Protein AF-0000000079467406 (afdb_homodimer)

Radius of gyration: 28.87 Å; Cα contacts (8 Å, |Δi|>4): 754; chains: 2; bounding box: 60×162×86 Å

Solvent-accessible surface area (backbone atoms only — not comparable to full-atom values): 26014 Å² total; per-residue (Å²): 136,84,80,78,80,78,80,77,78,78,77,77,76,76,75,75,72,66,78,73,75,73,67,76,72,80,72,79,80,71,73,61,84,83,63,51,71,75,78,33,42,40,59,38,72,35,51,70,74,73,52,88,86,34,72,64,40,50,50,39,55,52,47,38,54,50,42,61,73,66,59,46,72,68,56,49,53,51,21,52,52,51,70,72,53,88,57,74,70,81,43,25,80,51,52,29,94,80,60,38,57,88,82,30,59,48,44,38,51,44,49,49,52,49,48,46,42,42,47,37,26,34,52,51,27,13,69,71,62,46,32,64,21,50,44,75,79,38,70,81,53,70,45,78,66,84,84,66,68,60,44,48,20,31,34,27,57,69,18,16,43,32,33,18,50,26,32,53,50,11,69,60,15,59,81,38,8,50,49,30,28,42,48,21,51,51,55,28,48,21,34,39,66,23,34,51,38,46,64,68,16,37,53,48,6,39,30,49,10,37,42,48,32,53,56,44,68,69,32,69,72,51,40,53,43,48,50,48,19,39,54,52,32,48,73,69,65,46,36,109,136,84,80,78,78,78,80,79,77,77,76,78,76,76,77,76,73,66,76,73,76,73,69,78,71,80,72,77,80,71,73,60,85,85,64,51,72,74,78,34,42,41,57,39,73,35,51,69,75,73,51,88,85,33,71,64,40,50,49,38,54,52,46,40,54,52,41,62,72,65,59,46,73,67,54,49,53,52,19,54,52,50,70,73,54,87,56,73,69,81,42,23,79,50,52,31,93,79,59,38,56,87,82,31,60,48,45,40,50,43,50,49,51,50,48,46,41,42,48,37,26,34,52,50,27,13,69,71,63,46,31,63,21,51,45,74,79,38,71,81,53,69,45,78,66,84,82,66,69,59,43,49,21,30,34,26,57,69,18,16,42,33,32,19,49,26,31,53,50,10,70,60,15,58,82,37,7,50,49,31,28,44,48,21,51,52,55,28,48,23,33,39,66,22,32,51,37,46,66,67,15,37,52,46,6,39,31,50,9,37,43,49,32,53,54,43,68,69,33,70,72,50,38,54,43,47,51,49,18,38,53,52,32,46,74,69,65,46,36,109

InterPro domains:
  IPR000326 Phosphatidic acid phosphatase type 2/haloperoxidase [PF01569] (124-214)
  IPR000326 Phosphatidic acid phosphatase type 2/haloperoxidase [SM00014] (108-217)
  IPR001011 Acid phosphatase, class A, bacterial [PIRSF000897] (13-237)
  IPR001011 Acid phosphatase, class A, bacterial [PR00483] (125-143)
  IPR001011 Acid phosphatase, class A, bacterial [PR00483] (180-204)
  IPR001011 Acid phosphatase, class A, bacterial [PR00483] (214-232)
  IPR036938 Phosphatidic acid phosphatase type 2/haloperoxidase superfamily [SSF48317] (39-234)

Sequence (480 aa):
MIAKRLLLTATVTLLLTGPALAGEAPKPKATAIFLSATELDAARFLPPPPPSGSAIATAELAELHAIEKARTPEMLAQAKSDDVTKDASIFADAMGPGFDLKALPATAKLMAEVRNEEKVAADTAKAAFKRPRPWIIDPSVQSCSRGDEPLSSYPSGHATMGYSMAIVLADIAPAKAAALMSRASVYGGSRLVCGMHFRSDIVAAQALGTAVAIDLLHNPAFRADRDAAAAELRAAHLADMIAKRLLLTATVTLLLTGPALAGEAPKPKATAIFLSATELDAARFLPPPPPSGSAIATAELAELHAIEKARTPEMLAQAKSDDVTKDASIFADAMGPGFDLKALPATAKLMAEVRNEEKVAADTAKAAFKRPRPWIIDPSVQSCSRGDEPLSSYPSGHATMGYSMAIVLADIAPAKAAALMSRASVYGGSRLVCGMHFRSDIVAAQALGTAVAIDLLHNPAFRADRDAAAAELRAAHLAD

Nearest PDB structures (foldseek):
  7f18-assembly3_C  TM=8.687E-01  e=2.288E-11  Pseudomonas aeruginosa
  7f17-assembly3_C  TM=8.686E-01  e=3.525E-11  Pseudomonas aeruginosa
  1iw8-assembly1_E  TM=8.806E-01  e=1.171E-10  Shimwellia blattae
  1eoi-assembly1_A  TM=8.962E-01  e=2.084E-10  Shimwellia blattae
  9jq0-assembly1_A  TM=8.757E-01  e=1.014E-10  Klebsiella pneumoniae 342

pLDDT: mean 89.74, std 18.09, range [31.5, 98.88]

Secondary structure (DSSP, 8-state):
---------------------------PPP--SS--HHHH-GGGTSPPPPPTTSHHHHHHHHHHHHHHHH--HHHHHHHHHHHH--SGGGGHHHH-TT--TTT-HHHHHHHHHHHHHHHHHHHHHHHHH-PPPHHHH-TTS--S---S-TT--SS-HHHHHHHHHHHHHHHH-GGGHHHHHHHHHHHHHHHHHTT-S-HHHHHHHHHHHHHHHHHHHT-HHHHHHHHHHHHHHHHTT---/---------------------------PPP--SS--HHHH-GGGTSPPPPPTTSHHHHHHHHHHHHHHHH--HHHHHHHHHHHH--SGGGGHHHH-TT--TTT-HHHHHHHHHHHHHHHHHHHHHHHHH-PPPHHHH-TTS--S---S-TT--SS-HHHHHHHHHHHHHHHH-GGGHHHHHHHHHHHHHHHHHTT-S-HHHHHHHHHHHHHHHHHHHT-HHHHHHHHHHHHHHHHTT---

Structure (mmCIF, N/CA/C/O backbone):
data_AF-0000000079467406-model_v1
#
loop_
_entity.id
_entity.type
_entity.pdbx_description
1 polymer 'Acid phosphatase'
#
loop_
_atom_site.group_PDB
_atom_site.id
_atom_site.type_symbol
_atom_site.label_atom_id
_atom_site.label_alt_id
_atom_site.label_comp_id
_atom_site.label_asym_id
_atom_site.label_entity_id
_atom_site.label_seq_id
_atom_site.pdbx_PDB_ins_code
_atom_site.Cartn_x
_atom_site.Cartn_y
_atom_site.Cartn_z
_atom_site.occupancy
_atom_site.B_iso_or_equiv
_atom_site.auth_seq_id
_atom_site.auth_comp_id
_atom_site.auth_asym_id
_atom_site.auth_atom_id
_atom_site.pdbx_PDB_model_num
ATOM 1 N N . MET A 1 1 ? -37.594 78.625 -42.969 1 31.55 1 MET A N 1
ATOM 2 C CA . MET A 1 1 ? -37.062 77.25 -43.188 1 31.55 1 MET A CA 1
ATOM 3 C C . MET A 1 1 ? -36 76.938 -42.156 1 31.55 1 MET A C 1
ATOM 5 O O . MET A 1 1 ? -34.844 77.312 -42.312 1 31.55 1 MET A O 1
ATOM 9 N N . ILE A 1 2 ? -36.375 76.938 -40.844 1 37.47 2 ILE A N 1
ATOM 10 C CA . ILE A 1 2 ? -35.594 76.75 -39.625 1 37.47 2 ILE A CA 1
ATOM 11 C C . ILE A 1 2 ? -35.031 75.312 -39.594 1 37.47 2 ILE A C 1
ATOM 13 O O . ILE A 1 2 ? -35.812 74.375 -39.594 1 37.47 2 ILE A O 1
ATOM 17 N N . ALA A 1 3 ? -33.812 75.062 -40.062 1 35.19 3 ALA A N 1
ATOM 18 C CA . ALA A 1 3 ? -33.031 73.812 -40.094 1 35.19 3 ALA A CA 1
ATOM 19 C C . ALA A 1 3 ? -32.812 73.312 -38.656 1 35.19 3 ALA A C 1
ATOM 21 O O . ALA A 1 3 ? -32.219 73.938 -37.812 1 35.19 3 ALA A O 1
ATOM 22 N N . LYS A 1 4 ? -33.75 72.5 -38.156 1 38.97 4 LYS A N 1
ATOM 23 C CA . LYS A 1 4 ? -33.625 71.75 -36.906 1 38.97 4 LYS A CA 1
ATOM 24 C C . LYS A 1 4 ? -32.406 70.812 -36.938 1 38.97 4 LYS A C 1
ATOM 26 O O . LYS A 1 4 ? -32.312 69.938 -37.781 1 38.97 4 LYS A O 1
ATOM 31 N N . ARG A 1 5 ? -31.203 71.25 -36.406 1 37.16 5 ARG A N 1
ATOM 32 C CA . ARG A 1 5 ? -30.016 70.438 -36.219 1 37.16 5 ARG A CA 1
ATOM 33 C C . ARG A 1 5 ? -30.297 69.25 -35.344 1 37.16 5 ARG A C 1
ATOM 35 O O . ARG A 1 5 ? -30.797 69.375 -34.219 1 37.16 5 ARG A O 1
ATOM 42 N N . LEU A 1 6 ? -30.594 68.062 -35.906 1 39.25 6 LEU A N 1
ATOM 43 C CA . LEU A 1 6 ? -30.734 66.75 -35.25 1 39.25 6 LEU A CA 1
ATOM 44 C C . LEU A 1 6 ? -29.453 66.375 -34.531 1 39.25 6 LEU A C 1
ATOM 46 O O . LEU A 1 6 ? -28.391 66.312 -35.156 1 39.25 6 LEU A O 1
ATOM 50 N N . LEU A 1 7 ? -29.297 66.75 -33.219 1 37.97 7 LEU A N 1
ATOM 51 C CA . LEU A 1 7 ? -28.203 66.312 -32.375 1 37.97 7 LEU A CA 1
ATOM 52 C C . LEU A 1 7 ? -28.188 64.75 -32.281 1 37.97 7 LEU A C 1
ATOM 54 O O . LEU A 1 7 ? -29.156 64.188 -31.812 1 37.97 7 LEU A O 1
ATOM 58 N N . LEU A 1 8 ? -27.5 64.062 -33.188 1 40.22 8 LEU A N 1
ATOM 59 C CA . LEU A 1 8 ? -27.266 62.625 -33.062 1 40.22 8 LEU A CA 1
ATOM 60 C C . LEU A 1 8 ? -26.438 62.312 -31.828 1 40.22 8 LEU A C 1
ATOM 62 O O . LEU A 1 8 ? -25.312 62.781 -31.688 1 40.22 8 LEU A O 1
ATOM 66 N N . THR A 1 9 ? -27.109 62 -30.703 1 40.66 9 THR A N 1
ATOM 67 C CA . THR A 1 9 ? -26.422 61.531 -29.516 1 40.66 9 THR A CA 1
ATOM 68 C C . THR A 1 9 ? -25.781 60.156 -29.797 1 40.66 9 THR A C 1
ATOM 70 O O . THR A 1 9 ? -26.469 59.219 -30.156 1 40.66 9 THR A O 1
ATOM 73 N N . ALA A 1 10 ? -24.531 60.094 -30.203 1 40.81 10 ALA A N 1
ATOM 74 C CA . ALA A 1 10 ? -23.75 58.875 -30.266 1 40.81 10 ALA A CA 1
ATOM 75 C C . ALA A 1 10 ? -23.656 58.188 -28.906 1 40.81 10 ALA A C 1
ATOM 77 O O . ALA A 1 10 ? -23.188 58.812 -27.938 1 40.81 10 ALA A O 1
ATOM 78 N N . THR A 1 11 ? -24.594 57.312 -28.609 1 42.91 11 THR A N 1
ATOM 79 C CA . THR A 1 11 ? -24.453 56.469 -27.438 1 42.91 11 THR A CA 1
ATOM 80 C C . THR A 1 11 ? -23.203 55.625 -27.547 1 42.91 11 THR A C 1
ATOM 82 O O . THR A 1 11 ? -23.062 54.812 -28.469 1 42.91 11 THR A O 1
ATOM 85 N N . VAL A 1 12 ? -22.078 56.094 -27.078 1 41.97 12 VAL A N 1
ATOM 86 C CA . VAL A 1 12 ? -20.891 55.25 -26.906 1 41.97 12 VAL A CA 1
ATOM 87 C C . VAL A 1 12 ? -21.203 54.094 -25.969 1 41.97 12 VAL A C 1
ATOM 89 O O . VAL A 1 12 ? -21.516 54.312 -24.797 1 41.97 12 VAL A O 1
ATOM 92 N N . THR A 1 13 ? -21.688 53 -26.5 1 42.12 13 THR A N 1
ATOM 93 C CA . THR A 1 13 ? -21.734 51.781 -25.719 1 42.12 13 THR A CA 1
ATOM 94 C C . THR A 1 13 ? -20.344 51.375 -25.234 1 42.12 13 THR A C 1
ATOM 96 O O . THR A 1 13 ? -19.453 51.094 -26.047 1 42.12 13 THR A O 1
ATOM 99 N N . LEU A 1 14 ? -19.953 51.875 -24.094 1 40.91 14 LEU A N 1
ATOM 100 C CA . LEU A 1 14 ? -18.766 51.312 -23.453 1 40.91 14 LEU A CA 1
ATOM 101 C C . LEU A 1 14 ? -18.906 49.812 -23.219 1 40.91 14 LEU A C 1
ATOM 103 O O . LEU A 1 14 ? -19.781 49.375 -22.469 1 40.91 14 LEU A O 1
ATOM 107 N N . LEU A 1 15 ? -18.5 49.062 -24.234 1 42.12 15 LEU A N 1
ATOM 108 C CA . LEU A 1 15 ? -18.281 47.625 -23.953 1 42.12 15 LEU A CA 1
ATOM 109 C C . LEU A 1 15 ? -17.312 47.438 -22.781 1 42.12 15 LEU A C 1
ATOM 111 O O . LEU A 1 15 ? -16.141 47.812 -22.891 1 42.12 15 LEU A O 1
ATOM 115 N N . LEU A 1 16 ? -17.828 47.5 -21.562 1 38.69 16 LEU A N 1
ATOM 116 C CA . LEU A 1 16 ? -17.016 47 -20.453 1 38.69 16 LEU A CA 1
ATOM 117 C C . LEU A 1 16 ? -16.531 45.562 -20.719 1 38.69 16 LEU A C 1
ATOM 119 O O . LEU A 1 16 ? -17.328 44.625 -20.719 1 38.69 16 LEU A O 1
ATOM 123 N N . THR A 1 17 ? -15.547 45.438 -21.562 1 42.84 17 THR A N 1
ATOM 124 C CA . THR A 1 17 ? -14.898 44.125 -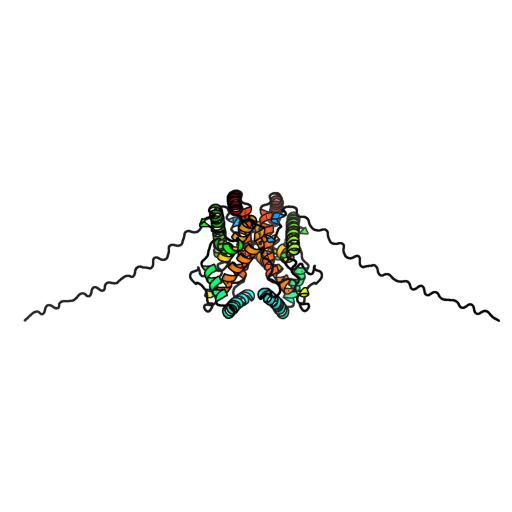21.547 1 42.84 17 THR A CA 1
ATOM 125 C C . THR A 1 17 ? -14.477 43.75 -20.125 1 42.84 17 THR A C 1
ATOM 127 O O . THR A 1 17 ? -13.734 44.5 -19.484 1 42.84 17 THR A O 1
ATOM 130 N N . GLY A 1 18 ? -15.336 43.094 -19.391 1 40.28 18 GLY A N 1
ATOM 131 C CA . GLY A 1 18 ? -14.906 42.531 -18.125 1 40.28 18 GLY A CA 1
ATOM 132 C C . GLY A 1 18 ? -13.547 41.844 -18.203 1 40.28 18 GLY A C 1
ATOM 133 O O . GLY A 1 18 ? -13.125 41.406 -19.266 1 40.28 18 GLY A O 1
ATOM 134 N N . PRO A 1 19 ? -12.617 42.281 -17.406 1 37.59 19 PRO A N 1
ATOM 135 C CA . PRO A 1 19 ? -11.336 41.562 -17.438 1 37.59 19 PRO A CA 1
ATOM 136 C C . PRO A 1 19 ? -11.5 40.062 -17.594 1 37.59 19 PRO A C 1
ATOM 138 O O . PRO A 1 19 ? -12.469 39.469 -17.109 1 37.59 19 PRO A O 1
ATOM 141 N N . ALA A 1 20 ? -11.062 39.5 -18.75 1 42.84 20 ALA A N 1
ATOM 142 C CA . ALA A 1 20 ? -10.867 38.062 -18.781 1 42.84 20 ALA A CA 1
ATOM 143 C C . ALA A 1 20 ? -10.289 37.531 -17.469 1 42.84 20 ALA A C 1
ATOM 145 O O . ALA A 1 20 ? -9.305 38.094 -16.969 1 42.84 20 ALA A O 1
ATOM 146 N N . LEU A 1 21 ? -11.039 36.938 -16.641 1 39.75 21 LEU A N 1
ATOM 147 C CA . LEU A 1 21 ? -10.461 36.188 -15.523 1 39.75 21 LEU A CA 1
ATOM 148 C C . LEU A 1 21 ? -9.141 35.531 -15.938 1 39.75 21 LEU A C 1
ATOM 150 O O . LEU A 1 21 ? -9.109 34.719 -16.859 1 39.75 21 LEU A O 1
ATOM 154 N N . ALA A 1 22 ? -8.047 36.219 -15.875 1 38.28 22 ALA A N 1
ATOM 155 C CA . ALA A 1 22 ? -6.77 35.531 -16.047 1 38.28 22 ALA A CA 1
ATOM 156 C C . ALA A 1 22 ? -6.801 34.156 -15.398 1 38.28 22 ALA A C 1
ATOM 158 O O . ALA A 1 22 ? -7.02 34.031 -14.188 1 38.28 22 ALA A O 1
ATOM 159 N N . GLY A 1 23 ? -7.223 33.125 -16.062 1 40.06 23 GLY A N 1
ATOM 160 C CA . GLY A 1 23 ? -7.023 31.766 -15.547 1 40.06 23 GLY A CA 1
ATOM 161 C C . GLY A 1 23 ? -5.734 31.625 -14.758 1 40.06 23 GLY A C 1
ATOM 162 O O . GLY A 1 23 ? -4.73 32.25 -15.07 1 40.06 23 GLY A O 1
ATOM 163 N N . GLU A 1 24 ? -5.75 31.406 -13.508 1 39.62 24 GLU A N 1
ATOM 164 C CA . GLU A 1 24 ? -4.555 31.141 -12.711 1 39.62 24 GLU A CA 1
ATOM 165 C C . GLU A 1 24 ? -3.504 30.391 -13.523 1 39.62 24 GLU A C 1
ATOM 167 O O . GLU A 1 24 ? -3.82 29.422 -14.219 1 39.62 24 GLU A O 1
ATOM 172 N N . ALA A 1 25 ? -2.43 31.016 -13.828 1 43.19 25 ALA A N 1
ATOM 173 C CA . ALA A 1 25 ? -1.279 30.391 -14.469 1 43.19 25 ALA A CA 1
ATOM 174 C C . ALA A 1 25 ? -1.005 29.016 -13.859 1 43.19 25 ALA A C 1
ATOM 176 O O . ALA A 1 25 ? -1.114 28.828 -12.641 1 43.19 25 ALA A O 1
ATOM 177 N N . PRO A 1 26 ? -0.996 27.953 -14.719 1 47 26 PRO A N 1
ATOM 178 C CA . PRO A 1 26 ? -0.694 26.625 -14.18 1 47 26 PRO A CA 1
ATOM 179 C C . PRO A 1 26 ? 0.537 26.609 -13.281 1 47 26 PRO A C 1
ATOM 181 O O . PRO A 1 26 ? 1.53 27.281 -13.578 1 47 26 PRO A O 1
ATOM 184 N N . LYS A 1 27 ? 0.37 26.578 -11.984 1 52.84 27 LYS A N 1
ATOM 185 C CA . LYS A 1 27 ? 1.495 26.422 -11.07 1 52.84 27 LYS A CA 1
ATOM 186 C C . LYS A 1 27 ? 2.578 25.531 -11.672 1 52.84 27 LYS A C 1
ATOM 188 O O . LYS A 1 27 ? 2.275 24.547 -12.344 1 52.84 27 LYS A O 1
ATOM 193 N N . PRO A 1 28 ? 3.791 26 -11.703 1 55.75 28 PRO A N 1
ATOM 194 C CA . PRO A 1 28 ? 4.891 25.203 -12.258 1 55.75 28 PRO A CA 1
ATOM 195 C C . PRO A 1 28 ? 4.906 23.766 -11.734 1 55.75 28 PRO A C 1
ATOM 197 O O . PRO A 1 28 ? 4.574 23.531 -10.57 1 55.75 28 PRO A O 1
ATOM 200 N N . LYS A 1 29 ? 5.082 22.891 -12.625 1 70.94 29 LYS A N 1
ATOM 201 C CA . LYS A 1 29 ? 5.156 21.469 -12.297 1 70.94 29 LYS A CA 1
ATOM 202 C C . LYS A 1 29 ? 6.359 21.172 -11.406 1 70.94 29 LYS A C 1
ATOM 204 O O . LYS A 1 29 ? 7.484 21.578 -11.719 1 70.94 29 LYS A O 1
ATOM 209 N N . ALA A 1 30 ? 6.105 20.703 -10.195 1 75.69 30 ALA A N 1
ATOM 210 C CA . ALA A 1 30 ? 7.168 20.312 -9.273 1 75.69 30 ALA A CA 1
ATOM 211 C C . ALA A 1 30 ? 8.133 19.328 -9.93 1 75.69 30 ALA A C 1
ATOM 213 O O . ALA A 1 30 ? 7.719 18.484 -10.719 1 75.69 30 ALA A O 1
ATOM 214 N N . THR A 1 31 ? 9.469 19.594 -9.719 1 88.75 31 THR A N 1
ATOM 215 C CA . THR A 1 31 ? 10.5 18.656 -10.188 1 88.75 31 THR A CA 1
ATOM 216 C C . THR A 1 31 ? 11.109 17.906 -9.016 1 88.75 31 THR A C 1
ATOM 218 O O . THR A 1 31 ? 11.352 18.484 -7.949 1 88.75 31 THR A O 1
ATOM 221 N N . ALA A 1 32 ? 11.305 16.625 -9.219 1 91.56 32 ALA A N 1
ATOM 222 C CA . ALA A 1 32 ? 11.867 15.789 -8.164 1 91.56 32 ALA A CA 1
ATOM 223 C C . ALA A 1 32 ? 13.289 16.219 -7.828 1 91.56 32 ALA A C 1
ATOM 225 O O . ALA A 1 32 ? 14.047 16.625 -8.711 1 91.56 32 ALA A O 1
ATOM 226 N N . ILE A 1 33 ? 13.641 16.109 -6.59 1 92.88 33 ILE A N 1
ATOM 227 C CA . ILE A 1 33 ? 14.945 16.516 -6.078 1 92.88 33 ILE A CA 1
ATOM 228 C C . ILE A 1 33 ? 15.812 15.289 -5.828 1 92.88 33 ILE A C 1
ATOM 230 O O . ILE A 1 33 ? 17 15.273 -6.176 1 92.88 33 ILE A O 1
ATOM 234 N N . PHE A 1 34 ? 15.266 14.25 -5.258 1 95.19 34 PHE A N 1
ATOM 235 C CA . PHE A 1 34 ? 16.031 13.109 -4.762 1 95.19 34 PHE A CA 1
ATOM 236 C C . PHE A 1 34 ? 15.781 11.883 -5.629 1 95.19 34 PHE A C 1
ATOM 238 O O . PHE A 1 34 ? 16.703 11.102 -5.883 1 95.19 34 PHE A O 1
ATOM 245 N N . LEU A 1 35 ? 14.586 11.703 -6.062 1 94.25 35 LEU A N 1
ATOM 246 C CA . LEU A 1 35 ? 14.18 10.445 -6.672 1 94.25 35 LEU A CA 1
ATOM 247 C C . LEU A 1 35 ? 14.273 10.516 -8.195 1 94.25 35 LEU A C 1
ATOM 249 O O . LEU A 1 35 ? 14.016 11.57 -8.781 1 94.25 35 LEU A O 1
ATOM 253 N N . SER A 1 36 ? 14.594 9.391 -8.82 1 93.38 36 SER A N 1
ATOM 254 C CA . SER A 1 36 ? 14.695 9.273 -10.266 1 93.38 36 SER A CA 1
ATOM 255 C C . SER A 1 36 ? 13.32 9.07 -10.898 1 93.38 36 SER A C 1
ATOM 257 O O . SER A 1 36 ? 12.352 8.766 -10.203 1 93.38 36 SER A O 1
ATOM 259 N N . ALA A 1 37 ? 13.312 9.141 -12.242 1 89.31 37 ALA A N 1
ATOM 260 C CA . ALA A 1 37 ? 12.078 8.93 -13 1 89.31 37 ALA A CA 1
ATOM 261 C C . ALA A 1 37 ? 11.57 7.5 -12.82 1 89.31 37 ALA A C 1
ATOM 263 O O . ALA A 1 37 ? 10.367 7.27 -12.75 1 89.31 37 ALA A O 1
ATOM 264 N N . THR A 1 38 ? 12.523 6.594 -12.719 1 86.19 38 THR A N 1
ATOM 265 C CA . THR A 1 38 ? 12.148 5.195 -12.539 1 86.19 38 THR A CA 1
ATOM 266 C C . THR A 1 38 ? 11.516 4.973 -11.172 1 86.19 38 THR A C 1
ATOM 268 O O . THR A 1 38 ? 10.523 4.258 -11.047 1 86.19 38 THR A O 1
ATOM 271 N N . GLU A 1 39 ? 12.047 5.629 -10.172 1 87.31 39 GLU A N 1
ATOM 272 C CA . GLU A 1 39 ? 11.516 5.508 -8.82 1 87.31 39 GLU A CA 1
ATOM 273 C C . GLU A 1 39 ? 10.156 6.18 -8.688 1 87.31 39 GLU A C 1
ATOM 275 O O . GLU A 1 39 ? 9.344 5.797 -7.84 1 87.31 39 GLU A O 1
ATOM 280 N N . LEU A 1 40 ? 9.891 7.027 -9.586 1 87.94 40 LEU A N 1
ATOM 281 C CA . LEU A 1 40 ? 8.664 7.816 -9.508 1 87.94 40 LEU A CA 1
ATOM 282 C C . LEU A 1 40 ? 7.582 7.238 -10.414 1 87.94 40 LEU A C 1
ATOM 284 O O . LEU A 1 40 ? 6.43 7.672 -10.367 1 87.94 40 LEU A O 1
ATOM 288 N N . ASP A 1 41 ? 7.902 6.234 -11.203 1 90.62 41 ASP A N 1
ATOM 289 C CA . ASP A 1 41 ? 6.957 5.656 -12.148 1 90.62 41 ASP A CA 1
ATOM 290 C C . ASP A 1 41 ? 6 4.691 -11.453 1 90.62 41 ASP A C 1
ATOM 292 O O . ASP A 1 41 ? 6.254 3.484 -11.406 1 90.62 41 ASP A O 1
ATOM 296 N N . ALA A 1 42 ? 4.906 5.215 -11.117 1 89.69 42 ALA A N 1
ATOM 297 C CA . ALA A 1 42 ? 3.934 4.488 -10.305 1 89.69 42 ALA A CA 1
ATOM 298 C C . ALA A 1 42 ? 3.357 3.301 -11.078 1 89.69 42 ALA A C 1
ATOM 300 O O . ALA A 1 42 ? 2.865 2.344 -10.469 1 89.69 42 ALA A O 1
ATOM 301 N N . ALA A 1 43 ? 3.373 3.322 -12.336 1 85.88 43 ALA A N 1
ATOM 302 C CA . ALA A 1 43 ? 2.812 2.244 -13.148 1 85.88 43 ALA A CA 1
ATOM 303 C C . ALA A 1 43 ? 3.582 0.942 -12.938 1 85.88 43 ALA A C 1
ATOM 305 O O . ALA A 1 43 ? 3.08 -0.14 -13.25 1 85.88 43 ALA A O 1
ATOM 306 N N . ARG A 1 44 ? 4.762 1.09 -12.336 1 86.69 44 ARG A N 1
ATOM 307 C CA . ARG A 1 44 ? 5.582 -0.093 -12.094 1 86.69 44 ARG A CA 1
ATOM 308 C C . ARG A 1 44 ? 5.148 -0.81 -10.82 1 86.69 44 ARG A C 1
ATOM 310 O O . ARG A 1 44 ? 5.496 -1.972 -10.602 1 86.69 44 ARG A O 1
ATOM 317 N N . PHE A 1 45 ? 4.344 -0.081 -10.016 1 89.81 45 PHE A N 1
ATOM 318 C CA . PHE A 1 45 ? 4.129 -0.762 -8.742 1 89.81 45 PHE A CA 1
ATOM 319 C C . PHE A 1 45 ? 2.695 -0.57 -8.258 1 89.81 45 PHE A C 1
ATOM 321 O O . PHE A 1 45 ? 2.324 -1.055 -7.191 1 89.81 45 PHE A O 1
ATOM 328 N N . LEU A 1 46 ? 1.914 0.111 -9.078 1 95.62 46 LEU A N 1
ATOM 329 C CA . LEU A 1 46 ? 0.491 0.193 -8.766 1 95.62 46 LEU A CA 1
ATOM 330 C C . LEU A 1 46 ? -0.333 -0.585 -9.789 1 95.62 46 LEU A C 1
ATOM 332 O O . LEU A 1 46 ? -0.039 -0.553 -10.984 1 95.62 46 LEU A O 1
ATOM 336 N N . PRO A 1 47 ? -1.373 -1.273 -9.305 1 94.69 47 PRO A N 1
ATOM 337 C CA . PRO A 1 47 ? -2.359 -1.751 -10.273 1 94.69 47 PRO A CA 1
ATOM 338 C C . PRO A 1 47 ? -3.109 -0.611 -10.961 1 94.69 47 PRO A C 1
ATOM 340 O O . PRO A 1 47 ? -3.217 0.485 -10.406 1 94.69 47 PRO A O 1
ATOM 343 N N . PRO A 1 48 ? -3.549 -0.886 -12.242 1 95.25 48 PRO A N 1
ATOM 344 C CA . PRO A 1 48 ? -4.484 0.093 -12.797 1 95.25 48 PRO A CA 1
ATOM 345 C C . PRO A 1 48 ? -5.754 0.239 -11.961 1 95.25 48 PRO A C 1
ATOM 347 O O . PRO A 1 48 ? -6.113 -0.677 -11.219 1 95.25 48 PRO A O 1
ATOM 350 N N . PRO A 1 49 ? -6.34 1.466 -12.016 1 97.25 49 PRO A N 1
ATOM 351 C CA . PRO A 1 49 ? -7.609 1.584 -11.297 1 97.25 49 PRO A CA 1
ATOM 352 C C . PRO A 1 49 ? -8.688 0.647 -11.836 1 97.25 49 PRO A C 1
ATOM 354 O O . PRO A 1 49 ? -8.578 0.167 -12.969 1 97.25 49 PRO A O 1
ATOM 357 N N . PRO A 1 50 ? -9.703 0.36 -10.977 1 95.31 50 PRO A N 1
ATOM 358 C CA . PRO A 1 50 ? -10.812 -0.453 -11.492 1 95.31 50 PRO A CA 1
ATOM 359 C C . PRO A 1 50 ? -11.414 0.116 -12.773 1 95.31 50 PRO A C 1
ATOM 361 O O . PRO A 1 50 ? -11.648 1.324 -12.867 1 95.31 50 PRO A O 1
ATOM 364 N N . PRO A 1 51 ? -11.625 -0.765 -13.742 1 93.62 51 PRO A N 1
ATOM 365 C CA . PRO A 1 51 ? -12.219 -0.288 -15 1 93.62 51 PRO A CA 1
ATOM 366 C C . PRO A 1 51 ? -13.617 0.295 -14.805 1 93.62 51 PRO A C 1
ATOM 368 O O . PRO A 1 51 ? -14.383 -0.19 -13.969 1 93.62 51 PRO A O 1
ATOM 371 N N . SER A 1 52 ? -13.883 1.287 -15.672 1 91.75 52 SER A N 1
ATOM 372 C CA . SER A 1 52 ? -15.227 1.848 -15.656 1 91.75 52 SER A CA 1
ATOM 373 C C . SER A 1 52 ? -16.281 0.768 -15.906 1 91.75 52 SER A C 1
ATOM 375 O O . SER A 1 52 ? -16.109 -0.085 -16.781 1 91.75 52 SER A O 1
ATOM 377 N N . GLY A 1 53 ? -17.312 0.767 -15.102 1 90.88 53 GLY A N 1
ATOM 378 C CA . GLY A 1 53 ? -18.406 -0.166 -15.297 1 90.88 53 GLY A CA 1
ATOM 379 C C . GLY A 1 53 ? -18.188 -1.5 -14.609 1 90.88 53 GLY A C 1
ATOM 380 O O . GLY A 1 53 ? -19.094 -2.336 -14.555 1 90.88 53 GLY A O 1
ATOM 381 N N . SER A 1 54 ? -17 -1.701 -14.117 1 92.56 54 SER A N 1
ATOM 382 C CA . SER A 1 54 ? -16.734 -2.945 -13.398 1 92.56 54 SER A CA 1
ATOM 383 C C . SER A 1 54 ? -17.531 -3.018 -12.102 1 92.56 54 SER A C 1
ATOM 385 O O . SER A 1 54 ? -18.062 -2.006 -11.633 1 92.56 54 SER A O 1
ATOM 387 N N . ALA A 1 55 ? -17.625 -4.184 -11.547 1 89.69 55 ALA A N 1
ATOM 388 C CA . ALA A 1 55 ? -18.328 -4.387 -10.281 1 89.69 55 ALA A CA 1
ATOM 389 C C . ALA A 1 55 ? -17.672 -3.598 -9.156 1 89.69 55 ALA A C 1
ATOM 391 O O . ALA A 1 55 ? -18.344 -3.027 -8.305 1 89.69 55 ALA A O 1
ATOM 392 N N . ILE A 1 56 ? -16.375 -3.559 -9.211 1 91.38 56 ILE A N 1
ATOM 393 C CA . ILE A 1 56 ? -15.633 -2.85 -8.172 1 91.38 56 ILE A CA 1
ATOM 394 C C . ILE A 1 56 ? -15.898 -1.349 -8.281 1 91.38 56 ILE A C 1
ATOM 396 O O . ILE A 1 56 ? -16.156 -0.681 -7.277 1 91.38 56 ILE A O 1
ATOM 400 N N . ALA A 1 57 ? -15.844 -0.827 -9.484 1 95.56 57 ALA A N 1
ATOM 401 C CA . ALA A 1 57 ? -16.109 0.597 -9.688 1 95.56 57 ALA A CA 1
ATOM 402 C C . ALA A 1 57 ? -17.516 0.969 -9.227 1 95.56 57 ALA A C 1
ATOM 404 O O . ALA A 1 57 ? -17.703 2.002 -8.586 1 95.56 57 ALA A O 1
ATOM 405 N N . THR A 1 58 ? -18.438 0.13 -9.531 1 94.94 58 THR A N 1
ATOM 406 C CA . THR A 1 58 ? -19.812 0.354 -9.125 1 94.94 58 THR A CA 1
ATOM 407 C C . THR A 1 58 ? -19.953 0.337 -7.609 1 94.94 58 THR A C 1
ATOM 409 O O . THR A 1 58 ? -20.625 1.187 -7.027 1 94.94 58 THR A O 1
ATOM 412 N N . ALA A 1 59 ? -19.312 -0.571 -7.016 1 93 59 ALA A N 1
ATOM 413 C CA . ALA A 1 59 ? -19.359 -0.7 -5.559 1 93 59 ALA A CA 1
ATOM 414 C C . ALA A 1 59 ? -18.719 0.51 -4.879 1 93 59 ALA A C 1
ATOM 416 O O . ALA A 1 59 ? -19.188 0.954 -3.828 1 93 59 ALA A O 1
ATOM 417 N N . GLU A 1 60 ? -17.688 1.009 -5.434 1 96.88 60 GLU A N 1
ATOM 418 C CA . GLU A 1 60 ? -17.016 2.15 -4.824 1 96.88 60 GLU A CA 1
ATOM 419 C C . GLU A 1 60 ? -17.875 3.412 -4.922 1 96.88 60 GLU A C 1
ATOM 421 O O . GLU A 1 60 ? -17.859 4.246 -4.016 1 96.88 60 GLU A O 1
ATOM 426 N N . LEU A 1 61 ? -18.531 3.541 -6.047 1 97.31 61 LEU A N 1
ATOM 427 C CA . LEU A 1 61 ? -19.438 4.672 -6.16 1 97.31 61 LEU A CA 1
ATOM 428 C C . LEU A 1 61 ? -20.578 4.559 -5.148 1 97.31 61 LEU A C 1
ATOM 430 O O . LEU A 1 61 ? -20.953 5.547 -4.504 1 97.31 61 LEU A O 1
ATOM 434 N N . ALA A 1 62 ? -21.125 3.363 -4.996 1 96 62 ALA A N 1
ATOM 435 C CA . ALA A 1 62 ? -22.172 3.127 -4.004 1 96 62 ALA A CA 1
ATOM 436 C C . ALA A 1 62 ? -21.672 3.436 -2.596 1 96 62 ALA A C 1
ATOM 438 O O . ALA A 1 62 ? -22.422 3.938 -1.759 1 96 62 ALA A O 1
ATOM 439 N N . GLU A 1 63 ? -20.438 3.135 -2.344 1 95.44 63 GLU A N 1
ATOM 440 C CA . GLU A 1 63 ? -19.844 3.432 -1.048 1 95.44 63 GLU A CA 1
ATOM 441 C C . GLU A 1 63 ? -19.828 4.934 -0.772 1 95.44 63 GLU A C 1
ATOM 443 O O . GLU A 1 63 ? -20.109 5.363 0.35 1 95.44 63 GLU A O 1
ATOM 448 N N . LEU A 1 64 ? -19.516 5.711 -1.767 1 97.62 64 LEU A N 1
ATOM 449 C CA . LEU A 1 64 ? -19.5 7.16 -1.591 1 97.62 64 LEU A CA 1
ATOM 450 C C . LEU A 1 64 ? -20.891 7.668 -1.224 1 97.62 64 LEU A C 1
ATOM 452 O O . LEU A 1 64 ? -21.031 8.5 -0.324 1 97.62 64 LEU A O 1
ATOM 456 N N . HIS A 1 65 ? -21.875 7.129 -1.862 1 97.69 65 HIS A N 1
ATOM 457 C CA . HIS A 1 65 ? -23.234 7.535 -1.554 1 97.69 65 HIS A CA 1
ATOM 458 C C . HIS A 1 65 ? -23.641 7.09 -0.153 1 97.69 65 HIS A C 1
ATOM 460 O O . HIS A 1 65 ? -24.344 7.816 0.556 1 97.69 65 HIS A O 1
ATOM 466 N N . ALA A 1 66 ? -23.234 5.93 0.232 1 95.62 66 ALA A N 1
ATOM 467 C CA . ALA A 1 66 ? -23.516 5.445 1.579 1 95.62 66 ALA A CA 1
ATOM 468 C C . ALA A 1 66 ? -22.859 6.328 2.635 1 95.62 66 ALA A C 1
ATOM 470 O O . ALA A 1 66 ? -23.469 6.629 3.668 1 95.62 66 ALA A O 1
ATOM 471 N N . ILE A 1 67 ? -21.656 6.742 2.391 1 96.62 67 ILE A N 1
ATOM 472 C CA . ILE A 1 67 ? -20.922 7.613 3.309 1 96.62 67 ILE A CA 1
ATOM 473 C C . ILE A 1 67 ? -21.625 8.969 3.395 1 96.62 67 ILE A C 1
ATOM 475 O O . ILE A 1 67 ? -21.797 9.523 4.484 1 96.62 67 ILE A O 1
ATOM 479 N N . GLU A 1 68 ? -21.984 9.445 2.258 1 96.69 68 GLU A N 1
ATOM 480 C CA . GLU A 1 68 ? -22.703 10.719 2.213 1 96.69 68 GLU A CA 1
ATOM 481 C C . GLU A 1 68 ? -23.953 10.68 3.088 1 96.69 68 GLU A C 1
ATOM 483 O O . GLU A 1 68 ? -24.25 11.648 3.789 1 96.69 68 GLU A O 1
ATOM 488 N N . LYS A 1 69 ? -24.641 9.617 3.094 1 95.94 69 LYS A N 1
ATOM 489 C CA . LYS A 1 69 ? -25.875 9.469 3.857 1 95.94 69 LYS A CA 1
ATOM 490 C C . LYS A 1 69 ? -25.594 9.305 5.344 1 95.94 69 LYS A C 1
ATOM 492 O O . LYS A 1 69 ? -26.375 9.75 6.188 1 95.94 69 LYS A O 1
ATOM 497 N N . ALA A 1 70 ? -24.453 8.781 5.629 1 94.75 70 ALA A N 1
ATOM 498 C CA . ALA A 1 70 ? -24.188 8.359 7.004 1 94.75 70 ALA A CA 1
ATOM 499 C C . ALA A 1 70 ? -23.312 9.375 7.734 1 94.75 70 ALA A C 1
ATOM 501 O O . ALA A 1 70 ? -23.219 9.359 8.961 1 94.75 70 ALA A O 1
ATOM 502 N N . ARG A 1 71 ? -22.594 10.242 6.961 1 94.5 71 ARG A N 1
ATOM 503 C CA . ARG A 1 71 ? -21.594 11.078 7.625 1 94.5 71 ARG A CA 1
ATOM 504 C C . ARG A 1 71 ? -22.25 12.133 8.508 1 94.5 71 ARG A C 1
ATOM 506 O O . ARG A 1 71 ? -23.312 12.672 8.148 1 94.5 71 ARG A O 1
ATOM 513 N N . THR A 1 72 ? -21.625 12.391 9.68 1 96.5 72 THR A N 1
ATOM 514 C CA . THR A 1 72 ? -22.078 13.398 10.633 1 96.5 72 THR A CA 1
ATOM 515 C C . THR A 1 72 ? -21.469 14.758 10.312 1 96.5 72 THR A C 1
ATOM 517 O O . THR A 1 72 ? -20.516 14.852 9.539 1 96.5 72 THR A O 1
ATOM 520 N N . PRO A 1 73 ? -22.047 15.766 10.922 1 96.75 73 PRO A N 1
ATOM 521 C CA . PRO A 1 73 ? -21.453 17.078 10.75 1 96.75 73 PRO A CA 1
ATOM 522 C C . PRO A 1 73 ? -20 17.141 11.227 1 96.75 73 PRO A C 1
ATOM 524 O O . PRO A 1 73 ? -19.172 17.844 10.641 1 96.75 73 PRO A O 1
ATOM 527 N N . GLU A 1 74 ? -19.719 16.391 12.266 1 97.19 74 GLU A N 1
ATOM 528 C CA . GLU A 1 74 ? -18.359 16.344 12.781 1 97.19 74 GLU A CA 1
ATOM 529 C C . GLU A 1 74 ? -17.406 15.68 11.789 1 97.19 74 GLU A C 1
ATOM 531 O O . GLU A 1 74 ? -16.297 16.156 11.578 1 97.19 74 GLU A O 1
ATOM 536 N N . MET A 1 75 ? -17.875 14.609 11.18 1 96.25 75 MET A N 1
ATOM 537 C CA . MET A 1 75 ? -17.078 13.93 10.164 1 96.25 75 MET A CA 1
ATOM 538 C C . MET A 1 75 ? -16.797 14.844 8.977 1 96.25 75 MET A C 1
ATOM 540 O O . MET A 1 75 ? -15.68 14.898 8.469 1 96.25 75 MET A O 1
ATOM 544 N N . LEU A 1 76 ? -17.797 15.57 8.578 1 97.38 76 LEU A N 1
ATOM 545 C CA . LEU A 1 76 ? -17.672 16.469 7.438 1 97.38 76 LEU A CA 1
ATOM 546 C C . LEU A 1 76 ? -16.734 17.625 7.758 1 97.38 76 LEU A C 1
ATOM 548 O O . LEU A 1 76 ? -15.922 18.031 6.918 1 97.38 76 LEU A O 1
ATOM 552 N N . ALA A 1 77 ? -16.844 18.156 8.969 1 97.69 77 ALA A N 1
ATOM 553 C CA . ALA A 1 77 ? -15.977 19.25 9.375 1 97.69 77 ALA A CA 1
ATOM 554 C C . ALA A 1 77 ? -14.516 18.828 9.375 1 97.69 77 ALA A C 1
ATOM 556 O O . ALA A 1 77 ? -13.648 19.562 8.898 1 97.69 77 ALA A O 1
ATOM 557 N N . GLN A 1 78 ? -14.25 17.672 9.891 1 97.12 78 GLN A N 1
ATOM 558 C CA . GLN A 1 78 ? -12.891 17.141 9.883 1 97.12 78 GLN A CA 1
ATOM 559 C C . GLN A 1 78 ? -12.391 16.922 8.453 1 97.12 78 GLN A C 1
ATOM 561 O O . GLN A 1 78 ? -11.242 17.25 8.141 1 97.12 78 GLN A O 1
ATOM 566 N N . ALA A 1 79 ? -13.219 16.359 7.633 1 98 79 ALA A N 1
ATOM 567 C CA . ALA A 1 79 ? -12.844 16.078 6.246 1 98 79 ALA A CA 1
ATOM 568 C C . ALA A 1 79 ? -12.539 17.375 5.496 1 98 79 ALA A C 1
ATOM 570 O O . ALA A 1 79 ? -11.602 17.422 4.695 1 98 79 ALA A O 1
ATOM 571 N N . LYS A 1 80 ? -13.297 18.406 5.762 1 97.75 80 LYS A N 1
ATOM 572 C CA . LYS A 1 80 ? -13.055 19.703 5.137 1 97.75 80 LYS A CA 1
ATOM 573 C C . LYS A 1 80 ? -11.742 20.312 5.629 1 97.75 80 LYS A C 1
ATOM 575 O O . LYS A 1 80 ? -11 20.906 4.848 1 97.75 80 LYS A O 1
ATOM 580 N N . SER A 1 81 ? -11.516 20.203 6.887 1 97.81 81 SER A N 1
ATOM 581 C CA . SER A 1 81 ? -10.25 20.656 7.434 1 97.81 81 SER A CA 1
ATOM 582 C C . SER A 1 81 ? -9.07 19.922 6.805 1 97.81 81 SER A C 1
ATOM 584 O O . SER A 1 81 ? -8.062 20.531 6.445 1 97.81 81 SER A O 1
ATOM 586 N N . ASP A 1 82 ? -9.195 18.609 6.684 1 98 82 ASP A N 1
ATOM 587 C CA . ASP A 1 82 ? -8.156 17.797 6.062 1 98 82 ASP A CA 1
ATOM 588 C C . ASP A 1 82 ? -7.961 18.172 4.598 1 98 82 ASP A C 1
ATOM 590 O O . ASP A 1 82 ? -6.848 18.094 4.074 1 98 82 ASP A O 1
ATOM 594 N N . ASP A 1 83 ? -8.992 18.547 3.967 1 97 83 ASP A N 1
ATOM 595 C CA . ASP A 1 83 ? -8.961 18.906 2.553 1 97 83 ASP A CA 1
ATOM 596 C C . ASP A 1 83 ? -8.078 20.125 2.314 1 97 83 ASP A C 1
ATOM 598 O O . ASP A 1 83 ? -7.379 20.203 1.3 1 97 83 ASP A O 1
ATOM 602 N N . VAL A 1 84 ? -8.078 21.047 3.264 1 96.25 84 VAL A N 1
ATOM 603 C CA . VAL A 1 84 ? -7.387 22.312 3.016 1 96.25 84 VAL A CA 1
ATOM 604 C C . VAL A 1 84 ? -6 22.281 3.654 1 96.25 84 VAL A C 1
ATOM 606 O O . VAL A 1 84 ? -5.164 23.141 3.377 1 96.25 84 VAL A O 1
ATOM 609 N N . THR A 1 85 ? -5.73 21.297 4.52 1 97.38 85 THR A N 1
ATOM 610 C CA . THR A 1 85 ? -4.43 21.188 5.168 1 97.38 85 THR A CA 1
ATOM 611 C C . THR A 1 85 ? -3.508 20.25 4.387 1 97.38 85 THR A C 1
ATOM 613 O O . THR A 1 85 ? -3.645 19.031 4.457 1 97.38 85 THR A O 1
ATOM 616 N N . LYS A 1 86 ? -2.502 20.812 3.748 1 97.62 86 LYS A N 1
ATOM 617 C CA . LYS A 1 86 ? -1.67 20.031 2.836 1 97.62 86 LYS A CA 1
ATOM 618 C C . LYS A 1 86 ? -0.205 20.062 3.264 1 97.62 86 LYS A C 1
ATOM 620 O O . LYS A 1 86 ? 0.68 20.312 2.445 1 97.62 86 LYS A O 1
ATOM 625 N N . ASP A 1 87 ? 0.015 19.891 4.516 1 98.19 87 ASP A N 1
ATOM 626 C CA . ASP A 1 87 ? 1.362 19.781 5.066 1 98.19 87 ASP A CA 1
ATOM 627 C C . ASP A 1 87 ? 1.369 18.938 6.344 1 98.19 87 ASP A C 1
ATOM 629 O O . ASP A 1 87 ? 0.346 18.359 6.719 1 98.19 87 ASP A O 1
ATOM 633 N N . ALA A 1 88 ? 2.475 18.859 6.973 1 98.75 88 ALA A N 1
ATOM 634 C CA . ALA A 1 88 ? 2.697 17.891 8.055 1 98.75 88 ALA A CA 1
ATOM 635 C C . ALA A 1 88 ? 1.967 18.328 9.32 1 98.75 88 ALA A C 1
ATOM 637 O O . ALA A 1 88 ? 1.866 17.547 10.273 1 98.75 88 ALA A O 1
ATOM 638 N N . SER A 1 89 ? 1.351 19.516 9.336 1 98.5 89 SER A N 1
ATOM 639 C CA . SER A 1 89 ? 0.618 19.938 10.523 1 98.5 89 SER A CA 1
ATOM 640 C C . SER A 1 89 ? -0.57 19.031 10.797 1 98.5 89 SER A C 1
ATOM 642 O O . SER A 1 89 ? -1.124 19.031 11.898 1 98.5 89 SER A O 1
ATOM 644 N N . ILE A 1 90 ? -0.97 18.203 9.852 1 98.25 90 ILE A N 1
ATOM 645 C CA . ILE A 1 90 ? -2.053 17.25 10.078 1 98.25 90 ILE A CA 1
ATOM 646 C C . ILE A 1 90 ? -1.653 16.266 11.164 1 98.25 90 ILE A C 1
ATOM 648 O O . ILE A 1 90 ? -2.51 15.594 11.75 1 98.25 90 ILE A O 1
ATOM 652 N N . PHE A 1 91 ? -0.359 16.156 11.461 1 98.62 91 PHE A N 1
ATOM 653 C CA . PHE A 1 91 ? 0.121 15.156 12.406 1 98.62 91 PHE A CA 1
ATOM 654 C C . PHE A 1 91 ? 0.371 15.781 13.773 1 98.62 91 PHE A C 1
ATOM 656 O O . PHE A 1 91 ? 0.955 15.141 14.656 1 98.62 91 PHE A O 1
ATOM 663 N N . ALA A 1 92 ? -0.064 17 13.992 1 98 92 ALA A N 1
ATOM 664 C CA . ALA A 1 92 ? 0.215 17.719 15.234 1 98 92 ALA A CA 1
ATOM 665 C C . ALA A 1 92 ? -0.284 16.922 16.438 1 98 92 ALA A C 1
ATOM 667 O O . ALA A 1 92 ? 0.435 16.781 17.438 1 98 92 ALA A O 1
ATOM 668 N N . ASP A 1 93 ? -1.494 16.375 16.406 1 96.75 93 ASP A N 1
ATOM 669 C CA . ASP A 1 93 ? -2.057 15.633 17.531 1 96.75 93 ASP A CA 1
ATOM 670 C C . ASP A 1 93 ? -1.282 14.344 17.781 1 96.75 93 ASP A C 1
ATOM 672 O O . ASP A 1 93 ? -1.098 13.938 18.922 1 96.75 93 ASP A O 1
ATOM 676 N N . ALA A 1 94 ? -0.856 13.688 16.719 1 97.12 94 ALA A N 1
ATOM 677 C CA . ALA A 1 94 ? -0.12 12.438 16.859 1 97.12 94 ALA A CA 1
ATOM 678 C C . ALA A 1 94 ? 1.277 12.672 17.422 1 97.12 94 ALA A C 1
ATOM 680 O O . ALA A 1 94 ? 1.802 11.844 18.172 1 97.12 94 ALA A O 1
ATOM 681 N N . MET A 1 95 ? 1.874 13.711 17.031 1 97.62 95 MET A N 1
ATOM 682 C CA . MET A 1 95 ? 3.242 14.008 17.438 1 97.62 95 MET A CA 1
ATOM 683 C C . MET A 1 95 ? 3.273 14.594 18.859 1 97.62 95 MET A C 1
ATOM 685 O O . MET A 1 95 ? 4.219 14.359 19.609 1 97.62 95 MET A O 1
ATOM 689 N N . GLY A 1 96 ? 2.197 15.32 19.234 1 94.75 96 GLY A N 1
ATOM 690 C CA . GLY A 1 96 ? 2.123 15.875 20.562 1 94.75 96 GLY A CA 1
ATOM 691 C C . GLY A 1 96 ? 2.223 17.391 20.594 1 94.75 96 GLY A C 1
ATOM 692 O O . GLY A 1 96 ? 2.465 18.016 19.562 1 94.75 96 GLY A O 1
ATOM 693 N N . PRO A 1 97 ? 2.088 17.797 21.891 1 89.94 97 PRO A N 1
ATOM 694 C CA . PRO A 1 97 ? 2.123 19.266 22.047 1 89.94 97 PRO A CA 1
ATOM 695 C C . PRO A 1 97 ? 3.469 19.859 21.656 1 89.94 97 PRO A C 1
ATOM 697 O O . PRO A 1 97 ? 4.516 19.266 21.906 1 89.94 97 PRO A O 1
ATOM 700 N N . GLY A 1 98 ? 3.602 20.828 20.812 1 92.31 98 GLY A N 1
ATOM 701 C CA . GLY A 1 98 ? 4.836 21.484 20.406 1 92.31 98 GLY A CA 1
ATOM 702 C C . GLY A 1 98 ? 5.168 21.266 18.938 1 92.31 98 GLY A C 1
ATOM 703 O O . GLY A 1 98 ? 6.066 21.906 18.391 1 92.31 98 GLY A O 1
ATOM 704 N N . PHE A 1 99 ? 4.488 20.234 18.438 1 97.62 99 PHE A N 1
ATOM 705 C CA . PHE A 1 99 ? 4.73 20.031 17 1 97.62 99 PHE A CA 1
ATOM 706 C C . PHE A 1 99 ? 4.172 21.188 16.188 1 97.62 99 PHE A C 1
ATOM 708 O O . PHE A 1 99 ? 3.027 21.141 15.734 1 97.62 99 PHE A O 1
ATOM 715 N N . ASP A 1 100 ? 4.984 22.172 16.062 1 97.5 100 ASP A N 1
ATOM 716 C CA . ASP A 1 100 ? 4.73 23.375 15.281 1 97.5 100 ASP A CA 1
ATOM 717 C C . ASP A 1 100 ? 5.816 23.594 14.227 1 97.5 100 ASP A C 1
ATOM 719 O O . ASP A 1 100 ? 6.961 23.906 14.562 1 97.5 100 ASP A O 1
ATOM 723 N N . LEU A 1 101 ? 5.441 23.438 13.008 1 97.88 101 LEU A N 1
ATOM 724 C CA . LEU A 1 101 ? 6.414 23.469 11.922 1 97.88 101 LEU A CA 1
ATOM 725 C C . LEU A 1 101 ? 7.145 24.812 11.875 1 97.88 101 LEU A C 1
ATOM 727 O O . LEU A 1 101 ? 8.281 24.875 11.406 1 97.88 101 LEU A O 1
ATOM 731 N N . LYS A 1 102 ? 6.531 25.891 12.383 1 97.56 102 LYS A N 1
ATOM 732 C CA . LYS A 1 102 ? 7.188 27.188 12.438 1 97.56 102 LYS A CA 1
ATOM 733 C C . LYS A 1 102 ? 8.352 27.188 13.43 1 97.56 102 LYS A C 1
ATOM 735 O O . LYS A 1 102 ? 9.344 27.891 13.234 1 97.56 102 LYS A O 1
ATOM 740 N N . ALA A 1 103 ? 8.273 26.359 14.453 1 97.88 103 ALA A N 1
ATOM 741 C CA . ALA A 1 103 ? 9.297 26.281 15.492 1 97.88 103 ALA A CA 1
ATOM 742 C C . ALA A 1 103 ? 10.258 25.125 15.227 1 97.88 103 ALA A C 1
ATOM 744 O O . ALA A 1 103 ? 11.219 24.922 15.969 1 97.88 103 ALA A O 1
ATOM 745 N N . LEU A 1 104 ? 10.031 24.375 14.203 1 98.5 104 LEU A N 1
ATOM 746 C CA . LEU A 1 104 ? 10.828 23.203 13.867 1 98.5 104 LEU A CA 1
ATOM 747 C C . LEU A 1 104 ? 11.312 23.281 12.422 1 98.5 104 LEU A C 1
ATOM 749 O O . LEU A 1 104 ? 10.922 22.453 11.594 1 98.5 104 LEU A O 1
ATOM 753 N N . PRO A 1 105 ? 12.242 24.172 12.133 1 98.5 105 PRO A N 1
ATOM 754 C CA . PRO A 1 105 ? 12.594 24.453 10.742 1 98.5 105 PRO A CA 1
ATOM 755 C C . PRO A 1 105 ? 13.211 23.25 10.039 1 98.5 105 PRO A C 1
ATOM 757 O O . PRO A 1 105 ? 13.016 23.062 8.828 1 98.5 105 PRO A O 1
ATOM 760 N N . ALA A 1 106 ? 14.016 22.391 10.711 1 98.75 106 ALA A N 1
ATOM 761 C CA . ALA A 1 106 ? 14.578 21.203 10.07 1 98.75 106 ALA A CA 1
ATOM 762 C C . ALA A 1 106 ? 13.492 20.203 9.711 1 98.75 106 ALA A C 1
ATOM 764 O O . ALA A 1 106 ? 13.531 19.578 8.641 1 98.75 106 ALA A O 1
ATOM 765 N N . THR A 1 107 ? 12.547 20.062 10.602 1 98.81 107 THR A N 1
ATOM 766 C CA . THR A 1 107 ? 11.414 19.172 10.352 1 98.81 107 THR A CA 1
ATOM 767 C C . THR A 1 107 ? 10.547 19.703 9.219 1 98.81 107 THR A C 1
ATOM 769 O O . THR A 1 107 ? 10.109 18.953 8.352 1 98.81 107 THR A O 1
ATOM 772 N N . ALA A 1 108 ? 10.305 21.031 9.234 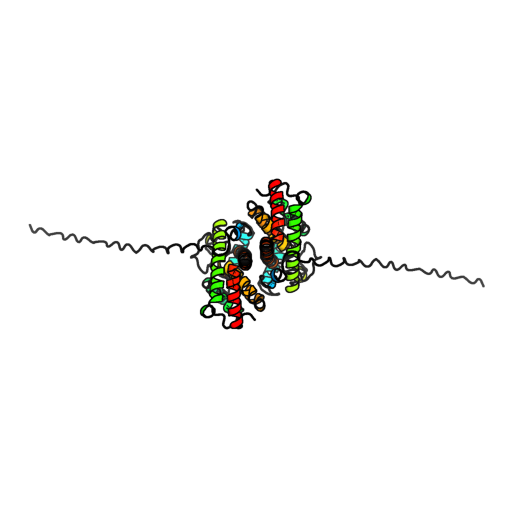1 98.81 108 ALA A N 1
ATOM 773 C CA . ALA A 1 108 ? 9.531 21.672 8.172 1 98.81 108 ALA A CA 1
ATOM 774 C C . ALA A 1 108 ? 10.188 21.453 6.812 1 98.81 108 ALA A C 1
ATOM 776 O O . ALA A 1 108 ? 9.5 21.156 5.828 1 98.81 108 ALA A O 1
ATOM 777 N N . LYS A 1 109 ? 11.461 21.609 6.742 1 98.69 109 LYS A N 1
ATOM 778 C CA . LYS A 1 109 ? 12.195 21.391 5.492 1 98.69 109 LYS A CA 1
ATOM 779 C C . LYS A 1 109 ? 12.055 19.953 5.02 1 98.69 109 LYS A C 1
ATOM 781 O O . LYS A 1 109 ? 11.812 19.703 3.838 1 98.69 109 LYS A O 1
ATOM 786 N N . LEU A 1 110 ? 12.281 19.031 5.934 1 98.88 110 LEU A N 1
ATOM 787 C CA . LEU A 1 110 ? 12.203 17.609 5.598 1 98.88 110 LEU A CA 1
ATOM 788 C C . LEU A 1 110 ? 10.828 17.25 5.043 1 98.88 110 LEU A C 1
ATOM 790 O O . LEU A 1 110 ? 10.719 16.547 4.039 1 98.88 110 LEU A O 1
ATOM 794 N N . MET A 1 111 ? 9.797 17.75 5.699 1 98.88 111 MET A N 1
ATOM 795 C CA . MET A 1 111 ? 8.43 17.453 5.285 1 98.88 111 MET A CA 1
ATOM 796 C C . MET A 1 111 ? 8.109 18.109 3.953 1 98.88 111 MET A C 1
ATOM 798 O O . MET A 1 111 ? 7.359 17.562 3.145 1 98.88 111 MET A O 1
ATOM 802 N N . ALA A 1 112 ? 8.664 19.281 3.705 1 98.62 112 ALA A N 1
ATOM 803 C CA . ALA A 1 112 ? 8.5 19.922 2.406 1 98.62 112 ALA A CA 1
ATOM 804 C C . ALA A 1 112 ? 9.148 19.094 1.296 1 98.62 112 ALA A C 1
ATOM 806 O O . ALA A 1 112 ? 8.641 19.047 0.172 1 98.62 112 ALA A O 1
ATOM 807 N N . GLU A 1 113 ? 10.273 18.531 1.584 1 98.69 113 GLU A N 1
ATOM 808 C CA . GLU A 1 113 ? 10.938 17.656 0.622 1 98.69 113 GLU A CA 1
ATOM 809 C C . GLU A 1 113 ? 10.094 16.422 0.313 1 98.69 113 GLU A C 1
ATOM 811 O O . GLU A 1 113 ? 9.961 16.031 -0.848 1 98.69 113 GLU A O 1
ATOM 816 N N . VAL A 1 114 ? 9.508 15.797 1.388 1 98.81 114 VAL A N 1
ATOM 817 C CA . VAL A 1 114 ? 8.609 14.672 1.177 1 98.81 114 VAL A CA 1
ATOM 818 C C . VAL A 1 114 ? 7.422 15.109 0.318 1 98.81 114 VAL A C 1
ATOM 820 O O . VAL A 1 114 ? 7.051 14.422 -0.635 1 98.81 114 VAL A O 1
ATOM 823 N N . ARG A 1 115 ? 6.855 16.25 0.651 1 98.62 115 ARG A N 1
ATOM 824 C CA . ARG A 1 115 ? 5.723 16.812 -0.083 1 98.62 115 ARG A CA 1
ATOM 825 C C . ARG A 1 115 ? 6.055 16.969 -1.563 1 98.62 115 ARG A C 1
ATOM 827 O O . ARG A 1 115 ? 5.25 16.594 -2.426 1 98.62 115 ARG A O 1
ATOM 834 N N . ASN A 1 116 ? 7.195 17.5 -1.845 1 98.25 116 ASN A N 1
ATOM 835 C CA . ASN A 1 116 ? 7.598 17.703 -3.232 1 98.25 116 ASN A CA 1
ATOM 836 C C . ASN A 1 116 ? 7.691 16.375 -3.988 1 98.25 116 ASN A C 1
ATOM 838 O O . ASN A 1 116 ? 7.148 16.25 -5.086 1 98.25 116 ASN A O 1
ATOM 842 N N . GLU A 1 117 ? 8.383 15.406 -3.396 1 98.38 117 GLU A N 1
ATOM 843 C CA . GLU A 1 117 ? 8.633 14.141 -4.086 1 98.38 117 GLU A CA 1
ATOM 844 C C . GLU A 1 117 ? 7.332 13.359 -4.285 1 98.38 117 GLU A C 1
ATOM 846 O O . GLU A 1 117 ? 7.109 12.781 -5.348 1 98.38 117 GLU A O 1
ATOM 851 N N . GLU A 1 118 ? 6.535 13.297 -3.17 1 98 118 GLU A N 1
ATOM 852 C CA . GLU A 1 118 ? 5.297 12.531 -3.301 1 98 118 GLU A CA 1
ATOM 853 C C . GLU A 1 118 ? 4.328 13.211 -4.262 1 98 118 GLU A C 1
ATOM 855 O O . GLU A 1 118 ? 3.574 12.539 -4.969 1 98 118 GLU A O 1
ATOM 860 N N . LYS A 1 119 ? 4.324 14.523 -4.348 1 97.56 119 LYS A N 1
ATOM 861 C CA . LYS A 1 119 ? 3.494 15.234 -5.312 1 97.56 119 LYS A CA 1
ATOM 862 C C . LYS A 1 119 ? 3.902 14.898 -6.746 1 97.56 119 LYS A C 1
ATOM 864 O O . LYS A 1 119 ? 3.049 14.656 -7.602 1 97.56 119 LYS A O 1
ATOM 869 N N . VAL A 1 120 ? 5.191 14.938 -7.035 1 97.44 120 VAL A N 1
ATOM 870 C CA . VAL A 1 120 ? 5.684 14.578 -8.367 1 97.44 120 VAL A CA 1
ATOM 871 C C . VAL A 1 120 ? 5.27 13.148 -8.703 1 97.44 120 VAL A C 1
ATOM 873 O O . VAL A 1 120 ? 4.809 12.875 -9.812 1 97.44 120 VAL A O 1
ATOM 876 N N . ALA A 1 121 ? 5.438 12.273 -7.762 1 97.31 121 ALA A N 1
ATOM 877 C CA . ALA A 1 121 ? 5.074 10.883 -7.977 1 97.31 121 ALA A CA 1
ATOM 878 C C . ALA A 1 121 ? 3.582 10.742 -8.273 1 97.31 121 ALA A C 1
ATOM 880 O O . ALA A 1 121 ? 3.191 10.047 -9.219 1 97.31 121 ALA A O 1
ATOM 881 N N . ALA A 1 122 ? 2.742 11.359 -7.457 1 97.5 122 ALA A N 1
ATOM 882 C CA . ALA A 1 122 ? 1.293 11.281 -7.617 1 97.5 122 ALA A CA 1
ATOM 883 C C . ALA A 1 122 ? 0.852 11.898 -8.938 1 97.5 122 ALA A C 1
ATOM 885 O O . ALA A 1 122 ? -0.002 11.352 -9.633 1 97.5 122 ALA A O 1
ATOM 886 N N . ASP A 1 123 ? 1.424 13.023 -9.258 1 96.25 123 ASP A N 1
ATOM 887 C CA . ASP A 1 123 ? 1.08 13.688 -10.508 1 96.25 123 ASP A CA 1
ATOM 888 C C . ASP A 1 123 ? 1.47 12.828 -11.711 1 96.25 123 ASP A C 1
ATOM 890 O O . ASP A 1 123 ? 0.744 12.781 -12.703 1 96.25 123 ASP A O 1
ATOM 894 N N . THR A 1 124 ? 2.643 12.242 -11.617 1 95.88 124 THR A N 1
ATOM 895 C CA . THR A 1 124 ? 3.074 11.336 -12.68 1 95.88 124 THR A CA 1
ATOM 896 C C . THR A 1 124 ? 2.086 10.18 -12.836 1 95.88 124 THR A C 1
ATOM 898 O O . THR A 1 124 ? 1.714 9.828 -13.961 1 95.88 124 THR A O 1
ATOM 901 N N . ALA A 1 125 ? 1.673 9.609 -11.75 1 96.5 125 ALA A N 1
ATOM 902 C CA . ALA A 1 125 ? 0.712 8.508 -11.781 1 96.5 125 ALA A CA 1
ATOM 903 C C . ALA A 1 125 ? -0.625 8.961 -12.359 1 96.5 125 ALA A C 1
ATOM 905 O O . ALA A 1 125 ? -1.22 8.266 -13.18 1 96.5 125 ALA A O 1
ATOM 906 N N . LYS A 1 126 ? -1.112 10.094 -11.922 1 97 126 LYS A N 1
ATOM 907 C CA . LYS A 1 126 ? -2.385 10.617 -12.398 1 97 126 LYS A CA 1
ATOM 908 C C . LYS A 1 126 ? -2.354 10.844 -13.914 1 97 126 LYS A C 1
ATOM 910 O O . LYS A 1 126 ? -3.346 10.602 -14.602 1 97 126 LYS A O 1
ATOM 915 N N . ALA A 1 127 ? -1.271 11.305 -14.391 1 94.69 127 ALA A N 1
ATOM 916 C CA . ALA A 1 127 ? -1.118 11.547 -15.828 1 94.69 127 ALA A CA 1
ATOM 917 C C . ALA A 1 127 ? -1.142 10.234 -16.609 1 94.69 127 ALA A C 1
ATOM 919 O O . ALA A 1 127 ? -1.596 10.195 -17.75 1 94.69 127 ALA A O 1
ATOM 920 N N . ALA A 1 128 ? -0.698 9.25 -15.984 1 93.5 128 ALA A N 1
ATOM 921 C CA . ALA A 1 128 ? -0.642 7.945 -16.656 1 93.5 128 ALA A CA 1
ATOM 922 C C . ALA A 1 128 ? -2.01 7.27 -16.641 1 93.5 128 ALA A C 1
ATOM 924 O O . ALA A 1 128 ? -2.424 6.684 -17.641 1 93.5 128 ALA A O 1
ATOM 925 N N . PHE A 1 129 ? -2.717 7.32 -15.523 1 95.81 129 PHE A N 1
ATOM 926 C CA . PHE A 1 129 ? -3.928 6.523 -15.359 1 95.81 129 PHE A CA 1
ATOM 927 C C . PHE A 1 129 ? -5.16 7.316 -15.789 1 95.81 129 PHE A C 1
ATOM 929 O O . PHE A 1 129 ? -6.141 6.742 -16.266 1 95.81 129 PHE A O 1
ATOM 936 N N . LYS A 1 130 ? -5.211 8.633 -15.516 1 96.88 130 LYS A N 1
ATOM 937 C CA . LYS A 1 130 ? -6.246 9.562 -15.969 1 96.88 130 LYS A CA 1
ATOM 938 C C . LYS A 1 130 ? -7.633 9.078 -15.555 1 96.88 130 LYS A C 1
ATOM 940 O O . LYS A 1 130 ? -8.562 9.07 -16.375 1 96.88 130 LYS A O 1
ATOM 945 N N . ARG A 1 131 ? -7.719 8.641 -14.305 1 97.69 131 ARG A N 1
ATOM 946 C CA . ARG A 1 131 ? -9.023 8.227 -13.805 1 97.69 131 ARG A CA 1
ATOM 947 C C . ARG A 1 131 ? -9.922 9.43 -13.531 1 97.69 131 ARG A C 1
ATOM 949 O O . ARG A 1 131 ? -9.492 10.391 -12.891 1 97.69 131 ARG A O 1
ATOM 956 N N . PRO A 1 132 ? -11.219 9.383 -13.992 1 98 132 PRO A N 1
ATOM 957 C CA . PRO A 1 132 ? -12.125 10.484 -13.68 1 98 132 PRO A CA 1
ATOM 958 C C . PRO A 1 132 ? -12.461 10.57 -12.188 1 98 132 PRO A C 1
ATOM 960 O O . PRO A 1 132 ? -12.594 9.539 -11.523 1 98 132 PRO A O 1
ATOM 963 N N . ARG A 1 133 ? -12.641 11.781 -11.734 1 98 133 ARG A N 1
ATOM 964 C CA . ARG A 1 133 ? -13.109 12.031 -10.375 1 98 133 ARG A CA 1
ATOM 965 C C . ARG A 1 133 ? -14.523 11.492 -10.172 1 98 133 ARG A C 1
ATOM 967 O O . ARG A 1 133 ? -15.281 11.367 -11.133 1 98 133 ARG A O 1
ATOM 974 N N . PRO A 1 134 ? -14.883 11.266 -8.898 1 97.88 134 PRO A N 1
ATOM 975 C CA . PRO A 1 134 ? -16.219 10.734 -8.641 1 97.88 134 PRO A CA 1
ATOM 976 C C . PRO A 1 134 ? -17.328 11.625 -9.211 1 97.88 134 PRO A C 1
ATOM 978 O O . PRO A 1 134 ? -18.281 11.117 -9.812 1 97.88 134 PRO A O 1
ATOM 981 N N . TRP A 1 135 ? -17.203 12.906 -9.133 1 96.62 135 TRP A N 1
ATOM 982 C CA . TRP A 1 135 ? -18.266 13.82 -9.539 1 96.62 135 TRP A CA 1
ATOM 983 C C . TRP A 1 135 ? -18.359 13.906 -11.062 1 96.62 135 TRP A C 1
ATOM 985 O O . TRP A 1 135 ? -19.328 14.43 -11.602 1 96.62 135 TRP A O 1
ATOM 995 N N . ILE A 1 136 ? -17.328 13.477 -11.781 1 96.56 136 ILE A N 1
ATOM 996 C CA . ILE A 1 136 ? -17.375 13.391 -13.234 1 96.56 136 ILE A CA 1
ATOM 997 C C . ILE A 1 136 ? -18.203 12.188 -13.656 1 96.56 136 ILE A C 1
ATOM 999 O O . ILE A 1 136 ? -18.953 12.258 -14.641 1 96.56 136 ILE A O 1
ATOM 1003 N N . ILE A 1 137 ? -18.125 11.109 -12.906 1 97.06 137 ILE A N 1
ATOM 1004 C CA . ILE A 1 137 ? -18.859 9.875 -13.18 1 97.06 137 ILE A CA 1
ATOM 1005 C C . ILE A 1 137 ? -20.312 10.039 -12.75 1 97.06 137 ILE A C 1
ATOM 1007 O O . ILE A 1 137 ? -21.234 9.594 -13.445 1 97.06 137 ILE A O 1
ATOM 1011 N N . ASP A 1 138 ? -20.516 10.648 -11.641 1 97.5 138 ASP A N 1
ATOM 1012 C CA . ASP A 1 138 ? -21.828 10.883 -11.062 1 97.5 138 ASP A CA 1
ATOM 1013 C C . ASP A 1 138 ? -21.922 12.281 -10.453 1 97.5 138 ASP A C 1
ATOM 1015 O O . ASP A 1 138 ? -21.531 12.492 -9.305 1 97.5 138 ASP A O 1
ATOM 1019 N N . PRO A 1 139 ? -22.547 13.164 -11.125 1 96.44 139 PRO A N 1
ATOM 1020 C CA . PRO A 1 139 ? -22.609 14.555 -10.68 1 96.44 139 PRO A CA 1
ATOM 1021 C C . PRO A 1 139 ? -23.391 14.727 -9.375 1 96.44 139 PRO A C 1
ATOM 1023 O O . PRO A 1 139 ? -23.328 15.789 -8.75 1 96.44 139 PRO A O 1
ATOM 1026 N N . SER A 1 140 ? -24.094 13.734 -8.914 1 97.44 140 SER A N 1
ATOM 1027 C CA . SER A 1 140 ? -24.875 13.859 -7.695 1 97.44 140 SER A CA 1
ATOM 1028 C C . SER A 1 140 ? -24 13.695 -6.457 1 97.44 140 SER A C 1
ATOM 1030 O O . SER A 1 140 ? -24.422 14.008 -5.344 1 97.44 140 SER A O 1
ATOM 1032 N N . VAL A 1 141 ? -22.812 13.258 -6.668 1 96.94 141 VAL A N 1
ATOM 1033 C CA . VAL A 1 141 ? -21.875 13.133 -5.547 1 96.94 141 VAL A CA 1
ATOM 1034 C C . VAL A 1 141 ? -21.609 14.516 -4.949 1 96.94 141 VAL A C 1
ATOM 1036 O O . VAL A 1 141 ? -21.281 15.461 -5.672 1 96.94 141 VAL A O 1
ATOM 1039 N N . GLN A 1 142 ? -21.766 14.648 -3.641 1 94.62 142 GLN A N 1
ATOM 1040 C CA . GLN A 1 142 ? -21.516 15.914 -2.947 1 94.62 142 GLN A CA 1
ATOM 1041 C C . GLN A 1 142 ? -20.047 16.031 -2.535 1 94.62 142 GLN A C 1
ATOM 1043 O O . GLN A 1 142 ? -19.672 15.602 -1.446 1 94.62 142 GLN A O 1
ATOM 1048 N N . SER A 1 143 ? -19.312 16.734 -3.326 1 95 143 SER A N 1
ATOM 1049 C CA . SER A 1 143 ? -17.875 16.891 -3.082 1 95 143 SER A CA 1
ATOM 1050 C C . SER A 1 143 ? -17.594 18.141 -2.26 1 95 143 SER A C 1
ATOM 1052 O O . SER A 1 143 ? -18.281 19.156 -2.391 1 95 143 SER A O 1
ATOM 1054 N N . CYS A 1 144 ? -16.531 18.047 -1.409 1 93.44 144 CYS A N 1
ATOM 1055 C CA . CYS A 1 144 ? -16.125 19.188 -0.614 1 93.44 144 CYS A CA 1
ATOM 1056 C C . CYS A 1 144 ? -15.609 20.312 -1.507 1 93.44 144 CYS A C 1
ATOM 1058 O O . CYS A 1 144 ? -15.695 21.484 -1.143 1 93.44 144 CYS A O 1
ATOM 1060 N N . SER A 1 145 ? -15.023 19.922 -2.615 1 89.81 145 SER A N 1
ATOM 1061 C CA . SER A 1 145 ? -14.516 20.859 -3.607 1 89.81 145 SER A CA 1
ATOM 1062 C C . SER A 1 145 ? -14.555 20.266 -5.008 1 89.81 145 SER A C 1
ATOM 1064 O O . SER A 1 145 ? -14.547 19.047 -5.168 1 89.81 145 SER A O 1
ATOM 1066 N N . ARG A 1 146 ? -14.648 21.109 -6.055 1 86.06 146 ARG A N 1
ATOM 1067 C CA . ARG A 1 146 ? -14.641 20.625 -7.43 1 86.06 146 ARG A CA 1
ATOM 1068 C C . ARG A 1 146 ? -13.648 21.406 -8.281 1 86.06 146 ARG A C 1
ATOM 1070 O O . ARG A 1 146 ? -13.852 21.562 -9.492 1 86.06 146 ARG A O 1
ATOM 1077 N N . GLY A 1 147 ? -12.656 21.844 -7.691 1 87.31 147 GLY A N 1
ATOM 1078 C CA . GLY A 1 147 ? -11.656 22.641 -8.383 1 87.31 147 GLY A CA 1
ATOM 1079 C C . GLY A 1 147 ? -10.516 21.812 -8.945 1 87.31 147 GLY A C 1
ATOM 1080 O O . GLY A 1 147 ? -9.719 22.312 -9.742 1 87.31 147 GLY A O 1
ATOM 1081 N N . ASP A 1 148 ? -10.445 20.5 -8.672 1 89.69 148 ASP A N 1
ATOM 1082 C CA . ASP A 1 148 ? -9.359 19.641 -9.125 1 89.69 148 ASP A CA 1
ATOM 1083 C C . ASP A 1 148 ? -9.531 19.25 -10.594 1 89.69 148 ASP A C 1
ATOM 1085 O O . ASP A 1 148 ? -10.648 19.297 -11.125 1 89.69 148 ASP A O 1
ATOM 1089 N N . GLU A 1 149 ? -8.414 18.875 -11.25 1 94.06 149 GLU A N 1
ATOM 1090 C CA . GLU A 1 149 ? -8.484 18.344 -12.602 1 94.06 149 GLU A CA 1
ATOM 1091 C C . GLU A 1 149 ? -9.422 17.141 -12.68 1 94.06 149 GLU A C 1
ATOM 1093 O O . GLU A 1 149 ? -9.312 16.219 -11.875 1 94.06 149 GLU A O 1
ATOM 1098 N N . PRO A 1 150 ? -10.336 17.078 -13.641 1 96.06 150 PRO A N 1
ATOM 1099 C CA . PRO A 1 150 ? -11.383 16.047 -13.711 1 96.06 150 PRO A CA 1
ATOM 1100 C C . PRO A 1 150 ? -10.812 14.633 -13.828 1 96.06 150 PRO A C 1
ATOM 1102 O O . PRO A 1 150 ? -11.391 13.688 -13.297 1 96.06 150 PRO A O 1
ATOM 1105 N N . LEU A 1 151 ? -9.648 14.469 -14.508 1 97.19 151 LEU A N 1
ATOM 1106 C CA . LEU A 1 151 ? -9.078 13.148 -14.758 1 97.19 151 LEU A CA 1
ATOM 1107 C C . LEU A 1 151 ? -7.871 12.906 -13.852 1 97.19 151 LEU A C 1
ATOM 1109 O O . LEU A 1 151 ? -6.82 12.461 -14.32 1 97.19 151 LEU A O 1
ATOM 1113 N N . SER A 1 152 ? -8.016 13.18 -12.555 1 97.56 152 SER A N 1
ATOM 1114 C CA . SER A 1 152 ? -6.898 13.109 -11.617 1 97.56 152 SER A CA 1
ATOM 1115 C C . SER A 1 152 ? -7.293 12.383 -10.336 1 97.56 152 SER A C 1
ATOM 1117 O O . SER A 1 152 ? -6.848 12.742 -9.25 1 97.56 152 SER A O 1
ATOM 1119 N N . SER A 1 153 ? -8.133 11.359 -10.43 1 98.31 153 SER A N 1
ATOM 1120 C CA . SER A 1 153 ? -8.641 10.711 -9.227 1 98.31 153 SER A CA 1
ATOM 1121 C C . SER A 1 153 ? -7.621 9.727 -8.656 1 98.31 153 SER A C 1
ATOM 1123 O O . SER A 1 153 ? -7.512 9.578 -7.438 1 98.31 153 SER A O 1
ATOM 1125 N N . TYR A 1 154 ? -6.836 9.109 -9.477 1 98.38 154 TYR A N 1
ATOM 1126 C CA . TYR A 1 154 ? -6.031 7.953 -9.094 1 98.38 154 TYR A CA 1
ATOM 1127 C C . TYR A 1 154 ? -4.547 8.227 -9.32 1 98.38 154 TYR A C 1
ATOM 1129 O O . TYR A 1 154 ? -4.125 8.5 -10.445 1 98.38 154 TYR A O 1
ATOM 1137 N N . PRO A 1 155 ? -3.818 8.102 -8.289 1 98.44 155 PRO A N 1
ATOM 1138 C CA . PRO A 1 155 ? -4.129 7.898 -6.867 1 98.44 155 PRO A CA 1
ATOM 1139 C C . PRO A 1 155 ? -4.449 9.203 -6.145 1 98.44 155 PRO A C 1
ATOM 1141 O O . PRO A 1 155 ? -4.312 10.281 -6.723 1 98.44 155 PRO A O 1
ATOM 1144 N N . SER A 1 156 ? -4.934 9.102 -4.945 1 98.75 156 SER A N 1
ATOM 1145 C CA . SER A 1 156 ? -5.211 10.281 -4.137 1 98.75 156 SER A CA 1
ATOM 1146 C C . SER A 1 156 ? -3.922 10.984 -3.725 1 98.75 156 SER A C 1
ATOM 1148 O O . SER A 1 156 ? -3.094 10.406 -3.014 1 98.75 156 SER A O 1
ATOM 1150 N N . GLY A 1 157 ? -3.797 12.258 -4.121 1 98.25 157 GLY A N 1
ATOM 1151 C CA . GLY A 1 157 ? -2.637 13.039 -3.725 1 98.25 157 GLY A CA 1
ATOM 1152 C C . GLY A 1 157 ? -2.561 13.273 -2.229 1 98.25 157 GLY A C 1
ATOM 1153 O O . GLY A 1 157 ? -1.497 13.133 -1.624 1 98.25 157 GLY A O 1
ATOM 1154 N N . HIS A 1 158 ? -3.707 13.672 -1.581 1 98.62 158 HIS A N 1
ATOM 1155 C CA . HIS A 1 158 ? -3.748 13.883 -0.138 1 98.62 158 HIS A CA 1
ATOM 1156 C C . HIS A 1 158 ? -3.314 12.633 0.613 1 98.62 158 HIS A C 1
ATOM 1158 O O . HIS A 1 158 ? -2.49 12.703 1.527 1 98.62 158 HIS A O 1
ATOM 1164 N N . ALA A 1 159 ? -3.881 11.516 0.208 1 98.75 159 ALA A N 1
ATOM 1165 C CA . ALA A 1 159 ? -3.541 10.266 0.885 1 98.75 159 ALA A CA 1
ATOM 1166 C C . ALA A 1 159 ? -2.07 9.914 0.678 1 98.75 159 ALA A C 1
ATOM 1168 O O . ALA A 1 159 ? -1.41 9.414 1.595 1 98.75 159 ALA A O 1
ATOM 1169 N N . THR A 1 160 ? -1.567 10.133 -0.515 1 98.81 160 THR A N 1
ATOM 1170 C CA . THR A 1 160 ? -0.152 9.891 -0.777 1 98.81 160 THR A CA 1
ATOM 1171 C C . THR A 1 160 ? 0.718 10.727 0.157 1 98.81 160 THR A C 1
ATOM 1173 O O . THR A 1 160 ? 1.68 10.219 0.738 1 98.81 160 THR A O 1
ATOM 1176 N N . MET A 1 161 ? 0.362 11.969 0.305 1 98.88 161 MET A N 1
ATOM 1177 C CA . MET A 1 161 ? 1.082 12.859 1.215 1 98.88 161 MET A CA 1
ATOM 1178 C C . MET A 1 161 ? 1.023 12.336 2.646 1 98.88 161 MET A C 1
ATOM 1180 O O . MET A 1 161 ? 2.055 12.219 3.312 1 98.88 161 MET A O 1
ATOM 1184 N N . GLY A 1 162 ? -0.154 12.023 3.094 1 98.81 162 GLY A N 1
ATOM 1185 C CA . GLY A 1 162 ? -0.34 11.555 4.461 1 98.81 162 GLY A CA 1
ATOM 1186 C C . GLY A 1 162 ? 0.497 10.336 4.797 1 98.81 162 GLY A C 1
ATOM 1187 O O . GLY A 1 162 ? 1.204 10.32 5.805 1 98.81 162 GLY A O 1
ATOM 1188 N N . TYR A 1 163 ? 0.47 9.359 3.955 1 98.69 163 TYR A N 1
ATOM 1189 C CA . TYR A 1 163 ? 1.163 8.109 4.242 1 98.69 163 TYR A CA 1
ATOM 1190 C C . TYR A 1 163 ? 2.672 8.281 4.129 1 98.69 163 TYR A C 1
ATOM 1192 O O . TYR A 1 163 ? 3.428 7.75 4.941 1 98.69 163 TYR A O 1
ATOM 1200 N N . SER A 1 164 ? 3.152 8.992 3.104 1 98.75 164 SER A N 1
ATOM 1201 C CA . SER A 1 164 ? 4.59 9.18 2.959 1 98.75 164 SER A CA 1
ATOM 1202 C C . SER A 1 164 ? 5.172 9.945 4.145 1 98.75 164 SER A C 1
ATOM 1204 O O . SER A 1 164 ? 6.184 9.539 4.715 1 98.75 164 SER A O 1
ATOM 1206 N N . MET A 1 165 ? 4.488 11.016 4.547 1 98.88 165 MET A N 1
ATOM 1207 C CA . MET A 1 165 ? 4.969 11.812 5.672 1 98.88 165 MET A CA 1
ATOM 1208 C C . MET A 1 165 ? 4.918 11.008 6.965 1 98.88 165 MET A C 1
ATOM 1210 O O . MET A 1 165 ? 5.828 11.102 7.793 1 98.88 165 MET A O 1
ATOM 1214 N N . ALA A 1 166 ? 3.857 10.25 7.137 1 98.75 166 ALA A N 1
ATOM 1215 C CA . ALA A 1 166 ? 3.723 9.438 8.344 1 98.75 166 ALA A CA 1
ATOM 1216 C C . ALA A 1 166 ? 4.875 8.445 8.469 1 98.75 166 ALA A C 1
ATOM 1218 O O . ALA A 1 166 ? 5.434 8.266 9.547 1 98.75 166 ALA A O 1
ATOM 1219 N N . ILE A 1 167 ? 5.215 7.848 7.383 1 98.44 167 ILE A N 1
ATOM 1220 C CA . ILE A 1 167 ? 6.266 6.836 7.398 1 98.44 167 ILE A CA 1
ATOM 1221 C C . ILE A 1 167 ? 7.605 7.484 7.738 1 98.44 167 ILE A C 1
ATOM 1223 O O . ILE A 1 167 ? 8.375 6.953 8.539 1 98.44 167 ILE A O 1
ATOM 1227 N N . VAL A 1 168 ? 7.898 8.625 7.16 1 98.69 168 VAL A N 1
ATOM 1228 C CA . VAL A 1 168 ? 9.164 9.312 7.418 1 98.69 168 VAL A CA 1
ATOM 1229 C C . VAL A 1 168 ? 9.203 9.773 8.875 1 98.69 168 VAL A C 1
ATOM 1231 O O . VAL A 1 168 ? 10.227 9.617 9.547 1 98.69 168 VAL A O 1
ATOM 1234 N N . LEU A 1 169 ? 8.094 10.328 9.383 1 98.56 169 LEU A N 1
ATOM 1235 C CA . LEU A 1 169 ? 8.039 10.75 10.781 1 98.56 169 LEU A CA 1
ATOM 1236 C C . LEU A 1 169 ? 8.172 9.555 11.711 1 98.56 169 LEU A C 1
ATOM 1238 O O . LEU A 1 169 ? 8.828 9.633 12.75 1 98.56 169 LEU A O 1
ATOM 1242 N N . ALA A 1 170 ? 7.559 8.445 11.375 1 97.5 170 ALA A N 1
ATOM 1243 C CA . ALA A 1 170 ? 7.625 7.238 12.188 1 97.5 170 ALA A CA 1
ATOM 1244 C C . ALA A 1 170 ? 9.047 6.684 12.234 1 97.5 170 ALA A C 1
ATOM 1246 O O . ALA A 1 170 ? 9.453 6.086 13.234 1 97.5 170 ALA A O 1
ATOM 1247 N N . ASP A 1 171 ? 9.758 6.887 11.148 1 96.69 171 ASP A N 1
ATOM 1248 C CA . ASP A 1 171 ? 11.164 6.48 11.125 1 96.69 171 ASP A CA 1
ATOM 1249 C C . ASP A 1 171 ? 11.969 7.242 12.172 1 96.69 171 ASP A C 1
ATOM 1251 O O . ASP A 1 171 ? 12.906 6.699 12.758 1 96.69 171 ASP A O 1
ATOM 1255 N N . ILE A 1 172 ? 11.625 8.438 12.367 1 97.38 172 ILE A N 1
ATOM 1256 C CA . ILE A 1 172 ? 12.32 9.305 13.312 1 97.38 172 ILE A CA 1
ATOM 1257 C C . ILE A 1 172 ? 11.789 9.055 14.719 1 97.38 172 ILE A C 1
ATOM 1259 O O . ILE A 1 172 ? 12.547 9.07 15.695 1 97.38 172 ILE A O 1
ATOM 1263 N N . ALA A 1 173 ? 10.508 8.844 14.844 1 96.56 173 ALA A N 1
ATOM 1264 C CA . ALA A 1 173 ? 9.828 8.656 16.125 1 96.56 173 ALA A CA 1
ATOM 1265 C C . ALA A 1 173 ? 9.023 7.363 16.141 1 96.56 173 ALA A C 1
ATOM 1267 O O . ALA A 1 173 ? 7.793 7.387 16.172 1 96.56 173 ALA A O 1
ATOM 1268 N N . PRO A 1 174 ? 9.688 6.25 16.281 1 95 174 PRO A N 1
ATOM 1269 C CA . PRO A 1 174 ? 9 4.961 16.156 1 95 174 PRO A CA 1
ATOM 1270 C C . PRO A 1 174 ? 7.961 4.734 17.25 1 95 174 PRO A C 1
ATOM 1272 O O . PRO A 1 174 ? 6.977 4.027 17.031 1 95 174 PRO A O 1
ATOM 1275 N N . ALA A 1 175 ? 8.078 5.367 18.375 1 94.38 175 ALA A N 1
ATOM 1276 C CA . ALA A 1 175 ? 7.117 5.227 19.469 1 94.38 175 ALA A CA 1
ATOM 1277 C C . ALA A 1 175 ? 5.762 5.816 19.078 1 94.38 175 ALA A C 1
ATOM 1279 O O . ALA A 1 175 ? 4.738 5.465 19.656 1 94.38 175 ALA A O 1
ATOM 1280 N N . LYS A 1 176 ? 5.742 6.652 18.047 1 96.5 176 LYS A N 1
ATOM 1281 C CA . LYS A 1 176 ? 4.523 7.332 17.625 1 96.5 176 LYS A CA 1
ATOM 1282 C C . LYS A 1 176 ? 3.984 6.742 16.328 1 96.5 176 LYS A C 1
ATOM 1284 O O . LYS A 1 176 ? 3.004 7.242 15.773 1 96.5 176 LYS A O 1
ATOM 1289 N N . ALA A 1 177 ? 4.578 5.695 15.898 1 96.44 177 ALA A N 1
ATOM 1290 C CA . ALA A 1 177 ? 4.27 5.141 14.586 1 96.44 177 ALA A CA 1
ATOM 1291 C C . ALA A 1 177 ? 2.787 4.781 14.477 1 96.44 177 ALA A C 1
ATOM 1293 O O . ALA A 1 177 ? 2.129 5.129 13.492 1 96.44 177 ALA A O 1
ATOM 1294 N N . ALA A 1 178 ? 2.242 4.152 15.484 1 94.56 178 ALA A N 1
ATOM 1295 C CA . ALA A 1 178 ? 0.847 3.727 15.438 1 94.56 178 ALA A CA 1
ATOM 1296 C C . ALA A 1 178 ? -0.088 4.926 15.312 1 94.56 178 ALA A C 1
ATOM 1298 O O . ALA A 1 178 ? -1.025 4.91 14.516 1 94.56 178 ALA A O 1
ATOM 1299 N N . ALA A 1 179 ? 0.171 5.938 16.078 1 96.88 179 ALA A N 1
ATOM 1300 C CA . ALA A 1 179 ? -0.66 7.137 16.031 1 96.88 179 ALA A CA 1
ATOM 1301 C C . ALA A 1 179 ? -0.521 7.859 14.695 1 96.88 179 ALA A C 1
ATOM 1303 O O . ALA A 1 179 ? -1.505 8.359 14.148 1 96.88 179 ALA A O 1
ATOM 1304 N N . LEU A 1 180 ? 0.718 7.953 14.203 1 98.25 180 LEU A N 1
ATOM 1305 C CA . LEU A 1 180 ? 0.987 8.609 12.922 1 98.25 180 LEU A CA 1
ATOM 1306 C C . LEU A 1 180 ? 0.284 7.883 11.781 1 98.25 180 LEU A C 1
ATOM 1308 O O . LEU A 1 180 ? -0.381 8.516 10.961 1 98.25 180 LEU A O 1
ATOM 1312 N N . MET A 1 181 ? 0.382 6.578 11.789 1 97.75 181 MET A N 1
ATOM 1313 C CA . MET A 1 181 ? -0.214 5.797 10.711 1 97.75 181 MET A CA 1
ATOM 1314 C C . MET A 1 181 ? -1.735 5.805 10.812 1 97.75 181 MET A C 1
ATOM 1316 O O . MET A 1 181 ? -2.43 5.797 9.797 1 97.75 181 MET A O 1
ATOM 1320 N N . SER A 1 182 ? -2.256 5.793 12.023 1 96.75 182 SER A N 1
ATOM 1321 C CA . SER A 1 182 ? -3.695 5.941 12.203 1 96.75 182 SER A CA 1
ATOM 1322 C C . SER A 1 182 ? -4.184 7.277 11.648 1 96.75 182 SER A C 1
ATOM 1324 O O . SER A 1 182 ? -5.215 7.332 10.969 1 96.75 182 SER A O 1
ATOM 1326 N N . ARG A 1 183 ? -3.445 8.305 11.891 1 98.06 183 ARG A N 1
ATOM 1327 C CA . ARG A 1 183 ? -3.832 9.625 11.414 1 98.06 183 ARG A CA 1
ATOM 1328 C C . ARG A 1 183 ? -3.752 9.695 9.891 1 98.06 183 ARG A C 1
ATOM 1330 O O . ARG A 1 183 ? -4.602 10.32 9.25 1 98.06 183 ARG A O 1
ATOM 1337 N N . ALA A 1 184 ? -2.715 9.086 9.336 1 98.56 184 ALA A N 1
ATOM 1338 C CA . ALA A 1 184 ? -2.619 9.016 7.879 1 98.56 184 ALA A CA 1
ATOM 1339 C C . ALA A 1 184 ? -3.836 8.32 7.281 1 98.56 184 ALA A C 1
ATOM 1341 O O . ALA A 1 184 ? -4.359 8.742 6.246 1 98.56 184 ALA A O 1
ATOM 1342 N N . SER A 1 185 ? -4.297 7.301 7.941 1 97.56 185 SER A N 1
ATOM 1343 C CA . SER A 1 185 ? -5.465 6.559 7.484 1 97.56 185 SER A CA 1
ATOM 1344 C C . SER A 1 185 ? -6.723 7.418 7.539 1 97.56 185 SER A C 1
ATOM 1346 O O . SER A 1 185 ? -7.52 7.426 6.598 1 97.56 185 SER A O 1
ATOM 1348 N N . VAL A 1 186 ? -6.902 8.125 8.625 1 97.38 186 VAL A N 1
ATOM 1349 C CA . VAL A 1 186 ? -8.055 9.008 8.781 1 97.38 186 VAL A CA 1
ATOM 1350 C C . VAL A 1 186 ? -8 10.117 7.738 1 97.38 186 VAL A C 1
ATOM 1352 O O . VAL A 1 186 ? -9.016 10.461 7.137 1 97.38 186 VAL A O 1
ATOM 1355 N N . TYR A 1 187 ? -6.816 10.672 7.512 1 98.62 187 TYR A N 1
ATOM 1356 C CA . TYR A 1 187 ? -6.602 11.719 6.52 1 98.62 187 TYR A CA 1
ATOM 1357 C C . TYR A 1 187 ? -6.992 11.242 5.125 1 98.62 187 TYR A C 1
ATOM 1359 O O . TYR A 1 187 ? -7.711 11.938 4.402 1 98.62 187 TYR A O 1
ATOM 1367 N N . GLY A 1 188 ? -6.535 10.023 4.73 1 98.31 188 GLY A N 1
ATOM 1368 C CA . GLY A 1 188 ? -6.957 9.43 3.475 1 98.31 188 GLY A CA 1
ATOM 1369 C C . GLY A 1 188 ? -8.453 9.18 3.402 1 98.31 188 GLY A C 1
ATOM 1370 O O . GLY A 1 188 ? -9.086 9.453 2.381 1 98.31 188 GLY A O 1
ATOM 1371 N N . GLY A 1 189 ? -9.016 8.695 4.523 1 97.38 189 GLY A N 1
ATOM 1372 C CA . GLY A 1 189 ? -10.445 8.438 4.598 1 97.38 189 GLY A CA 1
ATOM 1373 C C . GLY A 1 189 ? -11.281 9.688 4.434 1 97.38 189 GLY A C 1
ATOM 1374 O O . GLY A 1 189 ? -12.414 9.625 3.949 1 97.38 189 GLY A O 1
ATOM 1375 N N . SER A 1 190 ? -10.758 10.805 4.855 1 98.44 190 SER A N 1
ATOM 1376 C CA . SER A 1 190 ? -11.461 12.078 4.727 1 98.44 190 SER A CA 1
ATOM 1377 C C . SER A 1 190 ? -11.781 12.391 3.268 1 98.44 190 SER A C 1
ATOM 1379 O O . SER A 1 190 ? -12.734 13.109 2.975 1 98.44 190 SER A O 1
ATOM 1381 N N . ARG A 1 191 ? -11.008 11.773 2.326 1 98.31 191 ARG A N 1
ATOM 1382 C CA . ARG A 1 191 ? -11.258 12.016 0.909 1 98.31 191 ARG A CA 1
ATOM 1383 C C . ARG A 1 191 ? -12.539 11.32 0.453 1 98.31 191 ARG A C 1
ATOM 1385 O O . ARG A 1 191 ? -13.188 11.766 -0.495 1 98.31 191 ARG A O 1
ATOM 1392 N N . LEU A 1 192 ? -12.82 10.18 1.126 1 98.06 192 LEU A N 1
ATOM 1393 C CA . LEU A 1 192 ? -14.094 9.516 0.856 1 98.06 192 LEU A CA 1
ATOM 1394 C C . LEU A 1 192 ? -15.258 10.328 1.417 1 98.06 192 LEU A C 1
ATOM 1396 O O . LEU A 1 192 ? -16.266 10.516 0.74 1 98.06 192 LEU A O 1
ATOM 1400 N N . VAL A 1 193 ? -15.094 10.82 2.631 1 98.06 193 VAL A N 1
ATOM 1401 C CA . VAL A 1 193 ? -16.125 11.617 3.285 1 98.06 193 VAL A CA 1
ATOM 1402 C C . VAL A 1 193 ? -16.422 12.867 2.457 1 98.06 193 VAL A C 1
ATOM 1404 O O . VAL A 1 193 ? -17.578 13.297 2.361 1 98.06 193 VAL A O 1
ATOM 1407 N N . CYS A 1 194 ? -15.422 13.367 1.8 1 97.81 194 CYS A N 1
ATOM 1408 C CA . CYS A 1 194 ? -15.531 14.578 0.992 1 97.81 194 CYS A CA 1
ATOM 1409 C C . CYS A 1 194 ? -16.031 14.258 -0.412 1 97.81 194 CYS A C 1
ATOM 1411 O O . CYS A 1 194 ? -16.25 15.156 -1.222 1 97.81 194 CYS A O 1
ATOM 1413 N N . GLY A 1 195 ? -16.156 12.953 -0.754 1 97.56 195 GLY A N 1
ATOM 1414 C CA . GLY A 1 195 ? -16.594 12.57 -2.088 1 97.56 195 GLY A CA 1
ATOM 1415 C C . GLY A 1 195 ? -15.578 12.914 -3.168 1 97.56 195 GLY A C 1
ATOM 1416 O O . GLY A 1 195 ? -15.953 13.172 -4.312 1 97.56 195 GLY A O 1
ATOM 1417 N N . MET A 1 196 ? -14.297 12.945 -2.789 1 97.88 196 MET A N 1
ATOM 1418 C CA . MET A 1 196 ? -13.266 13.43 -3.707 1 97.88 196 MET A CA 1
ATOM 1419 C C . MET A 1 196 ? -12.594 12.258 -4.418 1 97.88 196 MET A C 1
ATOM 1421 O O . MET A 1 196 ? -12.039 12.43 -5.508 1 97.88 196 MET A O 1
ATOM 1425 N N . HIS A 1 197 ? -12.539 11.109 -3.787 1 98.56 197 HIS A N 1
ATOM 1426 C CA . HIS A 1 197 ? -11.82 9.945 -4.301 1 98.56 197 HIS A CA 1
ATOM 1427 C C . HIS A 1 197 ? -12.594 8.656 -4.051 1 98.56 197 HIS A C 1
ATOM 1429 O O . HIS A 1 197 ? -13.5 8.625 -3.207 1 98.56 197 HIS A O 1
ATOM 1435 N N . PHE A 1 198 ? -12.266 7.66 -4.824 1 98.19 198 PHE A N 1
ATOM 1436 C CA . PHE A 1 198 ? -12.742 6.305 -4.586 1 98.19 198 PHE A CA 1
ATOM 1437 C C . PHE A 1 198 ? -11.82 5.566 -3.625 1 98.19 198 PHE A C 1
ATOM 1439 O O . PHE A 1 198 ? -10.672 5.961 -3.434 1 98.19 198 PHE A O 1
ATOM 1446 N N . ARG A 1 199 ? -12.32 4.539 -3.057 1 97.5 199 ARG A N 1
ATOM 1447 C CA . ARG A 1 199 ? -11.547 3.746 -2.104 1 97.5 199 ARG A CA 1
ATOM 1448 C C . ARG A 1 199 ? -10.25 3.252 -2.73 1 97.5 199 ARG A C 1
ATOM 1450 O O . ARG A 1 199 ? -9.195 3.309 -2.102 1 97.5 199 ARG A O 1
ATOM 1457 N N . SER A 1 200 ? -10.312 2.781 -3.949 1 97.75 200 SER A N 1
ATOM 1458 C CA . SER A 1 200 ? -9.117 2.242 -4.594 1 97.75 200 SER A CA 1
ATOM 1459 C C . SER A 1 200 ? -8.062 3.326 -4.805 1 97.75 200 SER A C 1
ATOM 1461 O O . SER A 1 200 ? -6.871 3.035 -4.859 1 97.75 200 SER A O 1
ATOM 1463 N N . ASP A 1 201 ? -8.492 4.609 -4.914 1 98.69 201 ASP A N 1
ATOM 1464 C CA . ASP A 1 201 ? -7.551 5.719 -5.008 1 98.69 201 ASP A CA 1
ATOM 1465 C C . ASP A 1 201 ? -6.711 5.84 -3.738 1 98.69 201 ASP A C 1
ATOM 1467 O O . ASP A 1 201 ? -5.523 6.152 -3.801 1 98.69 201 ASP A O 1
ATOM 1471 N N . ILE A 1 202 ? -7.383 5.617 -2.646 1 98.69 202 ILE A N 1
ATOM 1472 C CA . ILE A 1 202 ? -6.73 5.738 -1.345 1 98.69 202 ILE A CA 1
ATOM 1473 C C . ILE A 1 202 ? -5.781 4.562 -1.131 1 98.69 202 ILE A C 1
ATOM 1475 O O . ILE A 1 202 ? -4.668 4.738 -0.629 1 98.69 202 ILE A O 1
ATOM 1479 N N . VAL A 1 203 ? -6.215 3.418 -1.534 1 97.81 203 VAL A N 1
ATOM 1480 C CA . VAL A 1 203 ? -5.402 2.215 -1.399 1 97.81 203 VAL A CA 1
ATOM 1481 C C . VAL A 1 203 ? -4.129 2.355 -2.23 1 97.81 203 VAL A C 1
ATOM 1483 O O . VAL A 1 203 ? -3.029 2.082 -1.744 1 97.81 203 VAL A O 1
ATOM 1486 N N . ALA A 1 204 ? -4.266 2.742 -3.434 1 98.25 204 ALA A N 1
ATOM 1487 C CA . ALA A 1 204 ? -3.113 2.973 -4.301 1 98.25 204 ALA A CA 1
ATOM 1488 C C . ALA A 1 204 ? -2.188 4.031 -3.713 1 98.25 204 ALA A C 1
ATOM 1490 O O . ALA A 1 204 ? -0.963 3.928 -3.828 1 98.25 204 ALA A O 1
ATOM 1491 N N . ALA A 1 205 ? -2.779 5.035 -3.123 1 98.56 205 ALA A N 1
ATOM 1492 C CA . ALA A 1 205 ? -2.01 6.125 -2.535 1 98.56 205 ALA A CA 1
ATOM 1493 C C . ALA A 1 205 ? -1.17 5.637 -1.359 1 98.56 205 ALA A C 1
ATOM 1495 O O . ALA A 1 205 ? -0.062 6.129 -1.131 1 98.56 205 ALA A O 1
ATOM 1496 N N . GLN A 1 206 ? -1.715 4.754 -0.586 1 98.38 206 GLN A N 1
ATOM 1497 C CA . GLN A 1 206 ? -0.931 4.176 0.5 1 98.38 206 GLN A CA 1
ATOM 1498 C C . GLN A 1 206 ? 0.306 3.461 -0.035 1 98.38 206 GLN A C 1
ATOM 1500 O O . GLN A 1 206 ? 1.402 3.613 0.51 1 98.38 206 GLN A O 1
ATOM 1505 N N . ALA A 1 207 ? 0.149 2.697 -1.088 1 97.88 207 ALA A N 1
ATOM 1506 C CA . ALA A 1 207 ? 1.277 2.002 -1.703 1 97.88 207 ALA A CA 1
ATOM 1507 C C . ALA A 1 207 ? 2.287 2.992 -2.275 1 97.88 207 ALA A C 1
ATOM 1509 O O . ALA A 1 207 ? 3.494 2.84 -2.078 1 97.88 207 ALA A O 1
ATOM 1510 N N . LEU A 1 208 ? 1.776 3.99 -2.969 1 98.25 208 LEU A N 1
ATOM 1511 C CA . LEU A 1 208 ? 2.654 4.992 -3.566 1 98.25 208 LEU A CA 1
ATOM 1512 C C . LEU A 1 208 ? 3.408 5.766 -2.488 1 98.25 208 LEU A C 1
ATOM 1514 O O . LEU A 1 208 ? 4.613 5.984 -2.607 1 98.25 208 LEU A O 1
ATOM 1518 N N . GLY A 1 209 ? 2.639 6.215 -1.496 1 98.38 209 GLY A N 1
ATOM 1519 C CA . GLY A 1 209 ? 3.281 6.91 -0.392 1 98.38 209 GLY A CA 1
ATOM 1520 C C . GLY A 1 209 ? 4.355 6.082 0.29 1 98.38 209 GLY A C 1
ATOM 1521 O O . GLY A 1 209 ? 5.41 6.605 0.658 1 98.38 209 GLY A O 1
ATOM 1522 N N . THR A 1 210 ? 4.07 4.82 0.462 1 98 210 THR A N 1
ATOM 1523 C CA . THR A 1 210 ? 5.047 3.902 1.036 1 98 210 THR A CA 1
ATOM 1524 C C . THR A 1 210 ? 6.293 3.82 0.1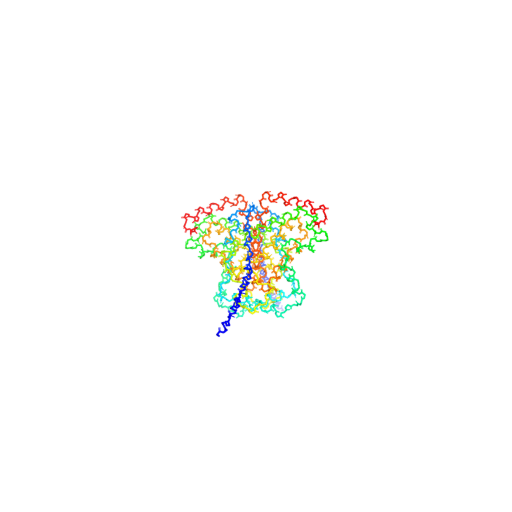61 1 98 210 THR A C 1
ATOM 1526 O O . THR A 1 210 ? 7.418 3.934 0.659 1 98 210 THR A O 1
ATOM 1529 N N . ALA A 1 211 ? 6.125 3.662 -1.118 1 97.75 211 ALA A N 1
ATOM 1530 C CA . ALA A 1 211 ? 7.246 3.562 -2.047 1 97.75 211 ALA A CA 1
ATOM 1531 C C . ALA A 1 211 ? 8.125 4.812 -1.985 1 97.75 211 ALA A C 1
ATOM 1533 O O . ALA A 1 211 ? 9.344 4.715 -1.872 1 97.75 211 ALA A O 1
ATOM 1534 N N . VAL A 1 212 ? 7.484 5.957 -2.027 1 98.19 212 VAL A N 1
ATOM 1535 C CA . VAL A 1 212 ? 8.203 7.227 -2.025 1 98.19 212 VAL A CA 1
ATOM 1536 C C . VAL A 1 212 ? 8.992 7.375 -0.725 1 98.19 212 VAL A C 1
ATOM 1538 O O . VAL A 1 212 ? 10.164 7.746 -0.741 1 98.19 212 VAL A O 1
ATOM 1541 N N . ALA A 1 213 ? 8.328 7.109 0.384 1 98.38 213 ALA A N 1
ATOM 1542 C CA . ALA A 1 213 ? 8.977 7.254 1.685 1 98.38 213 ALA A CA 1
ATOM 1543 C C . ALA A 1 213 ? 10.195 6.34 1.794 1 98.38 213 ALA A C 1
ATOM 1545 O O . ALA A 1 213 ? 11.266 6.77 2.234 1 98.38 213 ALA A O 1
ATOM 1546 N N . ILE A 1 214 ? 10.047 5.086 1.385 1 97.5 214 ILE A N 1
ATOM 1547 C CA . ILE A 1 214 ? 11.141 4.125 1.494 1 97.5 214 ILE A CA 1
ATOM 1548 C C . ILE A 1 214 ? 12.273 4.527 0.559 1 97.5 214 ILE A C 1
ATOM 1550 O O . ILE A 1 214 ? 13.445 4.496 0.945 1 97.5 214 ILE A O 1
ATOM 1554 N N . ASP A 1 215 ? 11.969 4.891 -0.695 1 97.69 215 ASP A N 1
ATOM 1555 C CA . ASP A 1 215 ? 12.984 5.367 -1.624 1 97.69 215 ASP A CA 1
ATOM 1556 C C . ASP A 1 215 ? 13.758 6.547 -1.033 1 97.69 215 ASP A C 1
ATOM 1558 O O . ASP A 1 215 ? 14.984 6.594 -1.117 1 97.69 215 ASP A O 1
ATOM 1562 N N . LEU A 1 216 ? 13 7.488 -0.431 1 98.44 216 LEU A N 1
ATOM 1563 C CA . LEU A 1 216 ? 13.625 8.664 0.165 1 98.44 216 LEU A CA 1
ATOM 1564 C C . LEU A 1 216 ? 14.539 8.266 1.317 1 98.44 216 LEU A C 1
ATOM 1566 O O . LEU A 1 216 ? 15.641 8.797 1.453 1 98.44 216 LEU A O 1
ATOM 1570 N N . LEU A 1 217 ? 14.133 7.309 2.137 1 97.69 217 LEU A N 1
ATOM 1571 C CA . LEU A 1 217 ? 14.891 6.898 3.314 1 97.69 217 LEU A CA 1
ATOM 1572 C C . LEU A 1 217 ? 16.156 6.141 2.914 1 97.69 217 LEU A C 1
ATOM 1574 O O . LEU A 1 217 ? 17.047 5.93 3.74 1 97.69 217 LEU A O 1
ATOM 1578 N N . HIS A 1 218 ? 16.234 5.773 1.631 1 97.44 218 HIS A N 1
ATOM 1579 C CA . HIS A 1 218 ? 17.438 5.129 1.13 1 97.44 218 HIS A CA 1
ATOM 1580 C C . HIS A 1 218 ? 18.359 6.137 0.452 1 97.44 218 HIS A C 1
ATOM 1582 O O . HIS A 1 218 ? 19.484 5.801 0.074 1 97.44 218 HIS A O 1
ATOM 1588 N N . ASN A 1 219 ? 17.891 7.379 0.22 1 97.81 219 ASN A N 1
ATOM 1589 C CA . ASN A 1 219 ? 18.688 8.422 -0.404 1 97.81 219 ASN A CA 1
ATOM 1590 C C . ASN A 1 219 ? 19.609 9.109 0.61 1 97.81 219 ASN A C 1
ATOM 1592 O O . ASN A 1 219 ? 19.125 9.703 1.58 1 97.81 219 ASN A O 1
ATOM 1596 N N . PRO A 1 220 ? 20.938 9.148 0.425 1 97.38 220 PRO A N 1
ATOM 1597 C CA . PRO A 1 220 ? 21.875 9.672 1.432 1 97.38 220 PRO A CA 1
ATOM 1598 C C . PRO A 1 220 ? 21.672 11.156 1.705 1 97.38 220 PRO A C 1
ATOM 1600 O O . PRO A 1 220 ? 21.797 11.609 2.848 1 97.38 220 PRO A O 1
ATOM 1603 N N . ALA A 1 221 ? 21.391 11.914 0.665 1 97.94 221 ALA A N 1
ATOM 1604 C CA . ALA A 1 221 ? 21.172 13.344 0.866 1 97.94 221 ALA A CA 1
ATOM 1605 C C . ALA A 1 221 ? 19.906 13.594 1.69 1 97.94 221 ALA A C 1
ATOM 1607 O O . ALA A 1 221 ? 19.906 14.453 2.574 1 97.94 221 ALA A O 1
ATOM 1608 N N . PHE A 1 222 ? 18.891 12.883 1.426 1 98.62 222 PHE A N 1
ATOM 1609 C CA . PHE A 1 222 ? 17.656 12.984 2.197 1 98.62 222 PHE A CA 1
ATOM 1610 C C . PHE A 1 222 ? 17.875 12.531 3.637 1 98.62 222 PHE A C 1
ATOM 1612 O O . PHE A 1 222 ? 17.344 13.133 4.57 1 98.62 222 PHE A O 1
ATOM 1619 N N . ARG A 1 223 ? 18.625 11.492 3.834 1 98.25 223 ARG A N 1
ATOM 1620 C CA . ARG A 1 223 ? 18.891 10.977 5.172 1 98.25 223 ARG A CA 1
ATOM 1621 C C . ARG A 1 223 ? 19.625 12.008 6.027 1 98.25 223 ARG A C 1
ATOM 1623 O O . ARG A 1 223 ? 19.406 12.078 7.238 1 98.25 223 ARG A O 1
ATOM 1630 N N . ALA A 1 224 ? 20.469 12.789 5.387 1 98.5 224 ALA A N 1
ATOM 1631 C CA . ALA A 1 224 ? 21.141 13.859 6.133 1 98.5 224 ALA A CA 1
ATOM 1632 C C . ALA A 1 224 ? 20.125 14.844 6.695 1 98.5 224 ALA A C 1
ATOM 1634 O O . ALA A 1 224 ? 20.219 15.258 7.855 1 98.5 224 ALA A O 1
ATOM 1635 N N . ASP A 1 225 ? 19.156 15.234 5.84 1 98.69 225 ASP A N 1
ATOM 1636 C CA . ASP A 1 225 ? 18.094 16.125 6.293 1 98.69 225 ASP A CA 1
ATOM 1637 C C . ASP A 1 225 ? 17.203 15.445 7.324 1 98.69 225 ASP A C 1
ATOM 1639 O O . ASP A 1 225 ? 16.734 16.094 8.273 1 98.69 225 ASP A O 1
ATOM 1643 N N . ARG A 1 226 ? 16.969 14.148 7.125 1 98.56 226 ARG A N 1
ATOM 1644 C CA . ARG A 1 226 ? 16.203 13.367 8.094 1 98.56 226 ARG A CA 1
ATOM 1645 C C . ARG A 1 226 ? 16.891 13.367 9.453 1 98.56 226 ARG A C 1
ATOM 1647 O O . ARG A 1 226 ? 16.234 13.492 10.492 1 98.56 226 ARG A O 1
ATOM 1654 N N . ASP A 1 227 ? 18.203 13.242 9.492 1 98.62 227 ASP A N 1
ATOM 1655 C CA . ASP A 1 227 ? 18.969 13.234 10.742 1 98.62 227 ASP A CA 1
ATOM 1656 C C . ASP A 1 227 ? 18.875 14.594 11.438 1 98.62 227 ASP A C 1
ATOM 1658 O O . ASP A 1 227 ? 18.812 14.664 12.664 1 98.62 227 ASP A O 1
ATOM 1662 N N . ALA A 1 228 ? 18.906 15.617 10.656 1 98.69 228 ALA A N 1
ATOM 1663 C CA . ALA A 1 228 ? 18.766 16.953 11.227 1 98.69 228 ALA A CA 1
ATOM 1664 C C . ALA A 1 228 ? 17.391 17.141 11.859 1 98.69 228 ALA A C 1
ATOM 1666 O O . ALA A 1 228 ? 17.266 17.703 12.945 1 98.69 228 ALA A O 1
ATOM 1667 N N . ALA A 1 229 ? 16.375 16.672 11.172 1 98.81 229 ALA A N 1
ATOM 1668 C CA . ALA A 1 229 ? 15.016 16.734 11.719 1 98.81 229 ALA A CA 1
ATOM 1669 C C . ALA A 1 229 ? 14.891 15.891 12.977 1 98.81 229 ALA A C 1
ATOM 1671 O O . ALA A 1 229 ? 14.234 16.297 13.938 1 98.81 229 ALA A O 1
ATOM 1672 N N . ALA A 1 230 ? 15.516 14.742 12.977 1 98.62 230 ALA A N 1
ATOM 1673 C CA . ALA A 1 230 ? 15.492 13.859 14.141 1 98.62 230 ALA A CA 1
ATOM 1674 C C . ALA A 1 230 ? 16.109 14.531 15.359 1 98.62 230 ALA A C 1
ATOM 1676 O O . ALA A 1 230 ? 15.57 14.445 16.469 1 98.62 230 ALA A O 1
ATOM 1677 N N . ALA A 1 231 ? 17.234 15.133 15.164 1 98.44 231 ALA A N 1
ATOM 1678 C CA . ALA A 1 231 ? 17.891 15.852 16.25 1 98.44 231 ALA A CA 1
ATOM 1679 C C . ALA A 1 231 ? 17 16.953 16.797 1 98.44 231 ALA A C 1
ATOM 1681 O O . ALA A 1 231 ? 16.906 17.156 18.016 1 98.44 231 ALA A O 1
ATOM 1682 N N . GLU A 1 232 ? 16.344 17.656 15.898 1 98.56 232 GLU A N 1
ATOM 1683 C CA . GLU A 1 232 ? 15.461 18.75 16.281 1 98.56 232 GLU A CA 1
ATOM 1684 C C . GLU A 1 232 ? 14.266 18.234 17.078 1 98.56 232 GLU A C 1
ATOM 1686 O O . GLU A 1 232 ? 13.922 18.812 18.125 1 98.56 232 GLU A O 1
ATOM 1691 N N . LEU A 1 233 ? 13.656 17.156 16.656 1 98.31 233 LEU A N 1
ATOM 1692 C CA . LEU A 1 233 ? 12.492 16.594 17.328 1 98.31 233 LEU A CA 1
ATOM 1693 C C . LEU A 1 233 ? 12.875 16.016 18.688 1 98.31 233 LEU A C 1
ATOM 1695 O O . LEU A 1 233 ? 12.102 16.109 19.641 1 98.31 233 LEU A O 1
ATOM 1699 N N . ARG A 1 234 ? 14.031 15.477 18.781 1 96.88 234 ARG A N 1
ATOM 1700 C CA . ARG A 1 234 ? 14.516 14.977 20.062 1 96.88 234 ARG A CA 1
ATOM 1701 C C . ARG A 1 234 ? 14.742 16.125 21.047 1 96.88 234 ARG A C 1
ATOM 1703 O O . ARG A 1 234 ? 14.375 16.031 22.219 1 96.88 234 ARG A O 1
ATOM 1710 N N . ALA A 1 235 ? 15.344 17.125 20.578 1 96.88 235 ALA A N 1
ATOM 1711 C CA . ALA A 1 235 ? 15.586 18.297 21.406 1 96.88 235 ALA A CA 1
ATOM 1712 C C . ALA A 1 235 ? 14.273 18.906 21.906 1 96.88 235 ALA A C 1
ATOM 1714 O O . ALA A 1 235 ? 14.211 19.422 23.031 1 96.88 235 ALA A O 1
ATOM 1715 N N . ALA A 1 236 ? 13.266 18.812 21.094 1 96.5 236 ALA A N 1
ATOM 1716 C CA . ALA A 1 236 ? 11.953 19.375 21.453 1 96.5 236 ALA A CA 1
ATOM 1717 C C . ALA A 1 236 ? 11.125 18.359 22.234 1 96.5 236 ALA A C 1
ATOM 1719 O O . ALA A 1 236 ? 9.977 18.641 22.594 1 96.5 236 ALA A O 1
ATOM 1720 N N . HIS A 1 237 ? 11.633 17.094 22.484 1 95.12 237 HIS A N 1
ATOM 1721 C CA . HIS A 1 237 ? 10.992 16.016 23.219 1 95.12 237 HIS A CA 1
ATOM 1722 C C . HIS A 1 237 ? 9.742 15.516 22.484 1 95.12 237 HIS A C 1
ATOM 1724 O O . HIS A 1 237 ? 8.719 15.234 23.125 1 95.12 237 HIS A O 1
ATOM 1730 N N . LEU A 1 238 ? 9.867 15.477 21.156 1 95.69 238 LEU A N 1
ATOM 1731 C CA . LEU A 1 238 ? 8.734 15.047 20.344 1 95.69 238 LEU A CA 1
ATOM 1732 C C . LEU A 1 238 ? 9 13.688 19.719 1 95.69 238 LEU A C 1
ATOM 1734 O O . LEU A 1 238 ? 8.125 13.117 19.062 1 95.69 238 LEU A O 1
ATOM 1738 N N . ALA A 1 239 ? 10.203 13.18 19.891 1 89.12 239 ALA A N 1
ATOM 1739 C CA . ALA A 1 239 ? 10.539 11.906 19.266 1 89.12 239 ALA A CA 1
ATOM 1740 C C . ALA A 1 239 ? 10.391 10.75 20.25 1 89.12 239 ALA A C 1
ATOM 1742 O O . ALA A 1 239 ? 10.688 9.602 19.906 1 89.12 239 ALA A O 1
ATOM 1743 N N . ASP A 1 240 ? 10.023 11.016 21.469 1 81.56 240 ASP A N 1
ATOM 1744 C CA . ASP A 1 240 ? 9.938 10.023 22.531 1 81.56 240 ASP A CA 1
ATOM 1745 C C . ASP A 1 240 ? 8.5 9.555 22.734 1 81.56 240 ASP A C 1
ATOM 1747 O O . ASP A 1 240 ? 7.555 10.297 22.453 1 81.56 240 ASP A O 1
ATOM 1751 N N . MET B 1 1 ? -15.023 -86.062 42.5 1 31.5 1 MET B N 1
ATOM 1752 C CA . MET B 1 1 ? -15.062 -84.625 42.625 1 31.5 1 MET B CA 1
ATOM 1753 C C . MET B 1 1 ? -14.102 -84 41.625 1 31.5 1 MET B C 1
ATOM 1755 O O . MET B 1 1 ? -12.891 -84 41.844 1 31.5 1 MET B O 1
ATOM 1759 N N . ILE B 1 2 ? -14.43 -84 40.312 1 32.06 2 ILE B N 1
ATOM 1760 C CA . ILE B 1 2 ? -13.727 -83.562 39.125 1 32.06 2 ILE B CA 1
ATOM 1761 C C . ILE B 1 2 ? -13.562 -82.062 39.156 1 32.06 2 ILE B C 1
ATOM 1763 O O . ILE B 1 2 ? -14.547 -81.312 39.156 1 32.06 2 ILE B O 1
ATOM 1767 N N . ALA B 1 3 ? -12.414 -81.5 39.594 1 33.34 3 ALA B N 1
ATOM 1768 C CA . ALA B 1 3 ? -12 -80.125 39.688 1 33.34 3 ALA B CA 1
ATOM 1769 C C . ALA B 1 3 ? -12 -79.438 38.281 1 33.34 3 ALA B C 1
ATOM 1771 O O . ALA B 1 3 ? -11.297 -79.938 37.375 1 33.34 3 ALA B O 1
ATOM 1772 N N . LYS B 1 4 ? -13.18 -78.875 37.938 1 37.25 4 LYS B N 1
ATOM 1773 C CA . LYS B 1 4 ? -13.336 -78.125 36.688 1 37.25 4 LYS B CA 1
ATOM 1774 C C . LYS B 1 4 ? -12.328 -76.938 36.594 1 37.25 4 LYS B C 1
ATOM 1776 O O . LYS B 1 4 ? -12.289 -76.125 37.469 1 37.25 4 LYS B O 1
ATOM 1781 N N . ARG B 1 5 ? -11.164 -77.125 35.938 1 37.75 5 ARG B N 1
ATOM 1782 C CA . ARG B 1 5 ? -10.156 -76.125 35.625 1 37.75 5 ARG B CA 1
ATOM 1783 C C . ARG B 1 5 ? -10.758 -74.938 34.844 1 37.75 5 ARG B C 1
ATOM 1785 O O . ARG B 1 5 ? -11.328 -75.125 33.781 1 37.75 5 ARG B O 1
ATOM 1792 N N . LEU B 1 6 ? -11.32 -73.938 35.5 1 39.78 6 LEU B N 1
ATOM 1793 C CA . LEU B 1 6 ? -11.797 -72.75 34.875 1 39.78 6 LEU B CA 1
ATOM 1794 C C . LEU B 1 6 ? -10.68 -72.062 34.125 1 39.78 6 LEU B C 1
ATOM 1796 O O . LEU B 1 6 ? -9.633 -71.688 34.688 1 39.78 6 LEU B O 1
ATOM 1800 N N . LEU B 1 7 ? -10.547 -72.312 32.781 1 37.31 7 LEU B N 1
ATOM 1801 C CA . LEU B 1 7 ? -9.648 -71.625 31.875 1 37.31 7 LEU B CA 1
ATOM 1802 C C . LEU B 1 7 ? -9.945 -70.125 31.844 1 37.31 7 LEU B C 1
ATOM 1804 O O . LEU B 1 7 ? -11.055 -69.688 31.484 1 37.31 7 LEU B O 1
ATOM 1808 N N . LEU B 1 8 ? -9.352 -69.312 32.719 1 41.47 8 LEU B N 1
ATOM 1809 C CA . LEU B 1 8 ? -9.422 -67.875 32.688 1 41.47 8 LEU B CA 1
ATOM 1810 C C . LEU B 1 8 ? -8.805 -67.312 31.391 1 41.47 8 LEU B C 1
ATOM 1812 O O . LEU B 1 8 ? -7.617 -67.562 31.125 1 41.47 8 LEU B O 1
ATOM 1816 N N . THR B 1 9 ? -9.609 -67.188 30.312 1 40.66 9 THR B N 1
ATOM 1817 C CA . THR B 1 9 ? -9.148 -66.5 29.109 1 40.66 9 THR B CA 1
ATOM 1818 C C . THR B 1 9 ? -8.797 -65.062 29.391 1 40.66 9 THR B C 1
ATOM 1820 O O . THR B 1 9 ? -9.641 -64.25 29.844 1 40.66 9 THR B O 1
ATOM 1823 N N . ALA B 1 10 ? -7.562 -64.688 29.719 1 42 10 ALA B N 1
ATOM 1824 C CA . ALA B 1 10 ? -7.062 -63.344 29.812 1 42 10 ALA B CA 1
ATOM 1825 C C . ALA B 1 10 ? -7.23 -62.594 28.469 1 42 10 ALA B C 1
ATOM 1827 O O . ALA B 1 10 ? -6.699 -63.031 27.453 1 42 10 ALA B O 1
ATOM 1828 N N . THR B 1 11 ? -8.352 -61.969 28.266 1 43.19 11 THR B N 1
ATOM 1829 C CA . THR B 1 11 ? -8.492 -61.062 27.125 1 43.19 11 THR B CA 1
ATOM 1830 C C . THR B 1 11 ? -7.441 -59.969 27.172 1 43.19 11 THR B C 1
ATOM 1832 O O . THR B 1 11 ? -7.402 -59.156 28.125 1 43.19 11 THR B O 1
ATOM 1835 N N . VAL B 1 12 ? -6.285 -60.156 26.594 1 42.59 12 VAL B N 1
ATOM 1836 C CA . VAL B 1 12 ? -5.316 -59.094 26.406 1 42.59 12 VAL B CA 1
ATOM 1837 C C . VAL B 1 12 ? -5.934 -57.969 25.547 1 42.59 12 VAL B C 1
ATOM 1839 O O . VAL B 1 12 ? -6.281 -58.188 24.391 1 42.59 12 VAL B O 1
ATOM 1842 N N . THR B 1 13 ? -6.621 -57.031 26.203 1 43.19 13 THR B N 1
ATOM 1843 C CA . THR B 1 13 ? -7.004 -55.812 25.484 1 43.19 13 THR B CA 1
ATOM 1844 C C . THR B 1 13 ? -5.773 -55.125 24.938 1 43.19 13 THR B C 1
ATOM 1846 O O . THR B 1 13 ? -4.906 -54.688 25.703 1 43.19 13 THR B O 1
ATOM 1849 N N . LEU B 1 14 ? -5.375 -55.438 23.75 1 41.62 14 LEU B N 1
ATOM 1850 C CA . LEU B 1 14 ? -4.379 -54.656 23.047 1 41.62 14 LEU B CA 1
ATOM 1851 C C . LEU B 1 14 ? -4.84 -53.188 22.906 1 41.62 14 LEU B C 1
ATOM 1853 O O . LEU B 1 14 ? -5.84 -52.906 22.25 1 41.62 14 LEU B O 1
ATOM 1857 N N . LEU B 1 15 ? -4.508 -52.406 23.953 1 43.38 15 LEU B N 1
ATOM 1858 C CA . LEU B 1 15 ? -4.633 -50.938 23.75 1 43.38 15 LEU B CA 1
ATOM 1859 C C . LEU B 1 15 ? -3.84 -50.5 22.531 1 43.38 15 LEU B C 1
ATOM 1861 O O . LEU B 1 15 ? -2.609 -50.562 22.516 1 43.38 15 LEU B O 1
ATOM 1865 N N . LEU B 1 16 ? -4.449 -50.594 21.312 1 40.16 16 LEU B N 1
ATOM 1866 C CA . LEU B 1 16 ? -3.869 -49.906 20.172 1 40.16 16 LEU B CA 1
ATOM 1867 C C . LEU B 1 16 ? -3.689 -48.406 20.484 1 40.16 16 LEU B C 1
ATOM 1869 O O . LEU B 1 16 ? -4.668 -47.656 20.562 1 40.16 16 LEU B O 1
ATOM 1873 N N . THR B 1 17 ? -2.695 -48.062 21.297 1 44.19 17 THR B N 1
ATOM 1874 C CA . THR B 1 17 ? -2.365 -46.656 21.297 1 44.19 17 THR B CA 1
ATOM 1875 C C . THR B 1 17 ? -2.131 -46.156 19.891 1 44.19 17 THR B C 1
ATOM 1877 O O . THR B 1 17 ? -1.266 -46.656 19.172 1 44.19 17 THR B O 1
ATOM 1880 N N . GLY B 1 18 ? -3.164 -45.688 19.234 1 40.84 18 GLY B N 1
ATOM 1881 C CA . GLY B 1 18 ? -2.963 -45 17.969 1 40.84 18 GLY B CA 1
ATOM 1882 C C . GLY B 1 18 ? -1.806 -44 17.984 1 40.84 18 GLY B C 1
ATOM 1883 O O . GLY B 1 18 ? -1.432 -43.5 19.062 1 40.84 18 GLY B O 1
ATOM 1884 N N . PRO B 1 19 ? -0.858 -44.156 17.094 1 38.38 19 PRO B N 1
ATOM 1885 C CA . PRO B 1 19 ? 0.218 -43.156 17.094 1 38.38 19 PRO B CA 1
ATOM 1886 C C . PRO B 1 19 ? -0.292 -41.75 17.312 1 38.38 19 PRO B C 1
ATOM 1888 O O . PRO B 1 19 ? -1.386 -41.406 16.859 1 38.38 19 PRO B O 1
ATOM 1891 N N . ALA B 1 20 ? 0.083 -41.125 18.469 1 45.12 20 ALA B N 1
ATOM 1892 C CA . ALA B 1 20 ? -0.086 -39.688 18.562 1 45.12 20 ALA B CA 1
ATOM 1893 C C . ALA B 1 20 ? 0.266 -39 17.234 1 45.12 20 ALA B C 1
ATOM 1895 O O . ALA B 1 20 ? 1.321 -39.281 16.656 1 45.12 20 ALA B O 1
ATOM 1896 N N . LEU B 1 21 ? -0.655 -38.562 16.484 1 40.5 21 LEU B N 1
ATOM 1897 C CA . LEU B 1 21 ? -0.349 -37.656 15.367 1 40.5 21 LEU B CA 1
ATOM 1898 C C . LEU B 1 21 ? 0.794 -36.719 15.719 1 40.5 21 LEU B C 1
ATOM 1900 O O . LEU B 1 21 ? 0.689 -35.938 16.672 1 40.5 21 LEU B O 1
ATOM 1904 N N . ALA B 1 22 ? 2.037 -37.125 15.562 1 39.12 22 ALA B N 1
ATOM 1905 C CA . ALA B 1 22 ? 3.117 -36.156 15.68 1 39.12 22 ALA B CA 1
ATOM 1906 C C . ALA B 1 22 ? 2.711 -34.812 15.07 1 39.12 22 ALA B C 1
ATOM 1908 O O . ALA B 1 22 ? 2.387 -34.719 13.891 1 39.12 22 ALA B O 1
ATOM 1909 N N . GLY B 1 23 ? 2.117 -33.938 15.812 1 40.78 23 GLY B N 1
ATOM 1910 C CA . GLY B 1 23 ? 1.945 -32.562 15.32 1 40.78 23 GLY B CA 1
ATOM 1911 C C . GLY B 1 23 ? 3.09 -32.094 14.445 1 40.78 23 GLY B C 1
ATOM 1912 O O . GLY B 1 23 ? 4.242 -32.5 14.656 1 40.78 23 GLY B O 1
ATOM 1913 N N . GLU B 1 24 ? 2.916 -31.844 13.195 1 40.12 24 GLU B N 1
ATOM 1914 C CA . GLU B 1 24 ? 3.938 -31.281 12.312 1 40.12 24 GLU B CA 1
ATOM 1915 C C . GLU B 1 24 ? 4.848 -30.312 13.062 1 40.12 24 GLU B C 1
ATOM 1917 O O . GLU B 1 24 ? 4.367 -29.453 13.805 1 40.12 24 GLU B O 1
ATOM 1922 N N . ALA B 1 25 ? 6.059 -30.688 13.242 1 43.78 25 ALA B N 1
ATOM 1923 C CA . ALA B 1 25 ? 7.078 -29.797 13.805 1 43.78 25 ALA B CA 1
ATOM 1924 C C . ALA B 1 25 ? 6.965 -28.391 13.219 1 43.78 25 ALA B C 1
ATOM 1926 O O . ALA B 1 25 ? 6.719 -28.234 12.016 1 43.78 25 ALA B O 1
ATOM 1927 N N . PRO B 1 26 ? 6.801 -27.375 14.102 1 47.41 26 PRO B N 1
ATOM 1928 C CA . PRO B 1 26 ? 6.73 -26 13.578 1 47.41 26 PRO B CA 1
ATOM 1929 C C . PRO B 1 26 ? 7.84 -25.703 12.57 1 47.41 26 PRO B C 1
ATOM 193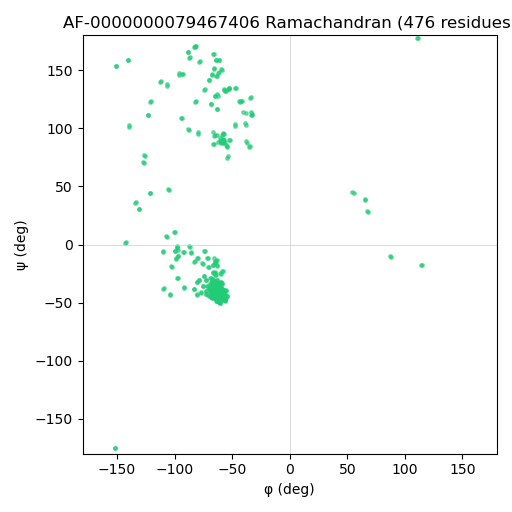1 O O . PRO B 1 26 ? 8.984 -26.094 12.773 1 47.41 26 PRO B O 1
ATOM 1934 N N . LYS B 1 27 ? 7.543 -25.672 11.297 1 52.34 27 LYS B N 1
ATOM 1935 C CA . LYS B 1 27 ? 8.508 -25.25 10.281 1 52.34 27 LYS B CA 1
ATOM 1936 C C . LYS B 1 27 ? 9.422 -24.141 10.805 1 52.34 27 LYS B C 1
ATOM 1938 O O . LYS B 1 27 ? 8.961 -23.234 11.5 1 52.34 27 LYS B O 1
ATOM 1943 N N . PRO B 1 28 ? 10.711 -24.312 10.727 1 56.47 28 PRO B N 1
ATOM 1944 C CA . PRO B 1 28 ? 11.641 -23.297 11.195 1 56.47 28 PRO B CA 1
ATOM 1945 C C . PRO B 1 28 ? 11.281 -21.891 10.703 1 56.47 28 PRO B C 1
ATOM 1947 O O . PRO B 1 28 ? 10.789 -21.734 9.578 1 56.47 28 PRO B O 1
ATOM 1950 N N . LYS B 1 29 ? 11.336 -21 11.609 1 70.3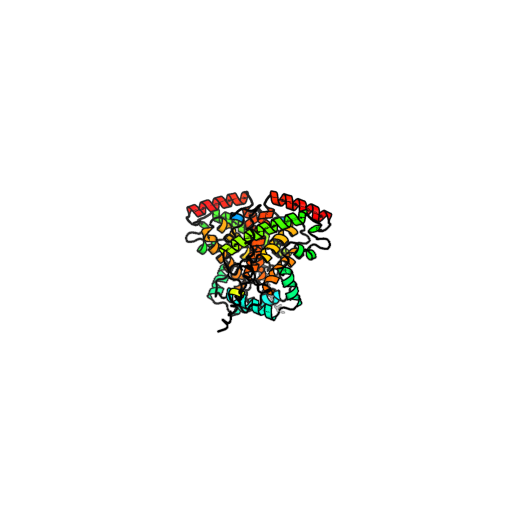1 29 LYS B N 1
ATOM 1951 C CA . LYS B 1 29 ? 11.055 -19.594 11.305 1 70.31 29 LYS B CA 1
ATOM 1952 C C . LYS B 1 29 ? 12.062 -19.031 10.312 1 70.31 29 LYS B C 1
ATOM 1954 O O . LYS B 1 29 ? 13.273 -19.156 10.516 1 70.31 29 LYS B O 1
ATOM 1959 N N . ALA B 1 30 ? 11.594 -18.641 9.133 1 75.5 30 ALA B N 1
ATOM 1960 C CA . ALA B 1 30 ? 12.445 -18.016 8.125 1 75.5 30 ALA B CA 1
ATOM 1961 C C . ALA B 1 30 ? 13.211 -16.828 8.703 1 75.5 30 ALA B C 1
ATOM 1963 O O . ALA B 1 30 ? 12.688 -16.094 9.539 1 75.5 30 ALA B O 1
ATOM 1964 N N . THR B 1 31 ? 14.523 -16.766 8.383 1 88.94 31 THR B N 1
ATOM 1965 C CA . THR B 1 31 ? 15.352 -15.617 8.766 1 88.94 31 THR B CA 1
ATOM 1966 C C . THR B 1 31 ? 15.664 -14.75 7.555 1 88.94 31 THR B C 1
ATOM 1968 O O . THR B 1 31 ? 15.938 -15.258 6.469 1 88.94 31 THR B O 1
ATOM 1971 N N . ALA B 1 32 ? 15.562 -13.445 7.754 1 91.94 32 ALA B N 1
ATOM 1972 C CA . ALA B 1 32 ? 15.828 -12.508 6.66 1 91.94 32 ALA B CA 1
ATOM 1973 C C . ALA B 1 32 ? 17.281 -12.602 6.195 1 91.94 32 ALA B C 1
ATOM 1975 O O . ALA B 1 32 ? 18.188 -12.812 7.004 1 91.94 32 ALA B O 1
ATOM 1976 N N . ILE B 1 33 ? 17.484 -12.438 4.945 1 93.06 33 ILE B N 1
ATOM 1977 C CA . ILE B 1 33 ? 18.797 -12.547 4.316 1 93.06 33 ILE B CA 1
ATOM 1978 C C . ILE B 1 33 ? 19.328 -11.148 3.998 1 93.06 33 ILE B C 1
ATOM 1980 O O . ILE B 1 33 ? 20.5 -10.852 4.234 1 93.06 33 ILE B O 1
ATOM 1984 N N . PHE B 1 34 ? 18.5 -10.273 3.48 1 95.31 34 PHE B N 1
ATOM 1985 C CA . PHE B 1 34 ? 18.938 -8.992 2.928 1 95.31 34 PHE B CA 1
ATOM 1986 C C . PHE B 1 34 ? 18.5 -7.84 3.826 1 95.31 34 PHE B C 1
ATOM 1988 O O . PHE B 1 34 ? 19.219 -6.859 3.988 1 95.31 34 PHE B O 1
ATOM 1995 N N . LEU B 1 35 ? 17.344 -7.949 4.383 1 94.44 35 LEU B N 1
ATOM 1996 C CA . LEU B 1 35 ? 16.703 -6.812 5.039 1 94.44 35 LEU B CA 1
ATOM 1997 C C . LEU B 1 35 ? 16.969 -6.836 6.543 1 94.44 35 LEU B C 1
ATOM 1999 O O . LEU B 1 35 ? 17.016 -7.91 7.152 1 94.44 35 LEU B O 1
ATOM 2003 N N . SER B 1 36 ? 17.094 -5.652 7.137 1 93.56 36 SER B N 1
ATOM 2004 C CA . SER B 1 36 ? 17.297 -5.492 8.57 1 93.56 36 SER B CA 1
ATOM 2005 C C . SER B 1 36 ? 15.984 -5.586 9.336 1 93.56 36 SER B C 1
ATOM 2007 O O . SER B 1 36 ? 14.906 -5.516 8.742 1 93.56 36 SER B O 1
ATOM 2009 N N . ALA B 1 37 ? 16.125 -5.633 10.68 1 89.56 37 ALA B N 1
ATOM 2010 C CA . ALA B 1 37 ? 14.961 -5.68 11.555 1 89.56 37 ALA B CA 1
ATOM 2011 C C . ALA B 1 37 ? 14.133 -4.41 11.43 1 89.56 37 ALA B C 1
ATOM 2013 O O . ALA B 1 37 ? 12.898 -4.457 11.484 1 89.56 37 ALA B O 1
ATOM 2014 N N . THR B 1 38 ? 14.836 -3.316 11.234 1 86.56 38 THR B N 1
ATOM 2015 C CA . THR B 1 38 ? 14.141 -2.039 11.094 1 86.56 38 THR B CA 1
ATOM 2016 C C . THR B 1 38 ? 13.344 -1.992 9.797 1 86.56 38 THR B C 1
ATOM 2018 O O . THR B 1 38 ? 12.203 -1.522 9.773 1 86.56 38 THR B O 1
ATOM 2021 N N . GLU B 1 39 ? 13.906 -2.539 8.758 1 87.75 39 GLU B N 1
ATOM 2022 C CA . GLU B 1 39 ? 13.234 -2.564 7.457 1 87.75 39 GLU B CA 1
ATOM 2023 C C . GLU B 1 39 ? 12.055 -3.529 7.465 1 87.75 39 GLU B C 1
ATOM 2025 O O . GLU B 1 39 ? 11.102 -3.357 6.707 1 87.75 39 GLU B O 1
ATOM 2030 N N . LEU B 1 40 ? 12.078 -4.398 8.391 1 88.12 40 LEU B N 1
ATOM 2031 C CA . LEU B 1 40 ? 11.055 -5.441 8.438 1 88.12 40 LEU B CA 1
ATOM 2032 C C . LEU B 1 40 ? 9.969 -5.094 9.445 1 88.12 40 LEU B C 1
ATOM 2034 O O . LEU B 1 40 ? 8.945 -5.777 9.523 1 88.12 40 LEU B O 1
ATOM 2038 N N . ASP B 1 41 ? 10.133 -4.023 10.188 1 90.75 41 ASP B N 1
ATOM 2039 C CA . ASP B 1 41 ? 9.18 -3.641 11.227 1 90.75 41 ASP B CA 1
ATOM 2040 C C . ASP B 1 41 ? 7.961 -2.943 10.625 1 90.75 41 ASP B C 1
ATOM 2042 O O . ASP B 1 41 ? 7.93 -1.715 10.523 1 90.75 41 ASP B O 1
ATOM 2046 N N . ALA B 1 42 ? 6.977 -3.719 10.438 1 90.19 42 ALA B N 1
ATOM 2047 C CA . ALA B 1 42 ? 5.781 -3.264 9.727 1 90.19 42 ALA B CA 1
ATOM 2048 C C . ALA B 1 42 ? 5.043 -2.191 10.523 1 90.19 42 ALA B C 1
ATOM 2050 O O . ALA B 1 42 ? 4.297 -1.392 9.961 1 90.19 42 ALA B O 1
ATOM 2051 N N . ALA B 1 43 ? 5.188 -2.131 11.773 1 86.06 43 ALA B N 1
ATOM 2052 C CA . ALA B 1 43 ? 4.492 -1.162 12.617 1 86.06 43 ALA B CA 1
ATOM 2053 C C . ALA B 1 43 ? 4.922 0.264 12.289 1 86.06 43 ALA B C 1
ATOM 2055 O O . ALA B 1 43 ? 4.23 1.225 12.633 1 86.06 43 ALA B O 1
ATOM 2056 N N . ARG B 1 44 ? 6.039 0.355 11.57 1 86.81 44 ARG B N 1
ATOM 2057 C CA . ARG B 1 44 ? 6.543 1.675 11.203 1 86.81 44 ARG B CA 1
ATOM 2058 C C . ARG B 1 44 ? 5.824 2.207 9.969 1 86.81 44 ARG B C 1
ATOM 2060 O O . ARG B 1 44 ? 5.887 3.404 9.68 1 86.81 44 ARG B O 1
ATOM 2067 N N . PHE B 1 45 ? 5.109 1.287 9.297 1 89.81 45 PHE B N 1
ATOM 2068 C CA . PHE B 1 45 ? 4.609 1.837 8.039 1 89.81 45 PHE B CA 1
ATOM 2069 C C . PHE B 1 45 ? 3.213 1.31 7.734 1 89.81 45 PHE B C 1
ATOM 2071 O O . PHE B 1 45 ? 2.617 1.664 6.715 1 89.81 45 PHE B O 1
ATOM 2078 N N . LEU B 1 46 ? 2.703 0.496 8.648 1 95.62 46 LEU B N 1
ATOM 2079 C CA . LEU B 1 46 ? 1.314 0.075 8.5 1 95.62 46 LEU B CA 1
ATOM 2080 C C . LEU B 1 46 ? 0.45 0.661 9.617 1 95.62 46 LEU B C 1
ATOM 2082 O O . LEU B 1 46 ? 0.876 0.725 10.773 1 95.62 46 LEU B O 1
ATOM 2086 N N . PRO B 1 47 ? -0.767 1.092 9.266 1 94.5 47 PRO B N 1
ATOM 2087 C CA . PRO B 1 47 ? -1.728 1.341 10.344 1 94.5 47 PRO B CA 1
ATOM 2088 C C . PRO B 1 47 ? -2.127 0.066 11.086 1 94.5 47 PRO B C 1
ATOM 2090 O O . PRO B 1 47 ? -2.029 -1.031 10.531 1 94.5 47 PRO B O 1
ATOM 2093 N N . PRO B 1 48 ? -2.49 0.241 12.398 1 95.12 48 PRO B N 1
ATOM 2094 C CA . PRO B 1 48 ? -3.121 -0.92 13.031 1 95.12 48 PRO B CA 1
ATOM 2095 C C . PRO B 1 48 ? -4.395 -1.363 12.312 1 95.12 48 PRO B C 1
ATOM 2097 O O . PRO B 1 48 ? -5.023 -0.563 11.617 1 95.12 48 PRO B O 1
ATOM 2100 N N . PRO B 1 49 ? -4.672 -2.691 12.406 1 97.12 49 PRO B N 1
ATOM 2101 C CA . PRO B 1 49 ? -5.945 -3.105 11.805 1 97.12 49 PRO B CA 1
ATOM 2102 C C . PRO B 1 49 ? -7.148 -2.438 12.461 1 97.12 49 PRO B C 1
ATOM 2104 O O . PRO B 1 49 ? -7.047 -1.935 13.586 1 97.12 49 PRO B O 1
ATOM 2107 N N . PRO B 1 50 ? -8.281 -2.408 11.711 1 95.31 50 PRO B N 1
ATOM 2108 C CA . PRO B 1 50 ? -9.492 -1.865 12.336 1 95.31 50 PRO B CA 1
ATOM 2109 C C . PRO B 1 50 ? -9.82 -2.545 13.664 1 95.31 50 PRO B C 1
ATOM 2111 O O . PRO B 1 50 ? -9.758 -3.773 13.766 1 95.31 50 PRO B O 1
ATOM 2114 N N . PRO B 1 51 ? -10.133 -1.721 14.664 1 93.5 51 PRO B N 1
ATOM 2115 C CA . PRO B 1 51 ? -10.477 -2.311 15.961 1 93.5 51 PRO B CA 1
ATOM 2116 C C . PRO B 1 51 ? -11.719 -3.199 15.898 1 93.5 51 PRO B C 1
ATOM 2118 O O . PRO B 1 51 ? -12.648 -2.908 15.141 1 93.5 51 PRO B O 1
ATOM 2121 N N . SER B 1 52 ? -11.664 -4.219 16.766 1 91.56 52 SER B N 1
ATOM 2122 C CA . SER B 1 52 ? -12.844 -5.07 16.875 1 91.56 52 SER B CA 1
ATOM 2123 C C . SER B 1 52 ? -14.078 -4.254 17.234 1 91.56 52 SER B C 1
ATOM 2125 O O . SER B 1 52 ? -14.016 -3.375 18.109 1 91.56 52 SER B O 1
ATOM 2127 N N . GLY B 1 53 ? -15.156 -4.488 16.547 1 90.81 53 GLY B N 1
ATOM 2128 C CA . GLY B 1 53 ? -16.406 -3.828 16.859 1 90.81 53 GLY B CA 1
ATOM 2129 C C . GLY B 1 53 ? -16.562 -2.488 16.156 1 90.81 53 GLY B C 1
ATOM 2130 O O . GLY B 1 53 ? -17.641 -1.88 16.203 1 90.81 53 GLY B O 1
ATOM 2131 N N . SER B 1 54 ? -15.516 -2.023 15.562 1 92.56 54 SER B N 1
ATOM 2132 C CA . SER B 1 54 ? -15.609 -0.76 14.836 1 92.56 54 SER B CA 1
ATOM 2133 C C . SER B 1 54 ? -16.531 -0.885 13.625 1 92.56 54 SER B C 1
ATOM 2135 O O . SER B 1 54 ? -16.844 -1.995 13.195 1 92.56 54 SER B O 1
ATOM 2137 N N . ALA B 1 55 ? -16.938 0.223 13.109 1 89.81 55 ALA B N 1
ATOM 2138 C CA . ALA B 1 55 ? -17.781 0.249 11.914 1 89.81 55 ALA B CA 1
ATOM 2139 C C . ALA B 1 55 ? -17.078 -0.377 10.719 1 89.81 55 ALA B C 1
ATOM 2141 O O . ALA B 1 55 ? -17.688 -1.094 9.93 1 89.81 55 ALA B O 1
ATOM 2142 N N . ILE B 1 56 ? -15.805 -0.123 10.641 1 91.31 56 ILE B N 1
ATOM 2143 C CA . ILE B 1 56 ? -15.039 -0.655 9.523 1 91.31 56 ILE B CA 1
ATOM 2144 C C . ILE B 1 56 ? -14.938 -2.174 9.641 1 91.31 56 ILE B C 1
ATOM 2146 O O . ILE B 1 56 ? -15.133 -2.893 8.656 1 91.31 56 ILE B O 1
ATOM 2150 N N . ALA B 1 57 ? -14.648 -2.654 10.828 1 95.5 57 ALA B N 1
ATOM 2151 C CA . ALA B 1 57 ? -14.555 -4.098 11.039 1 95.5 57 ALA B CA 1
ATOM 2152 C C . ALA B 1 57 ? -15.875 -4.785 10.711 1 95.5 57 ALA B C 1
ATOM 2154 O O . ALA B 1 57 ? -15.898 -5.84 10.07 1 95.5 57 ALA B O 1
ATOM 2155 N N . THR B 1 58 ? -16.938 -4.176 11.109 1 94.88 58 THR B N 1
ATOM 2156 C CA . THR B 1 58 ? -18.266 -4.711 10.836 1 94.88 58 THR B CA 1
ATOM 2157 C C . THR B 1 58 ? -18.547 -4.738 9.336 1 94.88 58 THR B C 1
ATOM 2159 O O . THR B 1 58 ? -19.062 -5.727 8.812 1 94.88 58 THR B O 1
ATOM 2162 N N . ALA B 1 59 ? -18.188 -3.709 8.703 1 93 59 ALA B N 1
ATOM 2163 C CA . ALA B 1 59 ? -18.406 -3.605 7.262 1 93 59 ALA B CA 1
ATOM 2164 C C . ALA B 1 59 ? -17.578 -4.645 6.508 1 93 59 ALA B C 1
ATOM 2166 O O . ALA B 1 59 ? -18.031 -5.195 5.5 1 93 59 ALA B O 1
ATOM 2167 N N . GLU B 1 60 ? -16.406 -4.898 6.957 1 96.88 60 GLU B N 1
ATOM 2168 C CA . GLU B 1 60 ? -15.555 -5.859 6.27 1 96.88 60 GLU B CA 1
ATOM 2169 C C . GLU B 1 60 ? -16.078 -7.285 6.43 1 96.88 60 GLU B C 1
ATOM 2171 O O . GLU B 1 60 ? -15.969 -8.102 5.516 1 96.88 60 GLU B O 1
ATOM 2176 N N . LEU B 1 61 ? -16.594 -7.543 7.602 1 97.38 61 LEU B N 1
ATOM 2177 C CA . LEU B 1 61 ? -17.203 -8.852 7.789 1 97.38 61 LEU B CA 1
ATOM 2178 C C . LEU B 1 61 ? -18.422 -9.016 6.891 1 97.38 61 LEU B C 1
ATOM 2180 O O . LEU B 1 61 ? -18.609 -10.062 6.273 1 97.38 61 LEU B O 1
ATOM 2184 N N . ALA B 1 62 ? -19.234 -7.977 6.816 1 96.06 62 ALA B N 1
ATOM 2185 C CA . ALA B 1 62 ? -20.406 -8 5.934 1 96.06 62 ALA B CA 1
ATOM 2186 C C . ALA B 1 62 ? -19.984 -8.195 4.48 1 96.06 62 ALA B C 1
ATOM 2188 O O . ALA B 1 62 ? -20.672 -8.859 3.709 1 96.06 62 ALA B O 1
ATOM 2189 N N . GLU B 1 63 ? -18.875 -7.621 4.109 1 95.44 63 GLU B N 1
ATOM 2190 C CA . GLU B 1 63 ? -18.359 -7.785 2.756 1 95.44 63 GLU B CA 1
ATOM 2191 C C . GLU B 1 63 ? -18.031 -9.25 2.463 1 95.44 63 GLU B C 1
ATOM 2193 O O . GLU B 1 63 ? -18.312 -9.742 1.366 1 95.44 63 GLU B O 1
ATOM 2198 N N . LEU B 1 64 ? -17.453 -9.93 3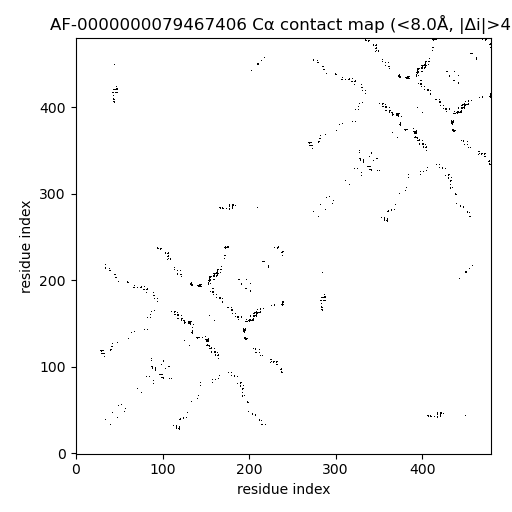.408 1 97.62 64 LEU B N 1
ATOM 2199 C CA . LEU B 1 64 ? -17.125 -11.336 3.217 1 97.62 64 LEU B CA 1
ATOM 2200 C C . LEU B 1 64 ? -18.391 -12.156 2.979 1 97.62 64 LEU B C 1
ATOM 2202 O O . LEU B 1 64 ? -18.438 -13 2.084 1 97.62 64 LEU B O 1
ATOM 2206 N N . HIS B 1 65 ? -19.391 -11.844 3.719 1 97.69 65 HIS B N 1
ATOM 2207 C CA . HIS B 1 65 ? -20.656 -12.555 3.539 1 97.69 65 HIS B CA 1
ATOM 2208 C C . HIS B 1 65 ? -21.281 -12.234 2.189 1 97.69 65 HIS B C 1
ATOM 2210 O O . HIS B 1 65 ? -21.859 -13.109 1.543 1 97.69 65 HIS B O 1
ATOM 2216 N N . ALA B 1 66 ? -21.188 -11.016 1.784 1 95.62 66 ALA B N 1
ATOM 2217 C CA . ALA B 1 66 ? -21.719 -10.625 0.478 1 95.62 66 ALA B CA 1
ATOM 2218 C C . ALA B 1 66 ? -20.984 -11.344 -0.647 1 95.62 66 ALA B C 1
ATOM 2220 O O . ALA B 1 66 ? -21.594 -11.781 -1.62 1 95.62 66 ALA B O 1
ATOM 2221 N N . ILE B 1 67 ? -19.688 -11.469 -0.535 1 96.62 67 ILE B N 1
ATOM 2222 C CA . ILE B 1 67 ? -18.891 -12.156 -1.531 1 96.62 67 ILE B CA 1
ATOM 2223 C C . ILE B 1 67 ? -19.266 -13.633 -1.565 1 96.62 67 ILE B C 1
ATOM 2225 O O . ILE B 1 67 ? -19.391 -14.227 -2.641 1 96.62 67 ILE B O 1
ATOM 2229 N N . GLU B 1 68 ? -19.391 -14.164 -0.405 1 96.69 68 GLU B N 1
ATOM 2230 C CA . GLU B 1 68 ? -19.781 -15.57 -0.307 1 96.69 68 GLU B CA 1
ATOM 2231 C C . GLU B 1 68 ? -21.094 -15.828 -1.059 1 96.69 68 GLU B C 1
ATOM 2233 O O . GLU B 1 68 ? -21.234 -16.844 -1.733 1 96.69 68 GLU B O 1
ATOM 2238 N N . LYS B 1 69 ? -22 -14.953 -0.988 1 95.94 69 LYS B N 1
ATOM 2239 C CA . LYS B 1 69 ? -23.297 -15.102 -1.629 1 95.94 69 LYS B CA 1
ATOM 2240 C C . LYS B 1 69 ? -23.203 -14.891 -3.137 1 95.94 69 LYS B C 1
ATOM 2242 O O . LYS B 1 69 ? -23.938 -15.508 -3.908 1 95.94 69 LYS B O 1
ATOM 2247 N N . ALA B 1 70 ? -22.234 -14.125 -3.521 1 94.81 70 ALA B N 1
ATOM 2248 C CA . ALA B 1 70 ? -22.219 -13.672 -4.91 1 94.81 70 ALA B CA 1
ATOM 2249 C C . ALA B 1 70 ? -21.203 -14.461 -5.73 1 94.81 70 ALA B C 1
ATOM 2251 O O . ALA B 1 70 ? -21.234 -14.438 -6.965 1 94.81 70 ALA B O 1
ATOM 2252 N N . ARG B 1 71 ? -20.234 -15.141 -5.051 1 94.56 71 ARG B N 1
ATOM 2253 C CA . ARG B 1 71 ? -19.141 -15.734 -5.816 1 94.56 71 ARG B CA 1
ATOM 2254 C C . ARG B 1 71 ? -19.625 -16.922 -6.641 1 94.56 71 ARG B C 1
ATOM 2256 O O . ARG B 1 71 ? -20.484 -17.688 -6.195 1 94.56 71 ARG B O 1
ATOM 2263 N N . THR B 1 72 ? -19.078 -17.031 -7.871 1 96.5 72 THR B N 1
ATOM 2264 C CA . THR B 1 72 ? -19.391 -18.125 -8.797 1 96.5 72 THR B CA 1
ATOM 2265 C C . THR B 1 72 ? -18.453 -19.312 -8.555 1 96.5 72 THR B C 1
ATOM 2267 O O . THR B 1 72 ? -17.438 -19.172 -7.867 1 96.5 72 THR B O 1
ATOM 2270 N N . PRO B 1 73 ? -18.844 -20.438 -9.117 1 96.75 73 PRO B N 1
ATOM 2271 C CA . PRO B 1 73 ? -17.938 -21.578 -9.023 1 96.75 73 PRO B CA 1
ATOM 2272 C C . PRO B 1 73 ? -16.562 -21.297 -9.641 1 96.75 73 PRO B C 1
ATOM 2274 O O . PRO B 1 73 ? -15.555 -21.781 -9.141 1 96.75 73 PRO B O 1
ATOM 2277 N N . GLU B 1 74 ? -16.562 -20.5 -10.68 1 97.19 74 GLU B N 1
ATOM 2278 C CA . GLU B 1 74 ? -15.305 -20.156 -11.32 1 97.19 74 GLU B CA 1
ATOM 2279 C C . GLU B 1 74 ? -14.445 -19.281 -10.414 1 97.19 74 GLU B C 1
ATOM 2281 O O . GLU B 1 74 ? -13.234 -19.469 -10.328 1 97.19 74 GLU B O 1
ATOM 2286 N N . MET B 1 75 ? -15.086 -18.344 -9.75 1 96.31 75 MET B N 1
ATOM 2287 C CA . MET B 1 75 ? -14.375 -17.484 -8.805 1 96.31 75 MET B CA 1
ATOM 2288 C C . MET B 1 75 ? -13.789 -18.297 -7.66 1 96.31 75 MET B C 1
ATOM 2290 O O . MET B 1 75 ? -12.641 -18.094 -7.262 1 96.31 75 MET B O 1
ATOM 2294 N N . LEU B 1 76 ? -14.539 -19.234 -7.188 1 97.38 76 LEU B N 1
ATOM 2295 C CA . LEU B 1 76 ? -14.102 -20.062 -6.074 1 97.38 76 LEU B CA 1
ATOM 2296 C C . LEU B 1 76 ? -12.953 -20.984 -6.5 1 97.38 76 LEU B C 1
ATOM 2298 O O . LEU B 1 76 ? -12 -21.172 -5.746 1 97.38 76 LEU B O 1
ATOM 2302 N N . ALA B 1 77 ? -13.07 -21.547 -7.699 1 97.69 77 ALA B N 1
ATOM 2303 C CA . ALA B 1 77 ? -12.016 -22.406 -8.203 1 97.69 77 ALA B CA 1
ATOM 2304 C C . ALA B 1 77 ? -10.695 -21.656 -8.336 1 97.69 77 ALA B C 1
ATOM 2306 O O . ALA B 1 77 ? -9.633 -22.172 -7.961 1 97.69 77 ALA B O 1
ATOM 2307 N N . GLN B 1 78 ? -10.75 -20.484 -8.852 1 97.12 78 GLN B N 1
ATOM 2308 C CA . GLN B 1 78 ? -9.555 -19.641 -8.969 1 97.12 78 GLN B CA 1
ATOM 2309 C C . GLN B 1 78 ? -8.984 -19.312 -7.598 1 97.12 78 GLN B C 1
ATOM 2311 O O . GLN B 1 78 ? -7.766 -19.359 -7.398 1 97.12 78 GLN B O 1
ATOM 2316 N N . ALA B 1 79 ? -9.836 -18.938 -6.688 1 98.06 79 ALA B N 1
ATOM 2317 C CA . ALA B 1 79 ? -9.398 -18.578 -5.34 1 98.06 79 ALA B CA 1
ATOM 2318 C C . ALA B 1 79 ? -8.734 -19.75 -4.645 1 98.06 79 ALA B C 1
ATOM 2320 O O . ALA B 1 79 ? -7.734 -19.594 -3.939 1 98.06 79 ALA B O 1
ATOM 2321 N N . LYS B 1 80 ? -9.258 -20.938 -4.855 1 97.75 80 LYS B N 1
ATOM 2322 C CA . LYS B 1 80 ? -8.664 -22.141 -4.277 1 97.75 80 LYS B CA 1
ATOM 2323 C C . LYS B 1 80 ? -7.309 -22.438 -4.902 1 97.75 80 LYS B C 1
ATOM 2325 O O . LYS B 1 80 ? -6.371 -22.844 -4.207 1 97.75 80 LYS B O 1
ATOM 2330 N N . SER B 1 81 ? -7.238 -22.297 -6.172 1 97.81 81 SER B N 1
ATOM 2331 C CA . SER B 1 81 ? -5.953 -22.453 -6.848 1 97.81 81 SER B CA 1
ATOM 2332 C C . SER B 1 81 ? -4.922 -21.469 -6.324 1 97.81 81 SER B C 1
ATOM 2334 O O . SER B 1 81 ? -3.771 -21.828 -6.07 1 97.81 81 SER B O 1
ATOM 2336 N N . ASP B 1 82 ? -5.328 -20.203 -6.172 1 98 82 ASP B N 1
ATOM 2337 C CA . ASP B 1 82 ? -4.445 -19.172 -5.641 1 98 82 ASP B CA 1
ATOM 2338 C C . ASP B 1 82 ? -4.031 -19.484 -4.207 1 98 82 ASP B C 1
ATOM 2340 O O . ASP B 1 82 ? -2.92 -19.156 -3.789 1 98 82 ASP B O 1
ATOM 2344 N N . ASP B 1 83 ? -4.887 -20.078 -3.484 1 97 83 ASP B N 1
ATOM 2345 C CA . ASP B 1 83 ? -4.637 -20.406 -2.086 1 97 83 ASP B CA 1
ATOM 2346 C C . ASP B 1 83 ? -3.48 -21.406 -1.949 1 97 83 ASP B C 1
ATOM 2348 O O . ASP B 1 83 ? -2.689 -21.312 -1.009 1 97 83 ASP B O 1
ATOM 2352 N N . VAL B 1 84 ? -3.369 -22.312 -2.908 1 96.25 84 VAL B N 1
ATOM 2353 C CA . VAL B 1 84 ? -2.395 -23.375 -2.744 1 96.25 84 VAL B CA 1
ATOM 2354 C C . VAL B 1 84 ? -1.118 -23.047 -3.51 1 96.25 84 VAL B C 1
ATOM 2356 O O . VAL B 1 84 ? -0.088 -23.703 -3.332 1 96.25 84 VAL B O 1
ATOM 2359 N N . THR B 1 85 ? -1.161 -22.016 -4.375 1 97.38 85 THR B N 1
ATOM 2360 C CA . THR B 1 85 ? 0.015 -21.625 -5.145 1 97.38 85 THR B CA 1
ATOM 2361 C C . THR B 1 85 ? 0.774 -20.5 -4.438 1 97.38 85 THR B C 1
ATOM 2363 O O . THR B 1 85 ? 0.357 -19.344 -4.477 1 97.38 85 THR B O 1
ATOM 2366 N N . LYS B 1 86 ? 1.934 -20.812 -3.904 1 97.62 86 LYS B N 1
ATOM 2367 C CA . LYS B 1 86 ? 2.65 -19.859 -3.064 1 97.62 86 LYS B CA 1
ATOM 2368 C C . LYS B 1 86 ? 4.035 -19.547 -3.627 1 97.62 86 LYS B C 1
ATOM 2370 O O . LYS B 1 86 ? 5.031 -19.594 -2.902 1 97.62 86 LYS B O 1
ATOM 2375 N N . ASP B 1 87 ? 4.094 -19.344 -4.895 1 98.19 87 ASP B N 1
ATOM 2376 C CA . ASP B 1 87 ? 5.324 -18.938 -5.566 1 98.19 87 ASP B CA 1
ATOM 2377 C C . ASP B 1 87 ? 5.02 -18.125 -6.824 1 98.19 87 ASP B C 1
ATOM 2379 O O . ASP B 1 87 ? 3.859 -17.797 -7.098 1 98.19 87 ASP B O 1
ATOM 2383 N N . ALA B 1 88 ? 6.008 -17.781 -7.562 1 98.75 88 ALA B N 1
ATOM 2384 C CA . ALA B 1 88 ? 5.902 -16.812 -8.648 1 98.75 88 ALA B CA 1
ATOM 2385 C C . ALA B 1 88 ? 5.172 -17.406 -9.852 1 98.75 88 ALA B C 1
ATOM 2387 O O . ALA B 1 88 ? 4.812 -16.672 -10.781 1 98.75 88 ALA B O 1
ATOM 2388 N N . SER B 1 89 ? 4.84 -18.703 -9.812 1 98.5 89 SER B N 1
ATOM 2389 C CA . SER B 1 89 ? 4.113 -19.297 -10.93 1 98.5 89 SER B CA 1
ATOM 2390 C C . SER B 1 89 ? 2.729 -18.688 -11.078 1 98.5 89 SER B C 1
ATOM 2392 O O . SER B 1 89 ? 2.088 -18.828 -12.125 1 98.5 89 SER B O 1
ATOM 2394 N N . ILE B 1 90 ? 2.25 -17.969 -10.086 1 98.25 90 ILE B N 1
ATOM 2395 C CA . ILE B 1 90 ? 0.962 -17.297 -10.195 1 98.25 90 ILE B CA 1
ATOM 2396 C C . ILE B 1 90 ? 1.02 -16.25 -11.305 1 98.25 90 ILE B C 1
ATOM 2398 O O . ILE B 1 90 ? -0.018 -15.789 -11.797 1 98.25 90 ILE B O 1
ATOM 2402 N N . PHE B 1 91 ? 2.217 -15.844 -11.727 1 98.62 91 PHE B N 1
ATOM 2403 C CA . PHE B 1 91 ? 2.363 -14.773 -12.703 1 98.62 91 PHE B CA 1
ATOM 2404 C C . PHE B 1 91 ? 2.615 -15.328 -14.094 1 98.62 91 PHE B C 1
ATOM 2406 O O . PHE B 1 91 ? 2.949 -14.586 -15.023 1 98.62 91 PHE B O 1
ATOM 2413 N N . ALA B 1 92 ? 2.455 -16.625 -14.281 1 97.94 92 ALA B N 1
ATOM 2414 C CA . ALA B 1 92 ? 2.77 -17.266 -15.555 1 97.94 92 ALA B CA 1
ATOM 2415 C C . ALA B 1 92 ? 1.993 -16.625 -16.703 1 97.94 92 ALA B C 1
ATOM 2417 O O . ALA B 1 92 ? 2.562 -16.328 -17.75 1 97.94 92 ALA B O 1
ATOM 2418 N N . ASP B 1 93 ? 0.708 -16.359 -16.531 1 96.75 93 ASP B N 1
ATOM 2419 C CA . ASP B 1 93 ? -0.112 -15.781 -17.594 1 96.75 93 ASP B CA 1
ATOM 2420 C C . ASP B 1 93 ? 0.321 -14.352 -17.906 1 96.75 93 ASP B C 1
ATOM 2422 O O . ASP B 1 93 ? 0.3 -13.93 -19.062 1 96.75 93 ASP B O 1
ATOM 2426 N N . ALA B 1 94 ? 0.676 -13.602 -16.891 1 97.12 94 ALA B N 1
ATOM 2427 C CA . ALA B 1 94 ? 1.093 -12.211 -17.062 1 97.12 94 ALA B CA 1
ATOM 2428 C C . ALA B 1 94 ? 2.447 -12.133 -17.766 1 97.12 94 ALA B C 1
ATOM 2430 O O . ALA B 1 94 ? 2.695 -11.211 -18.547 1 97.12 94 ALA B O 1
ATOM 2431 N N . MET B 1 95 ? 3.303 -13.008 -17.453 1 97.62 95 MET B N 1
ATOM 2432 C CA . MET B 1 95 ? 4.66 -13 -18 1 97.62 95 MET B CA 1
ATOM 2433 C C . MET B 1 95 ? 4.684 -13.57 -19.406 1 97.62 95 MET B C 1
ATOM 2435 O O . MET B 1 95 ? 5.48 -13.141 -20.25 1 97.62 95 MET B O 1
ATOM 2439 N N . GLY B 1 96 ? 3.766 -14.5 -19.688 1 94.75 96 GLY B N 1
ATOM 2440 C CA . GLY B 1 96 ? 3.691 -15.078 -21.016 1 94.75 96 GLY B CA 1
ATOM 2441 C C . GLY B 1 96 ? 4.133 -16.531 -21.062 1 94.75 96 GLY B C 1
ATOM 2442 O O . GLY B 1 96 ? 4.609 -17.078 -20.062 1 94.75 96 GLY B O 1
ATOM 2443 N N . PRO B 1 97 ? 3.979 -16.984 -22.359 1 89.88 97 PRO B N 1
ATOM 2444 C CA . PRO B 1 97 ? 4.324 -18.406 -22.531 1 89.88 97 PRO B CA 1
ATOM 2445 C C . PRO B 1 97 ? 5.805 -18.672 -22.266 1 89.88 97 PRO B C 1
ATOM 2447 O O . PRO B 1 97 ? 6.66 -17.859 -22.609 1 89.88 97 PRO B O 1
ATOM 2450 N N . GLY B 1 98 ? 6.234 -19.578 -21.453 1 92.19 98 GLY B N 1
ATOM 2451 C CA . GLY B 1 98 ? 7.617 -19.938 -21.172 1 92.19 98 GLY B CA 1
ATOM 2452 C C . GLY B 1 98 ? 8.023 -19.625 -19.75 1 92.19 98 GLY B C 1
ATOM 2453 O O . GLY B 1 98 ? 9.094 -20.047 -19.297 1 92.19 98 GLY B O 1
ATOM 2454 N N . PHE B 1 99 ? 7.184 -18.766 -19.172 1 97.56 99 PHE B N 1
ATOM 2455 C CA . PHE B 1 99 ? 7.508 -18.516 -17.766 1 97.56 99 PHE B CA 1
ATOM 2456 C C . PHE B 1 99 ? 7.309 -19.766 -16.922 1 97.56 99 PHE B C 1
ATOM 2458 O O . PHE B 1 99 ? 6.23 -19.969 -16.359 1 97.56 99 PHE B O 1
ATOM 2465 N N . ASP B 1 100 ? 8.32 -20.531 -16.891 1 97.44 100 ASP B N 1
ATOM 2466 C CA . ASP B 1 100 ? 8.43 -21.75 -16.109 1 97.44 100 ASP B CA 1
ATOM 2467 C C . ASP B 1 100 ? 9.633 -21.703 -15.172 1 97.44 100 ASP B C 1
ATOM 2469 O O . ASP B 1 100 ? 10.781 -21.75 -15.617 1 97.44 100 ASP B O 1
ATOM 2473 N N . LEU B 1 101 ? 9.359 -21.641 -13.906 1 97.88 101 LEU B N 1
ATOM 2474 C CA . LEU B 1 101 ? 10.406 -21.438 -12.922 1 97.88 101 LEU B CA 1
ATOM 2475 C C . LEU B 1 101 ? 11.43 -22.562 -12.961 1 97.88 101 LEU B C 1
ATOM 2477 O O . LEU B 1 101 ? 12.586 -22.375 -12.594 1 97.88 101 LEU B O 1
ATOM 2481 N N . LYS B 1 102 ? 11.039 -23.75 -13.438 1 97.56 102 LYS B N 1
ATOM 2482 C CA . LYS B 1 102 ? 11.969 -24.875 -13.57 1 97.56 102 LYS B CA 1
ATOM 2483 C C . LYS B 1 102 ? 12.992 -24.609 -14.672 1 97.56 102 LYS B C 1
ATOM 2485 O O . LYS B 1 102 ? 14.133 -25.062 -14.586 1 97.56 102 LYS B O 1
ATOM 2490 N N . ALA B 1 103 ? 12.641 -23.844 -15.664 1 97.88 103 ALA B N 1
ATOM 2491 C CA . ALA B 1 103 ? 13.5 -23.531 -16.797 1 97.88 103 ALA B CA 1
ATOM 2492 C C . ALA B 1 103 ? 14.203 -22.188 -16.594 1 97.88 103 ALA B C 1
ATOM 2494 O O . ALA B 1 103 ? 15.016 -21.766 -17.422 1 97.88 103 ALA B O 1
ATOM 2495 N N . LEU B 1 104 ? 13.906 -21.5 -15.562 1 98.5 104 LEU B N 1
ATOM 2496 C CA . LE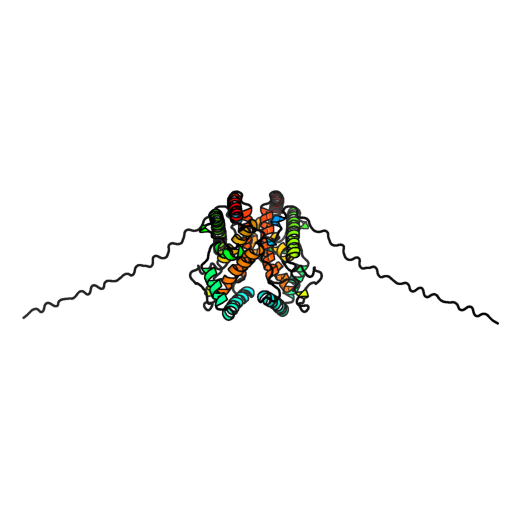U B 1 104 ? 14.445 -20.172 -15.281 1 98.5 104 LEU B CA 1
ATOM 2497 C C . LEU B 1 104 ? 15.07 -20.109 -13.891 1 98.5 104 LEU B C 1
ATOM 2499 O O . LEU B 1 104 ? 14.586 -19.391 -13.016 1 98.5 104 LEU B O 1
ATOM 2503 N N . PRO B 1 105 ? 16.188 -20.766 -13.703 1 98.5 105 PRO B N 1
ATOM 2504 C CA . PRO B 1 105 ? 16.734 -20.953 -12.352 1 98.5 105 PRO B CA 1
ATOM 2505 C C . PRO B 1 105 ? 17.125 -19.625 -11.695 1 98.5 105 PRO B C 1
ATOM 2507 O O . PRO B 1 105 ? 17.016 -19.484 -10.477 1 98.5 105 PRO B O 1
ATOM 2510 N N . ALA B 1 106 ? 17.641 -18.609 -12.438 1 98.75 106 ALA B N 1
ATOM 2511 C CA . ALA B 1 106 ? 17.984 -17.328 -11.836 1 98.75 106 ALA B CA 1
ATOM 2512 C C . ALA B 1 106 ? 16.734 -16.594 -11.352 1 98.75 106 ALA B C 1
ATOM 2514 O O . ALA B 1 106 ? 16.734 -15.977 -10.289 1 98.75 106 ALA B O 1
ATOM 2515 N N . THR B 1 107 ? 15.703 -16.672 -12.148 1 98.81 107 THR B N 1
ATOM 2516 C CA . THR B 1 107 ? 14.43 -16.078 -11.781 1 98.81 107 THR B CA 1
ATOM 2517 C C . THR B 1 107 ? 13.82 -16.781 -10.578 1 98.81 107 THR B C 1
ATOM 2519 O O . THR B 1 107 ? 13.312 -16.141 -9.664 1 98.81 107 THR B O 1
ATOM 2522 N N . ALA B 1 108 ? 13.891 -18.125 -10.594 1 98.81 108 ALA B N 1
ATOM 2523 C CA . ALA B 1 108 ? 13.383 -18.922 -9.477 1 98.81 108 ALA B CA 1
ATOM 2524 C C . ALA B 1 108 ? 14.094 -18.547 -8.18 1 98.81 108 ALA B C 1
ATOM 2526 O O . ALA B 1 108 ? 13.461 -18.422 -7.133 1 98.81 108 ALA B O 1
ATOM 2527 N N . LYS B 1 109 ? 15.375 -18.406 -8.227 1 98.69 109 LYS B N 1
ATOM 2528 C CA . LYS B 1 109 ? 16.156 -18.016 -7.051 1 98.69 109 LYS B CA 1
ATOM 2529 C C . LYS B 1 109 ? 15.734 -16.641 -6.547 1 98.69 109 LYS B C 1
ATOM 2531 O O . LYS B 1 109 ? 15.547 -16.453 -5.344 1 98.69 109 LYS B O 1
ATOM 2536 N N . LEU B 1 110 ? 15.656 -15.695 -7.469 1 98.88 110 LEU B N 1
ATOM 2537 C CA . LEU B 1 110 ? 15.289 -14.336 -7.102 1 98.88 110 LEU B CA 1
ATOM 2538 C C . LEU B 1 110 ? 13.93 -14.305 -6.418 1 98.88 110 LEU B C 1
ATOM 2540 O O . LEU B 1 110 ? 13.758 -13.633 -5.395 1 98.88 110 LEU B O 1
ATOM 2544 N N . MET B 1 111 ? 12.984 -15.031 -6.984 1 98.88 111 MET B N 1
ATOM 2545 C CA . MET B 1 111 ? 11.633 -15.047 -6.438 1 98.88 111 MET B CA 1
ATOM 2546 C C . MET B 1 111 ? 11.602 -15.758 -5.09 1 98.88 111 MET B C 1
ATOM 2548 O O . MET B 1 111 ? 10.828 -15.391 -4.207 1 98.88 111 MET B O 1
ATOM 2552 N N . ALA B 1 112 ? 12.43 -16.75 -4.914 1 98.62 112 ALA B N 1
ATOM 2553 C CA . ALA B 1 112 ? 12.539 -17.406 -3.615 1 98.62 112 ALA B CA 1
ATOM 2554 C C . ALA B 1 112 ? 13.086 -16.453 -2.561 1 98.62 112 ALA B C 1
ATOM 2556 O O . ALA B 1 112 ? 12.695 -16.516 -1.393 1 98.62 112 ALA B O 1
ATOM 2557 N N . GLU B 1 113 ? 14.008 -15.641 -2.938 1 98.69 113 GLU B N 1
ATOM 2558 C CA . GLU B 1 113 ? 14.547 -14.633 -2.031 1 98.69 113 GLU B CA 1
ATOM 2559 C C . GLU B 1 113 ? 13.477 -13.625 -1.627 1 98.69 113 GLU B C 1
ATOM 2561 O O . GLU B 1 113 ? 13.367 -13.266 -0.453 1 98.69 113 GLU B O 1
ATOM 2566 N N . VAL B 1 114 ? 12.672 -13.164 -2.637 1 98.81 114 VAL B N 1
ATOM 2567 C CA . VAL B 1 114 ? 11.562 -12.266 -2.326 1 98.81 114 VAL B CA 1
ATOM 2568 C C . VAL B 1 114 ? 10.594 -12.961 -1.364 1 98.81 114 VAL B C 1
ATOM 2570 O O . VAL B 1 114 ? 10.164 -12.367 -0.372 1 98.81 114 VAL B O 1
ATOM 2573 N N . ARG B 1 115 ? 10.281 -14.203 -1.657 1 98.62 115 ARG B N 1
ATOM 2574 C CA . ARG B 1 115 ? 9.375 -15 -0.827 1 98.62 115 ARG B CA 1
ATOM 2575 C C . ARG B 1 115 ? 9.875 -15.062 0.613 1 98.62 115 ARG B C 1
ATOM 2577 O O . ARG B 1 115 ? 9.094 -14.883 1.553 1 98.62 115 ARG B O 1
ATOM 2584 N N . ASN B 1 116 ? 11.125 -15.312 0.782 1 98.25 116 ASN B N 1
ATOM 2585 C CA . ASN B 1 116 ? 11.695 -15.406 2.123 1 98.25 116 ASN B CA 1
ATOM 2586 C C . ASN B 1 116 ? 11.555 -14.094 2.885 1 98.25 116 ASN B C 1
ATOM 2588 O O . ASN B 1 116 ? 11.109 -14.086 4.031 1 98.25 116 ASN B O 1
ATOM 2592 N N . GLU B 1 117 ? 11.945 -13 2.244 1 98.44 117 GLU B N 1
ATOM 2593 C CA . GLU B 1 117 ? 11.953 -11.703 2.924 1 98.44 117 GLU B CA 1
ATOM 2594 C C . GLU B 1 117 ? 10.539 -11.242 3.254 1 98.44 117 GLU B C 1
ATOM 2596 O O . GLU B 1 117 ? 10.289 -10.719 4.34 1 98.44 117 GLU B O 1
ATOM 2601 N N . GLU B 1 118 ? 9.648 -11.375 2.219 1 98.06 118 GLU B N 1
ATOM 2602 C CA . GLU B 1 118 ? 8.289 -10.914 2.473 1 98.06 118 GLU B CA 1
ATOM 2603 C C . GLU B 1 118 ? 7.59 -11.789 3.51 1 98.06 118 GLU B C 1
ATOM 2605 O O . GLU B 1 118 ? 6.773 -11.305 4.293 1 98.06 118 GLU B O 1
ATOM 2610 N N . LYS B 1 119 ? 7.898 -13.062 3.584 1 97.62 119 LYS B N 1
ATOM 2611 C CA . LYS B 1 119 ? 7.344 -13.938 4.613 1 97.62 119 LYS B CA 1
ATOM 2612 C C . LYS B 1 119 ? 7.801 -13.508 6.004 1 97.62 119 LYS B C 1
ATOM 2614 O O . LYS B 1 119 ? 6.996 -13.461 6.938 1 97.62 119 LYS B O 1
ATOM 2619 N N . VAL B 1 120 ? 9.078 -13.242 6.172 1 97.5 120 VAL B N 1
ATOM 2620 C CA . VAL B 1 120 ? 9.602 -12.773 7.453 1 97.5 120 VAL B CA 1
ATOM 2621 C C . VAL B 1 120 ? 8.906 -11.469 7.848 1 97.5 120 VAL B C 1
ATOM 2623 O O . VAL B 1 120 ? 8.5 -11.305 9 1 97.5 120 VAL B O 1
ATOM 2626 N N . ALA B 1 121 ? 8.781 -10.594 6.902 1 97.44 121 ALA B N 1
ATOM 2627 C CA . ALA B 1 121 ? 8.133 -9.312 7.172 1 97.44 121 ALA B CA 1
ATOM 2628 C C . ALA B 1 121 ? 6.684 -9.516 7.609 1 97.44 121 ALA B C 1
ATOM 2630 O O . ALA B 1 121 ? 6.238 -8.922 8.594 1 97.44 121 ALA B O 1
ATOM 2631 N N . ALA B 1 122 ? 5.938 -10.32 6.863 1 97.5 122 ALA B N 1
ATOM 2632 C CA . ALA B 1 122 ? 4.531 -10.57 7.164 1 97.5 122 ALA B CA 1
ATOM 2633 C C . ALA B 1 122 ? 4.371 -11.266 8.516 1 97.5 122 ALA B C 1
ATOM 2635 O O . ALA B 1 122 ? 3.486 -10.914 9.297 1 97.5 122 ALA B O 1
ATOM 2636 N N . ASP B 1 123 ? 5.211 -12.227 8.758 1 96.31 123 ASP B N 1
ATOM 2637 C CA . ASP B 1 123 ? 5.148 -12.938 10.031 1 96.31 123 ASP B CA 1
ATOM 2638 C C . ASP B 1 123 ? 5.449 -12 11.203 1 96.31 123 ASP B C 1
ATOM 2640 O O . ASP B 1 123 ? 4.828 -12.109 12.258 1 96.31 123 ASP B O 1
ATOM 2644 N N . THR B 1 124 ? 6.441 -11.164 11.008 1 96 124 THR B N 1
ATOM 2645 C CA . THR B 1 124 ? 6.758 -10.172 12.039 1 96 124 THR B CA 1
ATOM 2646 C C . THR B 1 124 ? 5.555 -9.273 12.305 1 96 124 THR B C 1
ATOM 2648 O O . THR B 1 124 ? 5.223 -9 13.461 1 96 124 THR B O 1
ATOM 2651 N N . ALA B 1 125 ? 4.918 -8.812 11.273 1 96.56 125 ALA B N 1
ATOM 2652 C CA . ALA B 1 125 ? 3.738 -7.961 11.406 1 96.56 125 ALA B CA 1
ATOM 2653 C C . ALA B 1 125 ? 2.602 -8.703 12.102 1 96.56 125 ALA B C 1
ATOM 2655 O O . ALA B 1 125 ? 1.95 -8.148 12.992 1 96.56 125 ALA B O 1
ATOM 2656 N N . LYS B 1 126 ? 2.346 -9.914 11.695 1 97.06 126 LYS B N 1
ATOM 2657 C CA . LYS B 1 126 ? 1.28 -10.719 12.289 1 97.06 126 LYS B CA 1
ATOM 2658 C C . LYS B 1 126 ? 1.51 -10.914 13.789 1 97.06 126 LYS B C 1
ATOM 2660 O O . LYS B 1 126 ? 0.56 -10.898 14.57 1 97.06 126 LYS B O 1
ATOM 2665 N N . ALA B 1 127 ? 2.707 -11.117 14.148 1 94.75 127 ALA B N 1
ATOM 2666 C CA . ALA B 1 127 ? 3.049 -11.305 15.555 1 94.75 127 ALA B CA 1
ATOM 2667 C C . ALA B 1 127 ? 2.807 -10.031 16.359 1 94.75 127 ALA B C 1
ATOM 2669 O O . ALA B 1 127 ? 2.473 -10.086 17.547 1 94.75 127 ALA B O 1
ATOM 2670 N N . ALA B 1 128 ? 2.945 -8.969 15.719 1 93.5 128 ALA B N 1
ATOM 2671 C CA . ALA B 1 128 ? 2.77 -7.688 16.391 1 93.5 128 ALA B CA 1
ATOM 2672 C C . ALA B 1 128 ? 1.291 -7.336 16.531 1 93.5 128 ALA B C 1
ATOM 2674 O O . ALA B 1 128 ? 0.854 -6.852 17.578 1 93.5 128 ALA B O 1
ATOM 2675 N N . PHE B 1 129 ? 0.508 -7.551 15.469 1 95.75 129 PHE B N 1
ATOM 2676 C CA . PHE B 1 129 ? -0.861 -7.055 15.438 1 95.75 129 PHE B CA 1
ATOM 2677 C C . PHE B 1 129 ? -1.832 -8.102 15.969 1 95.75 129 PHE B C 1
ATOM 2679 O O . PHE B 1 129 ? -2.869 -7.758 16.547 1 95.75 129 PHE B O 1
ATOM 2686 N N . LYS B 1 130 ? -1.606 -9.398 15.695 1 96.88 130 LYS B N 1
ATOM 2687 C CA . LYS B 1 130 ? -2.357 -10.531 16.219 1 96.88 130 LYS B CA 1
ATOM 2688 C C . LYS B 1 130 ? -3.852 -10.375 15.953 1 96.88 130 LYS B C 1
ATOM 2690 O O . LYS B 1 130 ? -4.676 -10.562 16.844 1 96.88 130 LYS B O 1
ATOM 2695 N N . ARG B 1 131 ? -4.152 -9.984 14.719 1 97.69 131 ARG B N 1
ATOM 2696 C CA . ARG B 1 131 ? -5.562 -9.875 14.352 1 97.69 131 ARG B CA 1
ATOM 2697 C C . ARG B 1 131 ? -6.18 -11.258 14.141 1 97.69 131 ARG B C 1
ATOM 2699 O O . ARG B 1 131 ? -5.605 -12.102 13.453 1 97.69 131 ARG B O 1
ATOM 2706 N N . PRO B 1 132 ? -7.402 -11.5 14.734 1 97.94 132 PRO B N 1
ATOM 2707 C CA . PRO B 1 132 ? -8.062 -12.781 14.492 1 97.94 132 PRO B CA 1
ATOM 2708 C C . PRO B 1 132 ? -8.516 -12.953 13.047 1 97.94 132 PRO B C 1
ATOM 2710 O O . PRO B 1 132 ? -8.938 -11.984 12.406 1 97.94 132 PRO B O 1
ATOM 2713 N N . ARG B 1 133 ? -8.453 -14.18 12.586 1 97.94 133 ARG B N 1
ATOM 2714 C CA . ARG B 1 133 ? -8.984 -14.539 11.281 1 97.94 133 ARG B CA 1
ATOM 2715 C C . ARG B 1 133 ? -10.5 -14.344 11.227 1 97.94 133 ARG B C 1
ATOM 2717 O O . ARG B 1 133 ? -11.172 -14.383 12.258 1 97.94 133 ARG B O 1
ATOM 2724 N N . PRO B 1 134 ? -11.023 -14.211 10 1 97.88 134 PRO B N 1
ATOM 2725 C CA . PRO B 1 134 ? -12.469 -14 9.883 1 97.88 134 PRO B CA 1
ATOM 2726 C C . PRO B 1 134 ? -13.289 -15.109 10.547 1 97.88 134 PRO B C 1
ATOM 2728 O O . PRO B 1 134 ? -14.258 -14.828 11.25 1 97.88 134 PRO B O 1
ATOM 2731 N N . TRP B 1 135 ? -12.875 -16.328 10.438 1 96.56 135 TRP B N 1
ATOM 2732 C CA . TRP B 1 135 ? -13.672 -17.453 10.938 1 96.56 135 TRP B CA 1
ATOM 2733 C C . TRP B 1 135 ? -13.578 -17.547 12.453 1 96.56 135 TRP B C 1
ATOM 2735 O O . TRP B 1 135 ? -14.352 -18.281 13.086 1 96.56 135 TRP B O 1
ATOM 2745 N N . ILE B 1 136 ? -12.602 -16.891 13.078 1 96.5 136 ILE B N 1
ATOM 2746 C CA . ILE B 1 136 ? -12.523 -16.812 14.531 1 96.5 136 ILE B CA 1
ATOM 2747 C C . ILE B 1 136 ? -13.57 -15.82 15.047 1 96.5 136 ILE B C 1
ATOM 2749 O O . ILE B 1 136 ? -14.18 -16.047 16.094 1 96.5 136 ILE B O 1
ATOM 2753 N N . ILE B 1 137 ? -13.812 -14.75 14.312 1 97 137 ILE B N 1
ATOM 2754 C CA . ILE B 1 137 ? -14.773 -13.719 14.672 1 97 137 ILE B CA 1
ATOM 2755 C C . ILE B 1 137 ? -16.188 -14.211 14.375 1 97 137 ILE B C 1
ATOM 2757 O O . ILE B 1 137 ? -17.109 -13.984 15.164 1 97 137 ILE B O 1
ATOM 2761 N N . ASP B 1 138 ? -16.359 -14.867 13.281 1 97.44 138 ASP B N 1
ATOM 2762 C CA . ASP B 1 138 ? -17.641 -15.398 12.828 1 97.44 138 ASP B CA 1
ATOM 2763 C C . ASP B 1 138 ? -17.469 -16.797 12.219 1 97.44 138 ASP B C 1
ATOM 2765 O O . ASP B 1 138 ? -17.156 -16.922 11.031 1 97.44 138 ASP B O 1
ATOM 2769 N N . PRO B 1 139 ? -17.781 -17.797 12.938 1 96.44 139 PRO B N 1
ATOM 2770 C CA . PRO B 1 139 ? -17.578 -19.172 12.477 1 96.44 139 PRO B CA 1
ATOM 2771 C C . PRO B 1 139 ? -18.406 -19.516 11.25 1 96.44 139 PRO B C 1
ATOM 2773 O O . PRO B 1 139 ? -18.172 -20.547 10.609 1 96.44 139 PRO B O 1
ATOM 2776 N N . SER B 1 140 ? -19.375 -18.719 10.875 1 97.38 140 SER B N 1
ATOM 2777 C CA . SER B 1 140 ? -20.219 -19.031 9.734 1 97.38 140 SER B CA 1
ATOM 2778 C C . SER B 1 140 ? -19.531 -18.688 8.422 1 97.38 140 SER B C 1
ATOM 2780 O O . SER B 1 140 ? -19.984 -19.094 7.348 1 97.38 140 SER B O 1
ATOM 2782 N N . VAL B 1 141 ? -18.453 -17.984 8.516 1 96.94 141 VAL B N 1
ATOM 2783 C CA . VAL B 1 141 ? -17.688 -17.656 7.312 1 96.94 141 VAL B CA 1
ATOM 2784 C C . VAL B 1 141 ? -17.172 -18.953 6.676 1 96.94 141 VAL B C 1
ATOM 2786 O O . VAL B 1 141 ? -16.562 -19.781 7.352 1 96.94 141 VAL B O 1
ATOM 2789 N N . GLN B 1 142 ? -17.406 -19.125 5.379 1 94.62 142 GLN B N 1
ATOM 2790 C CA . GLN B 1 142 ? -16.938 -20.297 4.648 1 94.62 142 GLN B CA 1
ATOM 2791 C C . GLN B 1 142 ? -15.539 -20.078 4.09 1 94.62 142 GLN B C 1
ATOM 2793 O O . GLN B 1 142 ? -15.375 -19.547 2.988 1 94.62 142 GLN B O 1
ATOM 2798 N N . SER B 1 143 ? -14.578 -20.609 4.793 1 95 143 SER B N 1
ATOM 2799 C CA . SER B 1 143 ? -13.188 -20.438 4.41 1 95 143 SER B CA 1
ATOM 2800 C C . SER B 1 143 ? -12.695 -21.594 3.543 1 95 143 SER B C 1
ATOM 2802 O O . SER B 1 143 ? -13.133 -22.734 3.723 1 95 143 SER B O 1
ATOM 2804 N N . CYS B 1 144 ? -11.773 -21.25 2.598 1 93.31 144 CYS B N 1
ATOM 2805 C CA . CYS B 1 144 ? -11.188 -22.281 1.749 1 93.31 144 CYS B CA 1
ATOM 2806 C C . CYS B 1 144 ? -10.352 -23.25 2.572 1 93.31 144 CYS B C 1
ATOM 2808 O O . CYS B 1 144 ? -10.211 -24.422 2.203 1 93.31 144 CYS B O 1
ATOM 2810 N N . SER B 1 145 ? -9.766 -22.734 3.627 1 89.69 145 SER B N 1
ATOM 2811 C CA . SER B 1 145 ? -8.961 -23.516 4.551 1 89.69 145 SER B CA 1
ATOM 2812 C C . SER B 1 145 ? -8.992 -22.938 5.957 1 89.69 145 SER B C 1
ATOM 2814 O O . SER B 1 145 ? -9.242 -21.734 6.129 1 89.69 145 SER B O 1
ATOM 2816 N N . ARG B 1 146 ? -8.789 -23.766 6.988 1 85.88 146 ARG B N 1
ATOM 2817 C CA . ARG B 1 146 ? -8.766 -23.281 8.367 1 85.88 146 ARG B CA 1
ATOM 2818 C C . ARG B 1 146 ? -7.543 -23.812 9.109 1 85.88 146 ARG B C 1
ATOM 2820 O O . ARG B 1 146 ? -7.578 -23.969 10.328 1 85.88 146 ARG B O 1
ATOM 2827 N N . GLY B 1 147 ? -6.531 -24.016 8.43 1 86.88 147 GLY B N 1
ATOM 2828 C CA . GLY B 1 147 ? -5.312 -24.562 9.016 1 86.88 147 GLY B CA 1
ATOM 2829 C C . GLY B 1 147 ? -4.348 -23.484 9.477 1 86.88 147 GLY B C 1
ATOM 2830 O O . GLY B 1 147 ? -3.393 -23.781 10.203 1 86.88 147 GLY B O 1
ATOM 2831 N N . ASP B 1 148 ? -4.602 -22.203 9.219 1 89.56 148 ASP B N 1
ATOM 2832 C CA . ASP B 1 148 ? -3.707 -21.094 9.578 1 89.56 148 ASP B CA 1
ATOM 2833 C C . ASP B 1 148 ? -3.832 -20.766 11.062 1 89.56 148 ASP B C 1
ATOM 2835 O O . ASP B 1 148 ? -4.852 -21.047 11.695 1 89.56 148 ASP B O 1
ATOM 2839 N N . GLU B 1 149 ? -2.777 -20.125 11.617 1 93.94 149 GLU B N 1
ATOM 2840 C CA . GLU B 1 149 ? -2.842 -19.609 12.984 1 93.94 149 GLU B CA 1
ATOM 2841 C C . GLU B 1 149 ? -4.02 -18.656 13.156 1 93.94 149 GLU B C 1
ATOM 2843 O O . GLU B 1 149 ? -4.207 -17.734 12.352 1 93.94 149 GLU B O 1
ATOM 2848 N N . PRO B 1 150 ? -4.832 -18.797 14.203 1 96 150 PRO B N 1
ATOM 2849 C CA . PRO B 1 150 ? -6.07 -18.031 14.383 1 96 150 PRO B CA 1
ATOM 2850 C C . PRO B 1 150 ? -5.836 -16.531 14.461 1 96 150 PRO B C 1
ATOM 2852 O O . PRO B 1 150 ? -6.668 -15.742 14 1 96 150 PRO B O 1
ATOM 2855 N N . LEU B 1 151 ? -4.676 -16.094 15.039 1 97.12 151 LEU B N 1
ATOM 2856 C CA . LEU B 1 151 ? -4.398 -14.672 15.242 1 97.12 151 LEU B CA 1
ATOM 2857 C C . LEU B 1 151 ? -3.381 -14.164 14.227 1 97.12 151 LEU B C 1
ATOM 2859 O O . LEU B 1 151 ? -2.424 -13.477 14.594 1 97.12 151 LEU B O 1
ATOM 2863 N N . SER B 1 152 ? -3.572 -14.492 12.945 1 97.56 152 SER B N 1
ATOM 2864 C CA . SER B 1 152 ? -2.598 -14.172 11.906 1 97.56 152 SER B CA 1
ATOM 2865 C C . SER B 1 152 ? -3.273 -13.57 10.68 1 97.56 152 SER B C 1
ATOM 2867 O O . SER B 1 152 ? -2.865 -13.828 9.547 1 97.56 152 SER B O 1
ATOM 2869 N N . SER B 1 153 ? -4.312 -12.758 10.867 1 98.31 153 SER B N 1
ATOM 2870 C CA . SER B 1 153 ? -5.066 -12.25 9.727 1 98.31 153 SER B CA 1
ATOM 2871 C C . SER B 1 153 ? -4.355 -11.07 9.07 1 98.31 153 SER B C 1
ATOM 2873 O O . SER B 1 153 ? -4.402 -10.906 7.852 1 98.31 153 SER B O 1
ATOM 2875 N N . TYR B 1 154 ? -3.654 -10.273 9.828 1 98.38 154 TYR B N 1
ATOM 2876 C CA . TYR B 1 154 ? -3.174 -8.969 9.375 1 98.38 154 TYR B CA 1
ATOM 2877 C C . TYR B 1 154 ? -1.653 -8.898 9.453 1 98.38 154 TYR B C 1
ATOM 2879 O O . TYR B 1 154 ? -1.071 -9.055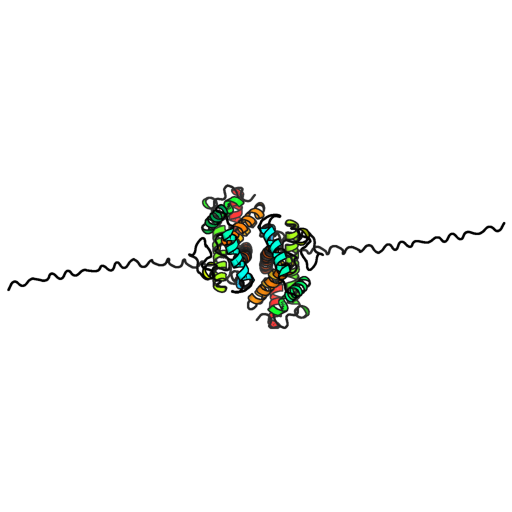 10.531 1 98.38 154 TYR B O 1
ATOM 2887 N N . PRO B 1 155 ? -1.082 -8.617 8.359 1 98.44 155 PRO B N 1
ATOM 2888 C CA . PRO B 1 155 ? -1.566 -8.508 6.98 1 98.44 155 PRO B CA 1
ATOM 2889 C C . PRO B 1 155 ? -1.651 -9.859 6.273 1 98.44 155 PRO B C 1
ATOM 2891 O O . PRO B 1 155 ? -1.219 -10.875 6.82 1 98.44 155 PRO B O 1
ATOM 2894 N N . SER B 1 156 ? -2.254 -9.875 5.133 1 98.69 156 SER B N 1
ATOM 2895 C CA . SER B 1 156 ? -2.332 -11.094 4.336 1 98.69 156 SER B CA 1
ATOM 2896 C C . SER B 1 156 ? -0.961 -11.492 3.795 1 98.69 156 SER B C 1
ATOM 2898 O O . SER B 1 156 ? -0.358 -10.75 3.018 1 98.69 156 SER B O 1
ATOM 2900 N N . GLY B 1 157 ? -0.509 -12.703 4.156 1 98.25 157 GLY B N 1
ATOM 2901 C CA . GLY B 1 157 ? 0.754 -13.203 3.641 1 98.25 157 GLY B CA 1
ATOM 2902 C C . GLY B 1 157 ? 0.738 -13.43 2.141 1 98.25 157 GLY B C 1
ATOM 2903 O O . GLY B 1 157 ? 1.678 -13.047 1.439 1 98.25 157 GLY B O 1
ATOM 2904 N N . HIS B 1 158 ? -0.344 -14.086 1.603 1 98.56 158 HIS B N 1
ATOM 2905 C CA . HIS B 1 158 ? -0.474 -14.312 0.167 1 98.56 158 HIS B CA 1
ATOM 2906 C C . HIS B 1 158 ? -0.412 -13 -0.605 1 98.56 158 HIS B C 1
ATOM 2908 O O . HIS B 1 158 ? 0.318 -12.891 -1.593 1 98.56 158 HIS B O 1
ATOM 2914 N N . ALA B 1 159 ? -1.179 -12.039 -0.137 1 98.75 159 ALA B N 1
ATOM 2915 C CA . ALA B 1 159 ? -1.198 -10.75 -0.826 1 98.75 159 ALA B CA 1
ATOM 2916 C C . ALA B 1 159 ? 0.166 -10.07 -0.756 1 98.75 159 ALA B C 1
ATOM 2918 O O . ALA B 1 159 ? 0.606 -9.445 -1.724 1 98.75 159 ALA B O 1
ATOM 2919 N N . THR B 1 160 ? 0.824 -10.156 0.384 1 98.81 160 THR B N 1
ATOM 2920 C CA . THR B 1 160 ? 2.166 -9.602 0.514 1 98.81 160 THR B CA 1
ATOM 2921 C C . THR B 1 160 ? 3.111 -10.227 -0.508 1 98.81 160 THR B C 1
ATOM 2923 O O . THR B 1 160 ? 3.873 -9.523 -1.171 1 98.81 160 THR B O 1
ATOM 2926 N N . MET B 1 161 ? 3.031 -11.516 -0.636 1 98.88 161 MET B N 1
ATOM 2927 C CA . MET B 1 161 ? 3.846 -12.219 -1.621 1 98.88 161 MET B CA 1
ATOM 2928 C C . MET B 1 161 ? 3.535 -11.734 -3.033 1 98.88 161 MET B C 1
ATOM 2930 O O . MET B 1 161 ? 4.445 -11.398 -3.789 1 98.88 161 MET B O 1
ATOM 2934 N N . GLY B 1 162 ? 2.283 -11.703 -3.363 1 98.81 162 GLY B N 1
ATOM 2935 C CA . GLY B 1 162 ? 1.867 -11.312 -4.699 1 98.81 162 GLY B CA 1
ATOM 2936 C C . GLY B 1 162 ? 2.367 -9.93 -5.098 1 98.81 162 GLY B C 1
ATOM 2937 O O . GLY B 1 162 ? 2.955 -9.766 -6.168 1 98.81 162 GLY B O 1
ATOM 2938 N N . TYR B 1 163 ? 2.197 -8.969 -4.246 1 98.69 163 TYR B N 1
ATOM 2939 C CA . TYR B 1 163 ? 2.555 -7.598 -4.578 1 98.69 163 TYR B CA 1
ATOM 2940 C C . TYR B 1 163 ? 4.07 -7.422 -4.609 1 98.69 163 TYR B C 1
ATOM 2942 O O . TYR B 1 163 ? 4.602 -6.734 -5.488 1 98.69 163 TYR B O 1
ATOM 2950 N N . SER B 1 164 ? 4.793 -7.996 -3.645 1 98.75 164 SER B N 1
ATOM 2951 C CA . SER B 1 164 ? 6.246 -7.852 -3.639 1 98.75 164 SER B CA 1
ATOM 2952 C C . SER B 1 164 ? 6.867 -8.477 -4.883 1 98.75 164 SER B C 1
ATOM 2954 O O . SER B 1 164 ? 7.703 -7.852 -5.547 1 98.75 164 SER B O 1
ATOM 2956 N N . MET B 1 165 ? 6.402 -9.68 -5.23 1 98.88 165 MET B N 1
ATOM 2957 C CA . MET B 1 165 ? 6.945 -10.352 -6.406 1 98.88 165 MET B CA 1
ATOM 2958 C C . MET B 1 165 ? 6.59 -9.594 -7.68 1 98.88 165 MET B C 1
ATOM 2960 O O . MET B 1 165 ? 7.41 -9.477 -8.594 1 98.88 165 MET B O 1
ATOM 2964 N N . ALA B 1 166 ? 5.371 -9.102 -7.742 1 98.75 166 ALA B N 1
ATOM 2965 C CA . ALA B 1 166 ? 4.941 -8.352 -8.922 1 98.75 166 ALA B CA 1
ATOM 2966 C C . ALA B 1 166 ? 5.816 -7.121 -9.133 1 98.75 166 ALA B C 1
ATOM 2968 O O . ALA B 1 166 ? 6.215 -6.824 -10.266 1 98.75 166 ALA B O 1
ATOM 2969 N N . ILE B 1 167 ? 6.113 -6.449 -8.078 1 98.44 167 ILE B N 1
ATOM 2970 C CA . ILE B 1 167 ? 6.898 -5.227 -8.18 1 98.44 167 ILE B CA 1
ATOM 2971 C C . ILE B 1 167 ? 8.312 -5.555 -8.656 1 98.44 167 ILE B C 1
ATOM 2973 O O . ILE B 1 167 ? 8.859 -4.867 -9.523 1 98.44 167 ILE B O 1
ATOM 2977 N N . VAL B 1 168 ? 8.914 -6.594 -8.125 1 98.69 168 VAL B N 1
ATOM 2978 C CA . VAL B 1 168 ? 10.266 -6.973 -8.508 1 98.69 168 VAL B CA 1
ATOM 2979 C C . VAL B 1 168 ? 10.281 -7.43 -9.969 1 98.69 168 VAL B C 1
ATOM 2981 O O . VAL B 1 168 ? 11.164 -7.051 -10.734 1 98.69 168 VAL B O 1
ATOM 2984 N N . LEU B 1 169 ? 9.281 -8.227 -10.375 1 98.56 169 LEU B N 1
ATOM 2985 C CA . LEU B 1 169 ? 9.188 -8.664 -11.766 1 98.56 169 LEU B CA 1
ATOM 2986 C C . LEU B 1 169 ? 8.953 -7.473 -12.688 1 98.56 169 LEU B C 1
ATOM 2988 O O . LEU B 1 169 ? 9.508 -7.414 -13.789 1 98.56 169 LEU B O 1
ATOM 2992 N N . ALA B 1 170 ? 8.148 -6.531 -12.281 1 97.56 170 ALA B N 1
ATOM 2993 C CA . ALA B 1 170 ? 7.855 -5.344 -13.086 1 97.56 170 ALA B CA 1
ATOM 2994 C C . ALA B 1 170 ? 9.102 -4.48 -13.258 1 97.56 170 ALA B C 1
ATOM 2996 O O . ALA B 1 170 ? 9.266 -3.814 -14.281 1 97.56 170 ALA B O 1
ATOM 2997 N N . ASP B 1 171 ? 9.938 -4.504 -12.242 1 96.69 171 ASP B N 1
ATOM 2998 C CA . ASP B 1 171 ? 11.211 -3.789 -12.344 1 96.69 171 ASP B CA 1
ATOM 2999 C C . ASP B 1 171 ? 12.07 -4.355 -13.477 1 96.69 171 ASP B C 1
ATOM 3001 O O . ASP B 1 171 ? 12.797 -3.615 -14.141 1 96.69 171 ASP B O 1
ATOM 3005 N N . ILE B 1 172 ? 11.984 -5.59 -13.648 1 97.31 172 ILE B N 1
ATOM 3006 C CA . ILE B 1 172 ? 12.766 -6.285 -14.664 1 97.31 172 ILE B CA 1
ATOM 3007 C C . ILE B 1 172 ? 12.062 -6.176 -16.016 1 97.31 172 ILE B C 1
ATOM 3009 O O . ILE B 1 172 ? 12.711 -6.027 -17.047 1 97.31 172 ILE B O 1
ATOM 3013 N N . ALA B 1 173 ? 10.758 -6.262 -16.016 1 96.56 173 ALA B N 1
ATOM 3014 C CA . ALA B 1 173 ? 9.938 -6.246 -17.234 1 96.56 173 ALA B CA 1
ATOM 3015 C C . ALA B 1 173 ? 8.867 -5.164 -17.141 1 96.56 173 ALA B C 1
ATOM 3017 O O . ALA B 1 173 ? 7.672 -5.469 -17.078 1 96.56 173 ALA B O 1
ATOM 3018 N N . PRO B 1 174 ? 9.242 -3.936 -17.328 1 94.94 174 PRO B N 1
ATOM 3019 C CA . PRO B 1 174 ? 8.297 -2.834 -17.125 1 94.94 174 PRO B CA 1
ATOM 3020 C C . PRO B 1 174 ? 7.137 -2.863 -18.109 1 94.94 174 PRO B C 1
ATOM 3022 O O . PRO B 1 174 ? 6.043 -2.393 -17.797 1 94.94 174 PRO B O 1
ATOM 3025 N N . ALA B 1 175 ? 7.289 -3.465 -19.25 1 94.38 175 ALA B N 1
ATOM 3026 C CA . ALA B 1 175 ? 6.219 -3.557 -20.25 1 94.38 175 ALA B CA 1
ATOM 3027 C C . ALA B 1 175 ? 5.078 -4.438 -19.734 1 94.38 175 ALA B C 1
ATOM 3029 O O . ALA B 1 175 ? 3.949 -4.336 -20.219 1 94.38 175 ALA B O 1
ATOM 3030 N N . LYS B 1 176 ? 5.348 -5.242 -18.719 1 96.56 176 LYS B N 1
ATOM 3031 C CA . LYS B 1 176 ? 4.359 -6.184 -18.203 1 96.56 176 LYS B CA 1
ATOM 3032 C C . LYS B 1 176 ? 3.826 -5.719 -16.844 1 96.56 176 LYS B C 1
ATOM 3034 O O . LYS B 1 176 ? 3.039 -6.426 -16.219 1 96.56 176 LYS B O 1
ATOM 3039 N N . ALA B 1 177 ? 4.203 -4.562 -16.469 1 96.44 177 ALA B N 1
ATOM 3040 C CA . ALA B 1 177 ? 3.895 -4.078 -15.125 1 96.44 177 ALA B CA 1
ATOM 3041 C C . ALA B 1 177 ? 2.391 -4.074 -14.875 1 96.44 177 ALA B C 1
ATOM 3043 O O . ALA B 1 177 ? 1.924 -4.555 -13.836 1 96.44 177 ALA B O 1
ATOM 3044 N N . ALA B 1 178 ? 1.619 -3.592 -15.82 1 94.69 178 ALA B N 1
ATOM 3045 C CA . ALA B 1 178 ? 0.173 -3.502 -15.641 1 94.69 178 ALA B CA 1
ATOM 3046 C C . ALA B 1 178 ? -0.443 -4.883 -15.445 1 94.69 178 ALA B C 1
ATOM 3048 O O . ALA B 1 178 ? -1.279 -5.078 -14.562 1 94.69 178 ALA B O 1
ATOM 3049 N N . ALA B 1 179 ? -0.027 -5.816 -16.234 1 96.94 179 ALA B N 1
ATOM 3050 C CA . ALA B 1 179 ? -0.552 -7.176 -16.141 1 96.94 179 ALA B CA 1
ATOM 3051 C C . ALA B 1 179 ? -0.126 -7.836 -14.828 1 96.94 179 ALA B C 1
ATOM 3053 O O . ALA B 1 179 ? -0.913 -8.547 -14.195 1 96.94 179 ALA B O 1
ATOM 3054 N N . LEU B 1 180 ? 1.138 -7.629 -14.445 1 98.31 180 LEU B N 1
ATOM 3055 C CA . LEU B 1 180 ? 1.67 -8.195 -13.211 1 98.31 180 LEU B CA 1
ATOM 3056 C C . LEU B 1 180 ? 0.933 -7.645 -12 1 98.31 180 LEU B C 1
ATOM 3058 O O . LEU B 1 180 ? 0.51 -8.406 -11.125 1 98.31 180 LEU B O 1
ATOM 3062 N N . MET B 1 181 ? 0.732 -6.355 -11.992 1 97.75 181 MET B N 1
ATOM 3063 C CA . MET B 1 181 ? 0.079 -5.727 -10.852 1 97.75 181 MET B CA 1
ATOM 3064 C C . MET B 1 181 ? -1.404 -6.078 -10.805 1 97.75 181 MET B C 1
ATOM 3066 O O . MET B 1 181 ? -1.98 -6.227 -9.727 1 97.75 181 MET B O 1
ATOM 3070 N N . SER B 1 182 ? -2.027 -6.195 -11.969 1 96.88 182 SER B N 1
ATOM 3071 C CA . SER B 1 182 ? -3.406 -6.672 -12.016 1 96.88 182 SER B CA 1
ATOM 3072 C C . SER B 1 182 ? -3.525 -8.078 -11.438 1 96.88 182 SER B C 1
ATOM 3074 O O . SER B 1 182 ? -4.445 -8.359 -10.664 1 96.88 182 SER B O 1
ATOM 3076 N N . ARG B 1 183 ? -2.598 -8.906 -11.766 1 98.12 183 ARG B N 1
ATOM 3077 C CA . ARG B 1 183 ? -2.627 -10.273 -11.266 1 98.12 183 ARG B CA 1
ATOM 3078 C C . ARG B 1 183 ? -2.389 -10.32 -9.766 1 98.12 183 ARG B C 1
ATOM 3080 O O . ARG B 1 183 ? -3.01 -11.109 -9.055 1 98.12 183 ARG B O 1
ATOM 3087 N N . ALA B 1 184 ? -1.473 -9.484 -9.289 1 98.56 184 ALA B N 1
ATOM 3088 C CA . ALA B 1 184 ? -1.257 -9.383 -7.852 1 98.56 184 ALA B CA 1
ATOM 3089 C C . ALA B 1 184 ? -2.539 -8.977 -7.133 1 98.56 184 ALA B C 1
ATOM 3091 O O . ALA B 1 184 ? -2.852 -9.5 -6.059 1 98.56 184 ALA B O 1
ATOM 3092 N N . SER B 1 185 ? -3.285 -8.086 -7.742 1 97.62 185 SER B N 1
ATOM 3093 C CA . SER B 1 185 ? -4.543 -7.629 -7.164 1 97.62 185 SER B CA 1
ATOM 3094 C C . SER B 1 185 ? -5.574 -8.75 -7.113 1 97.62 185 SER B C 1
ATOM 3096 O O . SER B 1 185 ? -6.254 -8.93 -6.102 1 97.62 185 SER B O 1
ATOM 3098 N N . VAL B 1 186 ? -5.676 -9.492 -8.188 1 97.44 186 VAL B N 1
ATOM 3099 C CA . VAL B 1 186 ? -6.609 -10.617 -8.25 1 97.44 186 VAL B CA 1
ATOM 3100 C C . VAL B 1 186 ? -6.203 -11.68 -7.227 1 97.44 186 VAL B C 1
ATOM 3102 O O . VAL B 1 186 ? -7.055 -12.242 -6.535 1 97.44 186 VAL B O 1
ATOM 3105 N N . TYR B 1 187 ? -4.91 -11.945 -7.117 1 98.62 187 TYR B N 1
ATOM 3106 C CA . TYR B 1 187 ? -4.367 -12.914 -6.16 1 98.62 187 TYR B CA 1
ATOM 3107 C C . TYR B 1 187 ? -4.727 -12.523 -4.73 1 98.62 187 TYR B C 1
ATOM 3109 O O . TYR B 1 187 ? -5.195 -13.352 -3.953 1 98.62 187 TYR B O 1
ATOM 3117 N N . GLY B 1 188 ? -4.523 -11.227 -4.367 1 98.38 188 GLY B N 1
ATOM 3118 C CA . GLY B 1 188 ? -4.949 -10.727 -3.066 1 98.38 188 GLY B CA 1
ATOM 3119 C C . GLY B 1 188 ? -6.445 -10.82 -2.85 1 98.38 188 GLY B C 1
ATOM 3120 O O . GLY B 1 188 ? -6.898 -11.227 -1.775 1 98.38 188 GLY B O 1
ATOM 3121 N N . GLY B 1 189 ? -7.203 -10.484 -3.91 1 97.44 189 GLY B N 1
ATOM 3122 C CA . GLY B 1 189 ? -8.656 -10.562 -3.842 1 97.44 189 GLY B CA 1
ATOM 3123 C C . GLY B 1 189 ? -9.164 -11.969 -3.615 1 97.44 189 GLY B C 1
ATOM 3124 O O . GLY B 1 189 ? -10.227 -12.164 -3.023 1 97.44 189 GLY B O 1
ATOM 3125 N N . SER B 1 190 ? -8.453 -12.953 -4.098 1 98.44 190 SER B N 1
ATOM 3126 C CA . SER B 1 190 ? -8.828 -14.352 -3.918 1 98.44 190 SER B CA 1
ATOM 3127 C C . SER B 1 190 ? -8.93 -14.711 -2.439 1 98.44 190 SER B C 1
ATOM 3129 O O . SER B 1 190 ? -9.664 -15.625 -2.066 1 98.44 190 SER B O 1
ATOM 3131 N N . ARG B 1 191 ? -8.234 -13.93 -1.569 1 98.31 191 ARG B N 1
ATOM 3132 C CA . ARG B 1 191 ? -8.289 -14.211 -0.138 1 98.31 191 ARG B CA 1
ATOM 3133 C C . ARG B 1 191 ? -9.641 -13.82 0.446 1 98.31 191 ARG B C 1
ATOM 3135 O O . ARG B 1 191 ? -10.078 -14.398 1.445 1 98.31 191 ARG B O 1
ATOM 3142 N N . LEU B 1 192 ? -10.242 -12.781 -0.178 1 98.06 192 LEU B N 1
ATOM 3143 C CA . LEU B 1 192 ? -11.594 -12.422 0.221 1 98.06 192 LEU B CA 1
ATOM 3144 C C . LEU B 1 192 ? -12.594 -13.477 -0.236 1 98.06 192 LEU B C 1
ATOM 3146 O O . LEU B 1 192 ? -13.469 -13.891 0.533 1 98.06 192 LEU B O 1
ATOM 3150 N N . VAL B 1 193 ? -12.438 -13.938 -1.462 1 98.06 193 VAL B N 1
ATOM 3151 C CA . VAL B 1 193 ? -13.32 -14.953 -2.021 1 98.06 193 VAL B CA 1
ATOM 3152 C C . VAL B 1 193 ? -13.242 -16.234 -1.188 1 98.06 193 VAL B C 1
ATOM 3154 O O . VAL B 1 193 ? -14.242 -16.922 -0.984 1 98.06 193 VAL B O 1
ATOM 3157 N N . CYS B 1 194 ? -12.086 -16.484 -0.64 1 97.75 194 CYS B N 1
ATOM 3158 C CA . CYS B 1 194 ? -11.836 -17.688 0.158 1 97.75 194 CYS B CA 1
ATOM 3159 C C . CYS B 1 194 ? -12.258 -17.469 1.605 1 97.75 194 CYS B C 1
ATOM 3161 O O . CYS B 1 194 ? -12.195 -18.391 2.418 1 97.75 194 CYS B O 1
ATOM 3163 N N . GLY B 1 195 ? -12.648 -16.234 1.976 1 97.56 195 GLY B N 1
ATOM 3164 C CA . GLY B 1 195 ? -13.031 -15.953 3.352 1 97.56 195 GLY B CA 1
ATOM 3165 C C . GLY B 1 195 ? -11.875 -16.047 4.324 1 97.56 195 GLY B C 1
ATOM 3166 O O . GLY B 1 195 ? -12.062 -16.375 5.496 1 97.56 195 GLY B O 1
ATOM 3167 N N . MET B 1 196 ? -10.656 -15.773 3.828 1 97.88 196 MET B N 1
ATOM 3168 C CA . MET B 1 196 ? -9.461 -16 4.637 1 97.88 196 MET B CA 1
ATOM 3169 C C . MET B 1 196 ? -9.008 -14.703 5.297 1 97.88 196 MET B C 1
ATOM 3171 O O . MET B 1 196 ? -8.336 -14.727 6.332 1 97.88 196 MET B O 1
ATOM 3175 N N . HIS B 1 197 ? -9.281 -13.57 4.684 1 98.5 197 HIS B N 1
ATOM 3176 C CA . HIS B 1 197 ? -8.797 -12.273 5.141 1 98.5 197 HIS B CA 1
ATOM 3177 C C . HIS B 1 197 ? -9.867 -11.203 4.984 1 98.5 197 HIS B C 1
ATOM 3179 O O . HIS B 1 197 ? -10.82 -11.375 4.227 1 98.5 197 HIS B O 1
ATOM 3185 N N . PHE B 1 198 ? -9.695 -10.141 5.738 1 98.19 198 PHE B N 1
ATOM 3186 C CA . PHE B 1 198 ? -10.492 -8.93 5.566 1 98.19 198 PHE B CA 1
ATOM 3187 C C . PHE B 1 198 ? -9.859 -8.016 4.531 1 98.19 198 PHE B C 1
ATOM 3189 O O . PHE B 1 198 ? -8.672 -8.141 4.227 1 98.19 198 PHE B O 1
ATOM 3196 N N . ARG B 1 199 ? -10.633 -7.133 4.023 1 97.5 199 ARG B N 1
ATOM 3197 C CA . ARG B 1 199 ? -10.156 -6.195 3.016 1 97.5 199 ARG B CA 1
ATOM 3198 C C . ARG B 1 199 ? -8.945 -5.414 3.521 1 97.5 199 ARG B C 1
ATOM 3200 O O . ARG B 1 199 ? -7.969 -5.234 2.795 1 97.5 199 ARG B O 1
ATOM 3207 N N . SER B 1 200 ? -8.992 -4.953 4.742 1 97.75 200 SER B N 1
ATOM 3208 C CA . SER B 1 200 ? -7.895 -4.148 5.277 1 97.75 200 SER B CA 1
ATOM 3209 C C . SER B 1 200 ? -6.609 -4.965 5.367 1 97.75 200 SER B C 1
ATOM 3211 O O . SER B 1 200 ? -5.512 -4.406 5.312 1 97.75 200 SER B O 1
ATOM 3213 N N . ASP B 1 201 ? -6.723 -6.305 5.496 1 98.69 201 ASP B N 1
ATOM 3214 C CA . ASP B 1 201 ? -5.547 -7.168 5.484 1 98.69 201 ASP B CA 1
ATOM 3215 C C . ASP B 1 201 ? -4.832 -7.105 4.137 1 98.69 201 ASP B C 1
ATOM 3217 O O . ASP B 1 201 ? -3.602 -7.141 4.078 1 98.69 201 ASP B O 1
ATOM 3221 N N . ILE B 1 202 ? -5.641 -7.059 3.119 1 98.69 202 ILE B N 1
ATOM 3222 C CA . ILE B 1 202 ? -5.109 -7.043 1.761 1 98.69 202 ILE B CA 1
ATOM 3223 C C . ILE B 1 202 ? -4.48 -5.684 1.472 1 98.69 202 ILE B C 1
ATOM 3225 O O . ILE B 1 202 ? -3.41 -5.605 0.861 1 98.69 202 ILE B O 1
ATOM 3229 N N . VAL B 1 203 ? -5.121 -4.66 1.929 1 97.81 203 VAL B N 1
ATOM 3230 C CA . VAL B 1 203 ? -4.621 -3.303 1.734 1 97.81 203 VAL B CA 1
ATOM 3231 C C . VAL B 1 203 ? -3.273 -3.145 2.438 1 97.81 203 VAL B C 1
ATOM 3233 O O . VAL B 1 203 ? -2.316 -2.631 1.853 1 97.81 203 VAL B O 1
ATOM 3236 N N . ALA B 1 204 ? -3.203 -3.551 3.643 1 98.31 204 ALA B N 1
ATOM 3237 C CA . ALA B 1 204 ? -1.951 -3.508 4.395 1 98.31 204 ALA B CA 1
ATOM 3238 C C . ALA B 1 204 ? -0.868 -4.332 3.703 1 98.31 204 ALA B C 1
ATOM 3240 O O . ALA B 1 204 ? 0.305 -3.949 3.703 1 98.31 204 ALA B O 1
ATOM 3241 N N . ALA B 1 205 ? -1.265 -5.438 3.16 1 98.56 205 ALA B N 1
ATOM 3242 C CA . ALA B 1 205 ? -0.326 -6.328 2.486 1 98.56 205 ALA B CA 1
ATOM 3243 C C . ALA B 1 205 ? 0.264 -5.668 1.244 1 98.56 205 ALA B C 1
ATOM 3245 O O . ALA B 1 205 ? 1.428 -5.898 0.905 1 98.56 205 ALA B O 1
ATOM 3246 N N . GLN B 1 206 ? -0.545 -4.941 0.537 1 98.38 206 GLN B N 1
ATOM 3247 C CA . GLN B 1 206 ? -0.02 -4.211 -0.611 1 98.38 206 GLN B CA 1
ATOM 3248 C C . GLN B 1 206 ? 1.066 -3.229 -0.187 1 98.38 206 GLN B C 1
ATOM 3250 O O . GLN B 1 206 ? 2.109 -3.129 -0.836 1 98.38 206 GLN B O 1
ATOM 3255 N N . ALA B 1 207 ? 0.84 -2.51 0.893 1 97.88 207 ALA B N 1
ATOM 3256 C CA . ALA B 1 207 ? 1.835 -1.572 1.406 1 97.88 207 ALA B CA 1
ATOM 3257 C C . ALA B 1 207 ? 3.092 -2.303 1.867 1 97.88 207 ALA B C 1
ATOM 3259 O O . ALA B 1 207 ? 4.211 -1.885 1.557 1 97.88 207 ALA B O 1
ATOM 3260 N N . LEU B 1 208 ? 2.896 -3.385 2.594 1 98.25 208 LEU B N 1
ATOM 3261 C CA . LEU B 1 208 ? 4.031 -4.156 3.094 1 98.25 208 LEU B CA 1
ATOM 3262 C C . LEU B 1 208 ? 4.836 -4.746 1.94 1 98.25 208 LEU B C 1
ATOM 3264 O O . LEU B 1 208 ? 6.066 -4.688 1.942 1 98.25 208 LEU B O 1
ATOM 3268 N N . GLY B 1 209 ? 4.098 -5.371 1.017 1 98.38 209 GLY B N 1
ATOM 3269 C CA . GLY B 1 209 ? 4.773 -5.91 -0.152 1 98.38 209 GLY B CA 1
ATOM 3270 C C . GLY B 1 209 ? 5.559 -4.867 -0.923 1 98.38 209 GLY B C 1
ATOM 3271 O O . GLY B 1 209 ? 6.664 -5.137 -1.396 1 98.38 209 GLY B O 1
ATOM 3272 N N . THR B 1 210 ? 4.98 -3.699 -1.051 1 98 210 THR B N 1
ATOM 3273 C CA . THR B 1 210 ? 5.66 -2.586 -1.704 1 98 210 THR B CA 1
ATOM 3274 C C . THR B 1 210 ? 6.934 -2.215 -0.952 1 98 210 THR B C 1
ATOM 3276 O O . THR B 1 210 ? 8 -2.076 -1.556 1 98 210 THR B O 1
ATOM 3279 N N . ALA B 1 211 ? 6.863 -2.092 0.348 1 97.75 211 ALA B N 1
ATOM 3280 C CA . ALA B 1 211 ? 8.023 -1.731 1.165 1 97.75 211 ALA B CA 1
ATOM 3281 C C . ALA B 1 211 ? 9.141 -2.752 1.007 1 97.75 211 ALA B C 1
ATOM 3283 O O . ALA B 1 211 ? 10.297 -2.383 0.778 1 97.75 211 ALA B O 1
ATOM 3284 N N . VAL B 1 212 ? 8.789 -4.008 1.094 1 98.19 212 VAL B N 1
ATOM 3285 C CA . VAL B 1 212 ? 9.773 -5.082 1.007 1 98.19 212 VAL B CA 1
ATOM 3286 C C . VAL B 1 212 ? 10.445 -5.059 -0.364 1 98.19 212 VAL B C 1
ATOM 3288 O O . VAL B 1 212 ? 11.672 -5.148 -0.464 1 98.19 212 VAL B O 1
ATOM 3291 N N . ALA B 1 213 ? 9.633 -4.949 -1.403 1 98.38 213 ALA B N 1
ATOM 3292 C CA . ALA B 1 213 ? 10.172 -4.953 -2.76 1 98.38 213 ALA B CA 1
ATOM 3293 C C . ALA B 1 213 ? 11.133 -3.789 -2.971 1 98.38 213 ALA B C 1
ATOM 3295 O O . ALA B 1 213 ? 12.227 -3.969 -3.514 1 98.38 213 ALA B O 1
ATOM 3296 N N . ILE B 1 214 ? 10.75 -2.6 -2.529 1 97.56 214 ILE B N 1
ATOM 3297 C CA . ILE B 1 214 ? 11.578 -1.416 -2.729 1 97.56 214 ILE B CA 1
ATOM 3298 C C . ILE B 1 214 ? 12.859 -1.541 -1.909 1 97.56 214 ILE B C 1
ATOM 3300 O O . ILE B 1 214 ? 13.953 -1.248 -2.404 1 97.56 214 ILE B O 1
ATOM 3304 N N . ASP B 1 215 ? 12.758 -1.956 -0.635 1 97.75 215 ASP B N 1
ATOM 3305 C CA . ASP B 1 215 ? 13.945 -2.184 0.186 1 97.75 215 ASP B CA 1
ATOM 3306 C C . ASP B 1 215 ? 14.906 -3.158 -0.49 1 97.75 215 ASP B C 1
ATOM 3308 O O . ASP B 1 215 ? 16.109 -2.924 -0.525 1 97.75 215 ASP B O 1
ATOM 3312 N N . LEU B 1 216 ? 14.32 -4.254 -1.032 1 98.44 216 LEU B N 1
ATOM 3313 C CA . LEU B 1 216 ? 15.141 -5.262 -1.702 1 98.44 216 LEU B CA 1
ATOM 3314 C C . LEU B 1 216 ? 15.828 -4.672 -2.93 1 98.44 216 LEU B C 1
ATOM 3316 O O . LEU B 1 216 ? 17 -4.941 -3.178 1 98.44 216 LEU B O 1
ATOM 3320 N N . LEU B 1 217 ? 15.133 -3.838 -3.689 1 97.69 217 LEU B N 1
ATOM 3321 C CA . LEU B 1 217 ? 15.664 -3.279 -4.93 1 97.69 217 LEU B CA 1
ATOM 3322 C C . LEU B 1 217 ? 16.75 -2.248 -4.641 1 97.69 217 LEU B C 1
ATOM 3324 O O . LEU B 1 217 ? 17.484 -1.849 -5.543 1 97.69 217 LEU B O 1
ATOM 3328 N N . HIS B 1 218 ? 16.859 -1.856 -3.359 1 97.38 218 HIS B N 1
ATOM 3329 C CA . HIS B 1 218 ? 17.938 -0.949 -2.967 1 97.38 218 HIS B CA 1
ATOM 3330 C C . HIS B 1 218 ? 19.125 -1.715 -2.395 1 97.38 218 HIS B C 1
ATOM 3332 O O . HIS B 1 218 ? 20.172 -1.129 -2.129 1 97.38 218 HIS B O 1
ATOM 3338 N N . ASN B 1 219 ? 18.969 -3.029 -2.139 1 97.81 219 ASN B N 1
ATOM 3339 C CA . ASN B 1 219 ? 20.047 -3.857 -1.609 1 97.81 219 ASN B CA 1
ATOM 3340 C C . ASN B 1 219 ? 21 -4.324 -2.713 1 97.81 219 ASN B C 1
ATOM 3342 O O . ASN B 1 219 ? 20.578 -5.016 -3.645 1 97.81 219 ASN B O 1
ATOM 3346 N N . PRO B 1 220 ? 22.328 -4.059 -2.652 1 97.38 220 PRO B N 1
ATOM 3347 C CA . PRO B 1 220 ? 23.25 -4.363 -3.748 1 97.38 220 PRO B CA 1
ATOM 3348 C C . PRO B 1 220 ? 23.359 -5.863 -4.023 1 97.38 220 PRO B C 1
ATOM 3350 O O . PRO B 1 220 ? 23.484 -6.273 -5.18 1 97.38 220 PRO B O 1
ATOM 3353 N N . ALA B 1 221 ? 23.359 -6.652 -2.963 1 97.94 221 ALA B N 1
ATOM 3354 C CA . ALA B 1 221 ? 23.453 -8.094 -3.162 1 97.94 221 ALA B CA 1
ATOM 3355 C C . ALA B 1 221 ? 22.219 -8.641 -3.871 1 97.94 221 ALA B C 1
ATOM 3357 O O . ALA B 1 221 ? 22.328 -9.477 -4.766 1 97.94 221 ALA B O 1
ATOM 3358 N N . PHE B 1 222 ? 21.078 -8.18 -3.514 1 98.62 222 PHE B N 1
ATOM 3359 C CA . PHE B 1 222 ? 19.844 -8.57 -4.168 1 98.62 222 PHE B CA 1
ATOM 3360 C C . PHE B 1 222 ? 19.812 -8.086 -5.613 1 98.62 222 PHE B C 1
ATOM 3362 O O . PHE B 1 222 ? 19.344 -8.797 -6.504 1 98.62 222 PHE B O 1
ATOM 3369 N N . ARG B 1 223 ? 20.297 -6.906 -5.863 1 98.31 223 ARG B N 1
ATOM 3370 C CA . ARG B 1 223 ? 20.297 -6.348 -7.211 1 98.31 223 ARG B CA 1
ATOM 3371 C C . ARG B 1 223 ? 21.156 -7.191 -8.148 1 98.31 223 ARG B C 1
ATOM 3373 O O . ARG B 1 223 ? 20.844 -7.316 -9.336 1 98.31 223 ARG B O 1
ATOM 3380 N N . ALA B 1 224 ? 22.234 -7.766 -7.602 1 98.5 224 ALA B N 1
ATOM 3381 C CA . ALA B 1 224 ? 23.047 -8.656 -8.422 1 98.5 224 ALA B CA 1
ATOM 3382 C C . ALA B 1 224 ? 22.234 -9.852 -8.906 1 98.5 224 ALA B C 1
ATOM 3384 O O . ALA B 1 224 ? 22.312 -10.234 -10.078 1 98.5 224 ALA B O 1
ATOM 3385 N N . ASP B 1 225 ? 21.453 -10.438 -7.969 1 98.69 225 ASP B N 1
ATOM 3386 C CA . ASP B 1 225 ? 20.594 -11.555 -8.336 1 98.69 225 ASP B CA 1
ATOM 3387 C C . ASP B 1 225 ? 19.469 -11.102 -9.266 1 98.69 225 ASP B C 1
ATOM 3389 O O . ASP B 1 225 ? 19.078 -11.836 -10.172 1 98.69 225 ASP B O 1
ATOM 3393 N N . ARG B 1 226 ? 18.984 -9.898 -9.031 1 98.56 226 ARG B N 1
ATOM 3394 C CA . ARG B 1 226 ? 17.969 -9.312 -9.914 1 98.56 226 ARG B CA 1
ATOM 3395 C C . ARG B 1 226 ? 18.516 -9.164 -11.328 1 98.56 226 ARG B C 1
ATOM 3397 O O . ARG B 1 226 ? 17.797 -9.445 -12.297 1 98.56 226 ARG B O 1
ATOM 3404 N N . ASP B 1 227 ? 19.734 -8.742 -11.484 1 98.62 227 ASP B N 1
ATOM 3405 C CA . ASP B 1 227 ? 20.359 -8.57 -12.797 1 98.62 227 ASP B CA 1
ATOM 3406 C C . ASP B 1 227 ? 20.516 -9.914 -13.508 1 98.62 227 ASP B C 1
ATOM 3408 O O . ASP B 1 227 ? 20.344 -10.008 -14.719 1 98.62 227 ASP B O 1
ATOM 3412 N N . ALA B 1 228 ? 20.844 -10.906 -12.75 1 98.69 228 ALA B N 1
ATOM 3413 C CA . ALA B 1 228 ? 20.953 -12.25 -13.312 1 98.69 228 ALA B CA 1
ATOM 3414 C C . ALA B 1 228 ? 19.609 -12.742 -13.82 1 98.69 228 ALA B C 1
ATOM 3416 O O . ALA B 1 228 ? 19.516 -13.328 -14.898 1 98.69 228 ALA B O 1
ATOM 3417 N N . ALA B 1 229 ? 18.578 -12.523 -13.039 1 98.81 229 ALA B N 1
ATOM 3418 C CA . ALA B 1 229 ? 17.234 -12.906 -13.453 1 98.81 229 ALA B CA 1
ATOM 3419 C C . ALA B 1 229 ? 16.797 -12.117 -14.68 1 98.81 229 ALA B C 1
ATOM 3421 O O . ALA B 1 229 ? 16.156 -12.664 -15.586 1 98.81 229 ALA B O 1
ATOM 3422 N N . ALA B 1 230 ? 17.141 -10.844 -14.719 1 98.62 230 ALA B N 1
ATOM 3423 C CA . ALA B 1 230 ? 16.797 -10 -15.859 1 98.62 230 ALA B CA 1
ATOM 3424 C C . ALA B 1 230 ? 17.422 -10.531 -17.141 1 98.62 230 ALA B C 1
ATOM 3426 O O . ALA B 1 230 ? 16.781 -10.578 -18.188 1 98.62 230 ALA B O 1
ATOM 3427 N N . ALA B 1 231 ? 18.672 -10.859 -17.078 1 98.44 231 ALA B N 1
ATOM 3428 C CA . ALA B 1 231 ? 19.375 -11.414 -18.234 1 98.44 231 ALA B CA 1
ATOM 3429 C C . ALA B 1 231 ? 18.703 -12.703 -18.703 1 98.44 231 ALA B C 1
ATOM 3431 O O . ALA B 1 231 ? 18.547 -12.922 -19.906 1 98.44 231 ALA B O 1
ATOM 3432 N N . GLU B 1 232 ? 18.328 -13.516 -17.766 1 98.56 232 GLU B N 1
ATOM 3433 C CA . GLU B 1 232 ? 17.672 -14.789 -18.062 1 98.56 232 GLU B CA 1
ATOM 3434 C C . GLU B 1 232 ? 16.328 -14.57 -18.75 1 98.56 232 GLU B C 1
ATOM 3436 O O . GLU B 1 232 ? 16.031 -15.211 -19.75 1 98.56 232 GLU B O 1
ATOM 3441 N N . LEU B 1 233 ? 15.539 -13.664 -18.234 1 98.31 233 LEU B N 1
ATOM 3442 C CA . LEU B 1 233 ? 14.219 -13.383 -18.797 1 98.31 233 LEU B CA 1
ATOM 3443 C C . LEU B 1 233 ? 14.32 -12.75 -20.172 1 98.31 233 LEU B C 1
ATOM 3445 O O . LEU B 1 233 ? 13.5 -13.023 -21.047 1 98.31 233 LEU B O 1
ATOM 3449 N N . ARG B 1 234 ? 15.305 -11.953 -20.375 1 96.81 234 ARG B N 1
ATOM 3450 C CA . ARG B 1 234 ? 15.539 -11.367 -21.688 1 96.81 234 ARG B CA 1
ATOM 3451 C C . ARG B 1 234 ? 15.922 -12.438 -22.703 1 96.81 234 ARG B C 1
ATOM 3453 O O . ARG B 1 234 ? 15.438 -12.445 -23.828 1 96.81 234 ARG B O 1
ATOM 3460 N N . ALA B 1 235 ? 16.781 -13.281 -22.297 1 96.81 235 ALA B N 1
ATOM 3461 C CA . ALA B 1 235 ? 17.219 -14.367 -23.172 1 96.81 235 ALA B CA 1
ATOM 3462 C C . ALA B 1 235 ? 16.031 -15.258 -23.547 1 96.81 235 ALA B C 1
ATOM 3464 O O . ALA B 1 235 ? 15.977 -15.789 -24.656 1 96.81 235 ALA B O 1
ATOM 3465 N N . ALA B 1 236 ? 15.109 -15.406 -22.641 1 96.5 236 ALA B N 1
ATOM 3466 C CA . ALA B 1 236 ? 13.938 -16.25 -22.875 1 96.5 236 ALA B CA 1
ATOM 3467 C C . ALA B 1 236 ? 12.828 -15.469 -23.562 1 96.5 236 ALA B C 1
ATOM 3469 O O . ALA B 1 236 ? 11.742 -16 -23.812 1 96.5 236 ALA B O 1
ATOM 3470 N N . HIS B 1 237 ? 13 -14.117 -23.844 1 95.12 237 HIS B N 1
ATOM 3471 C CA . HIS B 1 237 ? 12.055 -13.219 -24.5 1 95.12 237 HIS B CA 1
ATOM 3472 C C . HIS B 1 237 ? 10.805 -13.023 -23.656 1 95.12 237 HIS B C 1
ATOM 3474 O O . HIS B 1 237 ? 9.688 -12.992 -24.188 1 95.12 237 HIS B O 1
ATOM 3480 N N . LEU B 1 238 ? 11.039 -12.93 -22.344 1 95.69 238 LEU B N 1
ATOM 3481 C CA . LEU B 1 238 ? 9.922 -12.766 -21.422 1 95.69 238 LEU B CA 1
ATOM 3482 C C . LEU B 1 238 ? 9.922 -11.367 -20.812 1 95.69 238 LEU B C 1
ATOM 3484 O O . LEU B 1 238 ? 9 -11.008 -20.078 1 95.69 238 LEU B O 1
ATOM 3488 N N . ALA B 1 239 ? 10.961 -10.602 -21.094 1 89.19 239 ALA B N 1
ATOM 3489 C CA . ALA B 1 239 ? 11.055 -9.281 -20.469 1 89.19 239 ALA B CA 1
ATOM 3490 C C . ALA B 1 239 ? 10.539 -8.203 -21.422 1 89.19 239 ALA B C 1
ATOM 3492 O O . ALA B 1 239 ? 10.562 -7.012 -21.078 1 89.19 239 ALA B O 1
ATOM 3493 N N . ASP B 1 240 ? 10.156 -8.555 -22.609 1 81.5 240 ASP B N 1
ATOM 3494 C CA . ASP B 1 240 ? 9.727 -7.609 -23.641 1 81.5 240 ASP B CA 1
ATOM 3495 C C . ASP B 1 240 ? 8.211 -7.527 -23.719 1 81.5 240 ASP B C 1
ATOM 3497 O O . ASP B 1 240 ? 7.512 -8.492 -23.391 1 81.5 240 ASP B O 1
#

Foldseek 3Di:
DPPPPPPPPPPPPPPPPPPPPPPPDPDDQQDADFDDPVLLQLPVPFDADDDPPDPQVVVQLVLLVVLQVPPDPVLLVVLLVLVVDQWPVLCDVLLDDPPDCVQQVLLVVLRVNLLRSLSNSLVNVLVVRQQAWSCVVPVVRQASDDPDDGRRQAADSSLLSQLLSLVLLCVLQVVSNVVSVVSSVSSLVSCSSRSGYTPSNNVSSNVSSVSSNVSLCPGPVSVVSSVSSSVSCVVVVRSD/DPPPPPPPPPPPPPPPPPPPPPDPDPDDQQDADFDDPVLLQLVVPFDADDDPPDPQVVVQLVLLVVLQVPPDPVLLVVLLVLVVDQWPVLCDVLLDDPPDCVQQVLLVVLRVNLLRSLSNSLVNVLVVRQQAWSCVVPVVRQASDDPDDRRRQAADSSLLSQLLSLVLLCVLQVVSNVVSVVSSVSSLVSCSSRSGYTPSNNVSSNVSSVSSNVSLCPGPVSVVSSVSSSVRCVVVVRSD

Organism: NCBI:txid2803784